Protein AF-A0A8S3Q0N3-F1 (afdb_monomer)

Organism: Mytilus edulis (NCBI:txid6550)

Sequence (420 aa):
MLESLEEEIVAEDSGRYVPSRSTPRDDMESSIERVEVTQVVRRPQQISPRDKKEIPDETDDEPLIQFDKSKGDNQEEDMGSEISEEPILPDSAPPRQLSASTFDFDAGLDFKPDFVEEDEDYDRSSSLQDREDSGSGRSTPDELMQTRALADTLANLKSVSTYESGELPVSAEVVKQKDSKIKDLEEEIKKLTQRLQDQIEEERLILMRREKESQEDQNLELMLKSDLERVNNDRESVQKTNEQLLQLLSDSVKTYLNVEDSINKKLVKMVTEGDKSTGSKGRSPPRDQQRSPPLGAEGGADGDGDSLQETSILSNVTDEGLDLSQRISESIFQGPELDKEGEELLRDASHRLQNSVSRLLKMIEETTNQLLEARNTQHQLVDHINIKKGLNQMNNQVQDLQEQLRQEIKNKEYLSCRTS

Foldseek 3Di:
DDDDDDDDDDDDDDDDDDDDDDDPDDDPPDDPDPPPPPPPPPDPPPDDDDDDDDDDDDDDDDDDDDDDDDDDDDDDDDDDDDDDDDDDDDDDDDDDDDDDDDDDDDDDDPDDDPDDDDDDDDDDDDPPPDDPPPDDPDDDVVVVVVVVVVVVVVVVVVVVPPDDDPDDPPDVVVVVVVVVVVVVVVVVVVVVVVVVVVVVVVVVVVVVVVVVVVVVVVVVVVVVVVVVVVVVVVVVVVVVVVVVVVVVVVVVVVVVVVVVVVVVVVVVVCVVVVVPDDDDPPDDDDDDDDDDDDDDDDDDDPDPPPPPCVVVVVVVVVPVVVVLVVVLVVQVPPDPDRDPVNVVSVVVVVVVVVVVVVVVVVVVVVVVVVVVVVVVVVVVVVVVVVVVVVVVVVVVVVVVVVVVVVVVVVVVVVVVVVVD

Solvent-accessible surface area (backbone atoms only — not comparable to full-atom values): 27798 Å² total; per-residue (Å²): 139,81,87,87,87,80,88,87,83,80,76,90,80,81,84,83,85,75,82,80,80,75,73,93,70,90,88,84,89,84,82,83,77,83,73,82,74,80,76,80,78,76,70,82,79,80,80,74,91,76,76,92,72,87,76,82,90,76,88,81,88,83,84,85,81,82,83,83,89,77,88,81,91,80,83,90,80,88,81,89,84,80,94,77,88,77,86,81,77,83,79,86,75,78,89,77,84,82,72,92,75,82,89,80,89,84,86,86,82,93,75,80,78,88,74,82,84,75,90,73,93,72,94,69,94,73,88,78,74,87,72,90,74,76,88,71,96,64,75,50,72,67,58,57,48,53,54,50,55,53,51,56,52,54,54,56,57,61,69,65,72,75,75,74,93,74,85,66,88,73,55,70,66,60,53,53,53,48,51,53,51,50,52,52,50,52,54,48,51,51,50,52,52,50,52,51,52,54,50,54,53,51,52,50,51,52,50,54,50,52,52,50,51,53,51,53,51,52,52,50,51,53,50,53,50,51,51,50,52,51,53,50,53,52,49,52,51,50,50,54,52,50,54,51,50,54,49,52,51,50,54,49,51,52,50,51,52,55,49,51,52,52,50,51,53,50,52,54,47,51,65,67,53,62,77,74,76,76,85,77,97,70,89,76,79,92,76,80,85,81,83,88,88,82,86,90,76,89,78,89,73,93,68,94,66,94,84,63,68,82,69,54,63,65,67,64,55,55,57,62,52,49,57,48,51,50,52,50,53,63,44,66,71,73,47,97,70,67,49,75,66,48,52,50,51,52,51,50,51,50,51,51,48,52,52,52,52,52,53,50,53,50,50,52,51,54,52,51,50,52,50,52,52,52,51,50,53,50,50,54,52,52,51,51,50,52,52,51,53,52,52,50,53,53,49,49,52,51,51,52,54,51,50,52,50,52,51,51,50,54,52,51,52,55,52,55,65,72,76,105

pLDDT: mean 70.14, std 21.84, range [39.06, 98.44]

Radius of gyration: 51.55 Å; Cα contacts (8 Å, |Δi|>4): 11; chains: 1; bounding box: 160×72×163 Å

InterPro domains:
  IPR028745 A-kinase anchor protein 9/Pericentrin [PTHR44981] (175-416)

Mean predicted aligned error: 22.82 Å

Secondary structure (DSSP, 8-state):
-----------------------------S------------PPP-------PPPP--------------------------------PPP-PPPPP-------------------------------------------HHHHHHHHHHHHHHHHHHHHTTS--------HHHHHHHHHHHHHHHHHHHHHHHHHHHHHHHHHHHHHHHHHHHHHHHHHHHHHHHHHHHHHHHHHHHHHHHHHHHHHHHHHHHHHHHHHHHHHHHHHHHHHHHTTSS---------------------------TTSSTTTTTTSHHHHHHHHHHHHHHHHTT-SS--HHHHHHHHHHHHHHHHHHHHHHHHHHHHHHHHHHHHHHHHHHHHHHHHHHHHHHHHHHHHHHHHHHHHHHHHHHHHHHHH-

Structure (mmCIF, N/CA/C/O backbone):
data_AF-A0A8S3Q0N3-F1
#
_entry.id   AF-A0A8S3Q0N3-F1
#
loop_
_atom_site.group_PDB
_atom_site.id
_atom_site.type_symbol
_atom_site.label_atom_id
_atom_site.label_alt_id
_atom_site.label_comp_id
_atom_site.label_asym_id
_atom_site.label_entity_id
_atom_site.label_seq_id
_atom_site.pdbx_PDB_ins_code
_atom_site.Cartn_x
_atom_site.Cartn_y
_atom_site.Cartn_z
_atom_site.occupancy
_atom_site.B_iso_or_equiv
_atom_site.auth_seq_id
_atom_site.auth_comp_id
_atom_site.auth_asym_id
_atom_site.auth_atom_id
_atom_site.pdbx_PDB_model_num
ATOM 1 N N . MET A 1 1 ? -72.661 -7.763 50.663 1.00 48.62 1 MET A N 1
ATOM 2 C CA . MET A 1 1 ? -72.823 -6.550 49.828 1.00 48.62 1 MET A CA 1
ATOM 3 C C . MET A 1 1 ? -71.481 -5.830 49.836 1.00 48.62 1 MET A C 1
ATOM 5 O O . MET A 1 1 ? -71.215 -5.132 50.797 1.00 48.62 1 MET A O 1
ATOM 9 N N . LEU A 1 2 ? -70.537 -6.038 48.925 1.00 43.34 2 LEU A N 1
ATOM 10 C CA . LEU A 1 2 ? -70.559 -6.580 47.568 1.00 43.34 2 LEU A CA 1
ATOM 11 C C . LEU A 1 2 ? -69.386 -7.561 47.407 1.00 43.34 2 LEU A C 1
ATOM 13 O O . LEU A 1 2 ? -68.241 -7.199 47.656 1.00 43.34 2 LEU A O 1
ATOM 17 N N . GLU A 1 3 ? -69.713 -8.790 47.019 1.00 47.25 3 GLU A N 1
ATOM 18 C CA . GLU A 1 3 ? -68.839 -9.681 46.254 1.00 47.25 3 GLU A CA 1
ATOM 19 C C . GLU A 1 3 ? -68.742 -9.115 44.832 1.00 47.25 3 GLU A C 1
ATOM 21 O O . GLU A 1 3 ? -69.766 -8.644 44.330 1.00 47.25 3 GLU A O 1
ATOM 26 N N . SER A 1 4 ? -67.555 -9.149 44.218 1.00 54.50 4 SER A N 1
ATOM 27 C CA . SER A 1 4 ? -67.275 -9.220 42.765 1.00 54.50 4 SER A CA 1
A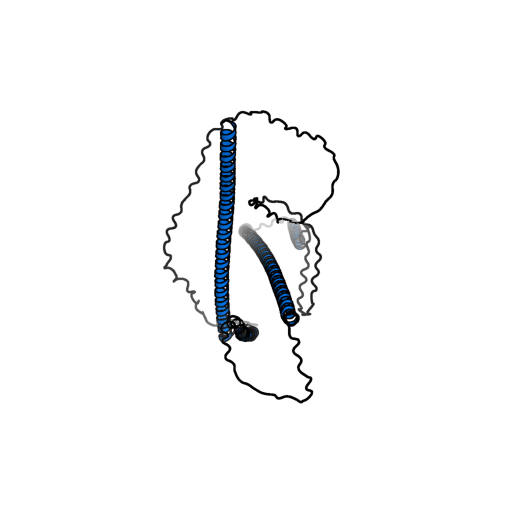TOM 28 C C . SER A 1 4 ? -65.949 -8.522 42.466 1.00 54.50 4 SER A C 1
ATOM 30 O O . SER A 1 4 ? -65.901 -7.295 42.475 1.00 54.50 4 SER A O 1
ATOM 32 N N . LEU A 1 5 ? -64.898 -9.313 42.235 1.00 54.12 5 LEU A N 1
ATOM 33 C CA . LEU A 1 5 ? -63.824 -9.109 41.246 1.00 54.12 5 LEU A CA 1
ATOM 34 C C . LEU A 1 5 ? -62.832 -10.278 41.397 1.00 54.12 5 LEU A C 1
ATOM 36 O O . LEU A 1 5 ? -61.701 -10.133 41.854 1.00 54.12 5 LEU A O 1
ATOM 40 N N . GLU A 1 6 ? -63.339 -11.467 41.077 1.00 51.03 6 GLU A N 1
ATOM 41 C CA . GLU A 1 6 ? -62.545 -12.584 40.562 1.00 51.03 6 GLU A CA 1
ATOM 42 C C . GLU A 1 6 ? -62.552 -12.488 39.024 1.00 51.03 6 GLU A C 1
ATOM 44 O O . GLU A 1 6 ? -63.434 -11.839 38.464 1.00 51.03 6 GLU A O 1
ATOM 49 N N . GLU A 1 7 ? -61.599 -13.174 38.386 1.00 50.25 7 GLU A N 1
ATOM 50 C CA . GLU A 1 7 ? -61.392 -13.347 36.934 1.00 50.25 7 GLU A CA 1
ATOM 51 C C . GLU A 1 7 ? -60.567 -12.272 36.211 1.00 50.25 7 GLU A C 1
ATOM 53 O O . GLU A 1 7 ? -61.108 -11.338 35.637 1.00 50.25 7 GLU A O 1
ATOM 58 N N . GLU A 1 8 ? -59.246 -12.489 36.140 1.00 50.59 8 GLU A N 1
ATOM 59 C CA . GLU A 1 8 ? -58.537 -12.574 34.849 1.00 50.59 8 GLU A CA 1
ATOM 60 C C . GLU A 1 8 ? -57.185 -13.294 35.045 1.00 50.59 8 GLU A C 1
ATOM 62 O O . GLU A 1 8 ? -56.122 -12.690 35.174 1.00 50.59 8 GLU A O 1
ATOM 67 N N . ILE A 1 9 ? -57.240 -14.627 35.133 1.00 44.12 9 ILE A N 1
ATOM 68 C CA . ILE A 1 9 ? -56.074 -15.504 34.963 1.00 44.12 9 ILE A CA 1
ATOM 69 C C . ILE A 1 9 ? -56.086 -15.927 33.495 1.00 44.12 9 ILE A C 1
ATOM 71 O O . ILE A 1 9 ? -56.895 -16.763 33.095 1.00 44.12 9 ILE A O 1
ATOM 75 N N . VAL A 1 10 ? -55.207 -15.336 32.687 1.00 54.81 10 VAL A N 1
ATOM 76 C CA . VAL A 1 10 ? -54.965 -15.792 31.314 1.00 54.81 10 VAL A CA 1
ATOM 77 C C . VAL A 1 10 ? -53.998 -16.973 31.364 1.00 54.81 10 VAL A C 1
ATOM 79 O O . VAL A 1 10 ? -52.830 -16.829 31.725 1.00 54.81 10 VAL A O 1
ATOM 82 N N . ALA A 1 11 ? -54.542 -18.140 31.015 1.00 49.31 11 ALA A N 1
ATOM 83 C CA . ALA A 1 11 ? -53.842 -19.373 30.674 1.00 49.31 11 ALA A CA 1
ATOM 84 C C . ALA A 1 11 ? -52.728 -19.092 29.648 1.00 49.31 11 ALA A C 1
ATOM 86 O O . ALA A 1 11 ? -52.933 -18.384 28.666 1.00 49.31 11 ALA A O 1
ATOM 87 N N . GLU A 1 12 ? -51.494 -19.513 29.916 1.00 46.44 12 GLU A N 1
ATOM 88 C CA . GLU A 1 12 ? -50.967 -20.787 29.405 1.00 46.44 12 GLU A CA 1
ATOM 89 C C . GLU A 1 12 ? -51.409 -21.060 27.960 1.00 46.44 12 GLU A C 1
ATOM 91 O O . GLU A 1 12 ? -52.370 -21.791 27.725 1.00 46.44 12 GLU A O 1
ATOM 96 N N . ASP A 1 13 ? -50.667 -20.505 26.993 1.00 48.66 13 ASP A N 1
ATOM 97 C CA . ASP A 1 13 ? -50.566 -21.129 25.679 1.00 48.66 13 ASP A CA 1
ATOM 98 C C . ASP A 1 13 ? -49.173 -21.724 25.463 1.00 48.66 13 ASP A C 1
ATOM 100 O O . ASP A 1 13 ? -48.108 -21.175 25.750 1.00 48.66 13 ASP A O 1
ATOM 104 N N . SER A 1 14 ? -49.290 -22.945 25.001 1.00 44.59 14 SER A N 1
ATOM 105 C CA . SER A 1 14 ? -48.366 -24.018 24.798 1.00 44.59 14 SER A CA 1
ATOM 106 C C . SER A 1 14 ? -47.314 -23.751 23.718 1.00 44.59 14 SER A C 1
ATOM 108 O O . SER A 1 14 ? -47.592 -23.402 22.578 1.00 44.59 14 SER A O 1
ATOM 110 N N . GLY A 1 15 ? -46.066 -24.023 24.093 1.00 45.72 15 GLY A N 1
ATOM 111 C CA . GLY A 1 15 ? -45.117 -24.816 23.315 1.00 45.72 15 GLY A CA 1
ATOM 112 C C . GLY A 1 15 ? -44.993 -24.573 21.808 1.00 45.72 15 GLY A C 1
ATOM 113 O O . GLY A 1 15 ? -45.646 -25.237 21.010 1.00 45.72 15 GLY A O 1
ATOM 114 N N . ARG A 1 16 ? -43.927 -23.862 21.421 1.00 42.28 16 ARG A N 1
ATOM 115 C CA . ARG A 1 16 ? -43.013 -24.350 20.372 1.00 42.28 16 ARG A CA 1
ATOM 116 C C . ARG A 1 16 ? -41.565 -24.150 20.794 1.00 42.28 16 ARG A C 1
ATOM 118 O O . ARG A 1 16 ? -40.933 -23.137 20.525 1.00 42.28 16 ARG A O 1
ATOM 125 N N . TYR A 1 17 ? -41.060 -25.181 21.457 1.00 47.84 17 TYR A N 1
ATOM 126 C CA . TYR A 1 17 ? -39.641 -25.461 21.602 1.00 47.84 17 TYR A CA 1
ATOM 127 C C . TYR A 1 17 ? -39.085 -25.749 20.196 1.00 47.84 17 TYR A C 1
ATOM 129 O O . TYR A 1 17 ? -39.418 -26.773 19.597 1.00 47.84 17 TYR A O 1
ATOM 137 N N . VAL A 1 18 ? -38.298 -24.834 19.631 1.00 50.38 18 VAL A N 1
ATOM 138 C CA . VAL A 1 18 ? -37.510 -25.113 18.423 1.00 50.38 18 VAL A CA 1
ATOM 139 C C . VAL A 1 18 ? -36.169 -25.675 18.897 1.00 50.38 18 VAL A C 1
ATOM 141 O O . VAL A 1 18 ? -35.480 -24.998 19.660 1.00 50.38 18 VAL A O 1
ATOM 144 N N . PRO A 1 19 ? -35.792 -26.907 18.515 1.00 50.41 19 PRO A N 1
ATOM 145 C CA . PRO A 1 19 ? -34.530 -27.485 18.937 1.00 50.41 19 PRO A CA 1
ATOM 146 C C . PRO A 1 19 ? -33.370 -26.722 18.298 1.00 50.41 19 PRO A C 1
ATOM 148 O O . PRO A 1 19 ? -33.339 -26.487 17.088 1.00 50.41 19 PRO A O 1
ATOM 151 N N . SER A 1 20 ? -32.410 -26.366 19.146 1.00 41.59 20 SER A N 1
ATOM 152 C CA . SER A 1 20 ? -31.094 -25.853 18.804 1.00 41.59 20 SER A CA 1
ATOM 153 C C . SER A 1 20 ? -30.499 -26.638 17.636 1.00 41.59 20 SER A C 1
ATOM 155 O O . SER A 1 20 ? -30.206 -27.829 17.763 1.00 41.59 20 SER A O 1
ATOM 157 N N . ARG A 1 21 ? -30.296 -25.974 16.492 1.00 40.69 21 ARG A N 1
ATOM 158 C CA . ARG A 1 21 ? -29.388 -26.485 15.466 1.00 40.69 21 ARG A CA 1
ATOM 159 C C . ARG A 1 21 ? -27.979 -26.433 16.043 1.00 40.69 21 ARG A C 1
ATOM 161 O O . ARG A 1 21 ? -27.362 -25.377 16.127 1.00 40.69 21 ARG A O 1
ATOM 168 N N . SER A 1 22 ? -27.530 -27.607 16.462 1.00 41.50 22 SER A N 1
ATOM 169 C CA . SER A 1 22 ? -26.138 -28.001 16.604 1.00 41.50 22 SER A CA 1
ATOM 170 C C . SER A 1 22 ? -25.284 -27.374 15.504 1.00 41.50 22 SER A C 1
ATOM 172 O O . SER A 1 22 ? -25.467 -27.649 14.317 1.00 41.50 22 SER A O 1
ATOM 174 N N . THR A 1 23 ? -24.344 -26.536 15.917 1.00 50.44 23 THR A N 1
ATOM 175 C CA . THR A 1 23 ? -23.159 -26.197 15.137 1.00 50.44 23 THR A CA 1
ATOM 176 C C . THR A 1 23 ? -22.410 -27.486 14.791 1.00 50.44 23 THR A C 1
ATOM 178 O O . THR A 1 23 ? -22.126 -28.250 15.715 1.00 50.44 23 THR A O 1
ATOM 181 N N . PRO A 1 24 ? -22.029 -27.742 13.529 1.00 47.53 24 PRO A N 1
ATOM 182 C CA . PRO A 1 24 ? -21.010 -28.734 13.231 1.00 47.53 24 PRO A CA 1
ATOM 183 C C . PRO A 1 24 ? -19.648 -28.107 13.562 1.00 47.53 24 PRO A C 1
ATOM 185 O O . PRO A 1 24 ? -18.970 -27.538 12.710 1.00 47.53 24 PRO A O 1
ATOM 188 N N . ARG A 1 25 ? -19.297 -28.126 14.848 1.00 52.84 25 ARG A N 1
ATOM 189 C CA . ARG A 1 25 ? -17.904 -28.179 15.296 1.00 52.84 25 ARG A CA 1
ATOM 190 C C . ARG A 1 25 ? -17.645 -29.648 15.614 1.00 52.84 25 ARG A C 1
ATOM 192 O O . ARG A 1 25 ? -18.518 -30.273 16.203 1.00 52.84 25 ARG A O 1
ATOM 199 N N . ASP A 1 26 ? -16.476 -30.126 15.211 1.00 53.53 26 ASP A N 1
ATOM 200 C CA . ASP A 1 26 ? -15.956 -31.495 15.355 1.00 53.53 26 ASP A CA 1
ATOM 201 C C . ASP A 1 26 ? -16.194 -32.376 14.120 1.00 53.53 26 ASP A C 1
ATOM 203 O O . ASP A 1 26 ? -17.173 -33.103 14.033 1.00 53.53 26 ASP A O 1
ATOM 207 N N . ASP A 1 27 ? -15.300 -32.222 13.130 1.00 52.56 27 ASP A N 1
ATOM 208 C CA . ASP A 1 27 ? -14.706 -33.320 12.334 1.00 52.56 27 ASP A CA 1
ATOM 209 C C . ASP A 1 27 ? -13.603 -32.784 11.386 1.00 52.56 27 ASP A C 1
ATOM 211 O O . ASP A 1 27 ? -13.576 -33.035 10.184 1.00 52.56 27 ASP A O 1
ATOM 215 N N . MET A 1 28 ? -12.655 -32.014 11.935 1.00 50.56 28 MET A N 1
ATOM 216 C CA . MET A 1 28 ? -11.392 -31.644 11.262 1.00 50.56 28 MET A CA 1
ATOM 217 C C . MET A 1 28 ? -10.183 -31.933 12.173 1.00 50.56 28 MET A C 1
ATOM 219 O O . MET A 1 28 ? -9.180 -31.225 12.157 1.00 50.56 28 MET A O 1
ATOM 223 N N . GLU A 1 29 ? -10.259 -33.005 12.964 1.00 53.28 29 GLU A N 1
ATOM 224 C CA . GLU A 1 29 ? -9.078 -33.662 13.525 1.00 53.28 29 GLU A CA 1
ATOM 225 C C . GLU A 1 29 ? -8.710 -34.862 12.644 1.00 53.28 29 GLU A C 1
ATOM 227 O O . GLU A 1 29 ? -9.221 -35.962 12.817 1.00 53.28 29 GLU A O 1
ATOM 232 N N . SER A 1 30 ? -7.842 -34.647 11.654 1.00 55.78 30 SER A N 1
ATOM 233 C CA . SER A 1 30 ? -6.784 -35.595 11.251 1.00 55.78 30 SER A CA 1
ATOM 234 C C . SER A 1 30 ? -6.152 -35.168 9.930 1.00 55.78 30 SER A C 1
ATOM 236 O O . SER A 1 30 ? -6.577 -35.575 8.856 1.00 55.78 30 SER A O 1
ATOM 238 N N . SER A 1 31 ? -5.111 -34.341 10.019 1.00 50.59 31 SER A N 1
ATOM 239 C CA . SER A 1 31 ? -3.885 -34.411 9.200 1.00 50.59 31 SER A CA 1
ATOM 240 C C . SER A 1 31 ? -3.011 -33.198 9.516 1.00 50.59 31 SER A C 1
ATOM 242 O O . SER A 1 31 ? -2.775 -32.340 8.675 1.00 50.59 31 SER A O 1
ATOM 244 N N . ILE A 1 32 ? -2.536 -33.110 10.763 1.00 46.59 32 ILE A N 1
ATOM 245 C CA . ILE A 1 32 ? -1.324 -32.337 11.044 1.00 46.59 32 ILE A CA 1
ATOM 246 C C . ILE A 1 32 ? -0.175 -33.325 10.914 1.00 46.59 32 ILE A C 1
ATOM 248 O O . ILE A 1 32 ? 0.114 -34.122 11.808 1.00 46.59 32 ILE A O 1
ATOM 252 N N . GLU A 1 33 ? 0.423 -33.298 9.733 1.00 48.03 33 GLU A N 1
ATOM 253 C CA . GLU A 1 33 ? 1.731 -33.856 9.457 1.00 48.03 33 GLU A CA 1
ATOM 254 C C . GLU A 1 33 ? 2.710 -33.292 10.498 1.00 48.03 33 GLU A C 1
ATOM 256 O O . GLU A 1 33 ? 2.900 -32.080 10.623 1.00 48.03 33 GLU A O 1
ATOM 261 N N . ARG A 1 34 ? 3.272 -34.177 11.327 1.00 45.97 34 ARG A N 1
ATOM 262 C CA . ARG A 1 34 ? 4.322 -33.829 12.286 1.00 45.97 34 ARG A CA 1
ATOM 263 C C . ARG A 1 34 ? 5.567 -33.412 11.508 1.00 45.97 34 ARG A C 1
ATOM 265 O O . ARG A 1 34 ? 6.417 -34.243 11.207 1.00 45.97 34 ARG A O 1
ATOM 272 N N . VAL A 1 35 ? 5.692 -32.123 11.222 1.00 44.31 35 VAL A N 1
ATOM 273 C CA . VAL A 1 35 ? 6.986 -31.516 10.918 1.00 44.31 35 VAL A CA 1
ATOM 274 C C . VAL A 1 35 ? 7.733 -31.407 12.243 1.00 44.31 35 VAL A C 1
ATOM 276 O O . VAL A 1 35 ? 7.389 -30.603 13.110 1.00 44.31 35 VAL A O 1
ATOM 279 N N . GLU A 1 36 ? 8.736 -32.262 12.425 1.00 47.97 36 GLU A N 1
ATOM 280 C CA . GLU A 1 36 ? 9.719 -32.136 13.497 1.00 47.97 36 GLU A CA 1
ATOM 281 C C . GLU A 1 36 ? 10.496 -30.828 13.304 1.00 47.97 36 GLU A C 1
ATOM 283 O O . GLU A 1 36 ? 11.524 -30.767 12.631 1.00 47.97 36 GLU A O 1
ATOM 288 N N . VAL A 1 37 ? 10.001 -29.742 13.898 1.00 41.88 37 VAL A N 1
ATOM 289 C CA . VAL A 1 37 ? 10.797 -28.533 14.087 1.00 41.88 37 VAL A CA 1
ATOM 290 C C . VAL A 1 37 ? 11.768 -28.821 15.223 1.00 41.88 37 VAL A C 1
ATOM 292 O O . VAL A 1 37 ? 11.453 -28.667 16.403 1.00 41.88 37 VAL A O 1
ATOM 295 N N . THR A 1 38 ? 12.972 -29.256 14.860 1.00 46.81 38 THR A 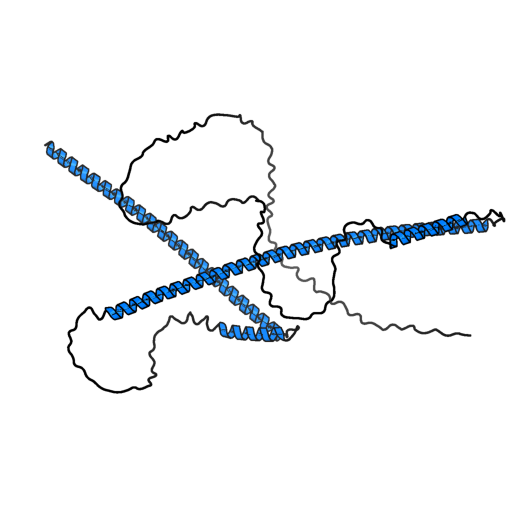N 1
ATOM 296 C CA . THR A 1 38 ? 14.151 -29.213 15.727 1.00 46.81 38 THR A CA 1
ATOM 297 C C . THR A 1 38 ? 14.341 -27.779 16.226 1.00 46.81 38 THR A C 1
ATOM 299 O O . THR A 1 38 ? 14.938 -26.938 15.556 1.00 46.81 38 THR A O 1
ATOM 302 N N . GLN A 1 39 ? 13.818 -27.480 17.417 1.00 40.66 39 GLN A N 1
ATOM 303 C CA . GLN A 1 39 ? 14.176 -26.275 18.150 1.00 40.66 39 GLN A CA 1
ATOM 304 C C . GLN A 1 39 ? 15.653 -26.377 18.527 1.00 40.66 39 GLN A C 1
ATOM 306 O O . GLN A 1 39 ? 16.040 -27.057 19.478 1.00 40.66 39 GLN A O 1
ATOM 311 N N . VAL A 1 40 ? 16.496 -25.669 17.781 1.00 45.56 40 VAL A N 1
ATOM 312 C CA . VAL A 1 40 ? 17.845 -25.336 18.229 1.00 45.56 40 VAL A CA 1
ATOM 313 C C . VAL A 1 40 ? 17.693 -24.326 19.364 1.00 45.56 40 VAL A C 1
ATOM 315 O O . VAL A 1 40 ? 17.674 -23.114 19.155 1.00 45.56 40 VAL A O 1
ATOM 318 N N . VAL A 1 41 ? 17.569 -24.838 20.589 1.00 42.91 41 VAL A N 1
ATOM 319 C CA . VAL A 1 41 ? 17.724 -24.064 21.822 1.00 42.91 41 VAL A CA 1
ATOM 320 C C . VAL A 1 41 ? 19.171 -23.573 21.865 1.00 42.91 41 VAL A C 1
ATOM 322 O O . VAL A 1 41 ? 20.070 -24.241 22.379 1.00 42.91 41 VAL A O 1
ATOM 325 N N . ARG A 1 42 ? 19.425 -22.392 21.295 1.00 46.88 42 ARG A N 1
ATOM 326 C CA . ARG A 1 42 ? 20.657 -21.650 21.563 1.00 46.88 42 ARG A CA 1
ATOM 327 C C . ARG A 1 42 ? 20.593 -21.184 23.012 1.00 46.88 42 ARG A C 1
ATOM 329 O O . ARG A 1 42 ? 19.982 -20.169 23.327 1.00 46.88 42 ARG A O 1
ATOM 336 N N . ARG A 1 43 ? 21.220 -21.961 23.901 1.00 42.38 43 ARG A N 1
ATOM 337 C CA . ARG A 1 43 ? 21.574 -21.502 25.246 1.00 42.38 43 ARG A CA 1
ATOM 338 C C . ARG A 1 43 ? 22.297 -20.154 25.119 1.00 42.38 43 ARG A C 1
ATOM 340 O O . ARG A 1 43 ? 23.253 -20.084 24.342 1.00 42.38 43 ARG A O 1
ATOM 347 N N . PRO A 1 44 ? 21.913 -19.117 25.880 1.00 40.16 44 PRO A N 1
ATOM 348 C CA . PRO A 1 44 ? 22.761 -17.948 26.028 1.00 40.16 44 PRO A CA 1
ATOM 349 C C . PRO A 1 44 ? 24.079 -18.418 26.648 1.00 40.16 44 PRO A C 1
ATOM 351 O O . PRO A 1 44 ? 24.100 -18.983 27.745 1.00 40.16 44 PRO A O 1
ATOM 354 N N . GLN A 1 45 ? 25.178 -18.265 25.907 1.00 41.78 45 GLN A N 1
ATOM 355 C CA . GLN A 1 45 ? 26.505 -18.474 26.464 1.00 41.78 45 GLN A CA 1
ATOM 356 C C . GLN A 1 45 ? 26.693 -17.452 27.581 1.00 41.78 45 GLN A C 1
ATOM 358 O O . GLN A 1 45 ? 26.678 -16.245 27.349 1.00 41.78 45 GLN A O 1
ATOM 363 N N . GLN A 1 46 ? 26.847 -17.954 28.803 1.00 39.22 46 GLN A N 1
ATOM 364 C CA . GLN A 1 46 ? 27.336 -17.155 29.908 1.00 39.22 46 GLN A CA 1
ATOM 365 C C . GLN A 1 46 ? 28.767 -16.730 29.586 1.00 39.22 46 GLN A C 1
ATOM 367 O O . GLN A 1 46 ? 29.690 -17.546 29.586 1.00 39.22 46 GLN A O 1
ATOM 372 N N . ILE A 1 47 ? 28.936 -15.447 29.284 1.00 40.91 47 ILE A N 1
ATOM 373 C CA . ILE A 1 47 ? 30.243 -14.810 29.217 1.00 40.91 47 ILE A CA 1
ATOM 374 C C . ILE A 1 47 ? 30.691 -14.617 30.664 1.00 40.91 47 ILE A C 1
ATOM 376 O O . ILE A 1 47 ? 30.163 -13.788 31.402 1.00 40.91 47 ILE A O 1
ATOM 380 N N . SER A 1 48 ? 31.636 -15.455 31.075 1.00 43.75 48 SER A N 1
ATOM 381 C CA . SER A 1 48 ? 32.340 -15.333 32.347 1.00 43.75 48 SER A CA 1
ATOM 382 C C . SER A 1 48 ? 33.177 -14.041 32.347 1.00 43.75 48 SER A C 1
ATOM 384 O O . SER A 1 48 ? 33.831 -13.760 31.337 1.00 43.75 48 SER A O 1
ATOM 386 N N . PRO A 1 49 ? 33.204 -13.255 33.438 1.00 48.22 49 PRO A N 1
ATOM 387 C CA . PRO A 1 49 ? 34.017 -12.050 33.517 1.00 48.22 49 PRO A CA 1
ATOM 388 C C . PRO A 1 49 ? 35.484 -12.454 33.700 1.00 48.22 49 PRO A C 1
ATOM 390 O O . PRO A 1 49 ? 35.906 -12.826 34.793 1.00 48.22 49 PRO A O 1
ATOM 393 N N . ARG A 1 50 ? 36.265 -12.414 32.618 1.00 41.50 50 ARG A N 1
ATOM 394 C CA . ARG A 1 50 ? 37.725 -12.545 32.677 1.00 41.50 50 ARG A CA 1
ATOM 395 C C . ARG A 1 50 ? 38.364 -11.164 32.764 1.00 41.50 50 ARG A C 1
ATOM 397 O O . ARG A 1 50 ? 38.256 -10.370 31.840 1.00 41.50 50 ARG A O 1
ATOM 404 N N . ASP A 1 51 ? 39.008 -10.944 33.903 1.00 43.62 51 ASP A N 1
ATOM 405 C CA . ASP A 1 51 ? 40.243 -10.190 34.108 1.00 43.62 51 ASP A CA 1
ATOM 406 C C . ASP A 1 51 ? 40.368 -8.840 33.393 1.00 43.62 51 ASP A C 1
ATOM 408 O O . ASP A 1 51 ? 40.853 -8.723 32.268 1.00 43.62 51 ASP A O 1
ATOM 412 N N . LYS A 1 52 ? 40.034 -7.790 34.150 1.00 49.78 52 LYS A N 1
ATOM 413 C CA . LYS A 1 52 ? 40.565 -6.442 33.953 1.00 49.78 52 LYS A CA 1
ATOM 414 C C . LYS A 1 52 ? 42.095 -6.512 34.009 1.00 49.78 52 LYS A C 1
ATOM 416 O O . LYS A 1 52 ? 42.665 -6.607 35.093 1.00 49.78 52 LYS A O 1
ATOM 421 N N . LYS A 1 53 ? 42.751 -6.469 32.851 1.00 49.00 53 LYS A N 1
ATOM 422 C CA . LYS A 1 53 ? 44.147 -6.042 32.752 1.00 49.00 53 LYS A CA 1
ATOM 423 C C . LYS A 1 53 ? 44.161 -4.573 32.364 1.00 49.00 53 LYS A C 1
ATOM 425 O O . LYS A 1 53 ? 43.620 -4.193 31.331 1.00 49.00 53 LYS A O 1
ATOM 430 N N . GLU A 1 54 ? 44.741 -3.791 33.261 1.00 48.72 54 GLU A N 1
ATOM 431 C CA . GLU A 1 54 ? 45.159 -2.409 33.073 1.00 48.72 54 GLU A CA 1
ATOM 432 C C . GLU A 1 54 ? 45.938 -2.278 31.758 1.00 48.72 54 GLU A C 1
ATOM 434 O O . GLU A 1 54 ? 46.898 -3.015 31.522 1.00 48.72 54 GLU A O 1
ATOM 439 N N . ILE A 1 55 ? 45.501 -1.357 30.903 1.00 47.38 55 ILE A N 1
ATOM 440 C CA . ILE A 1 55 ? 46.293 -0.849 29.783 1.00 47.38 55 ILE A CA 1
ATOM 441 C C . ILE A 1 55 ? 46.860 0.493 30.261 1.00 47.38 55 ILE A C 1
ATOM 443 O O . ILE A 1 55 ? 46.078 1.309 30.758 1.00 47.38 55 ILE A O 1
ATOM 447 N N . PRO A 1 56 ? 48.186 0.705 30.189 1.00 51.69 56 PRO A N 1
ATOM 448 C CA . PRO A 1 56 ? 48.798 1.959 30.582 1.00 51.69 56 PRO A CA 1
ATOM 449 C C . PRO A 1 56 ? 48.516 3.045 29.542 1.00 51.69 56 PRO A C 1
ATOM 451 O O . PRO A 1 56 ? 48.442 2.791 28.342 1.00 51.69 56 PRO A O 1
ATOM 454 N N . ASP A 1 57 ? 48.351 4.247 30.072 1.00 54.28 57 ASP A N 1
ATOM 455 C CA . ASP A 1 57 ? 48.235 5.519 29.377 1.00 54.28 57 ASP A CA 1
ATOM 456 C C . ASP A 1 57 ? 49.599 5.856 28.745 1.00 54.28 57 ASP A C 1
ATOM 458 O O . ASP A 1 57 ? 50.550 6.180 29.459 1.00 54.28 57 ASP A O 1
ATOM 462 N N . GLU A 1 58 ? 49.719 5.701 27.425 1.00 51.72 58 GLU A N 1
ATOM 463 C CA . GLU A 1 58 ? 50.834 6.232 26.634 1.00 51.72 58 GLU A CA 1
ATOM 464 C C . GLU A 1 58 ? 50.306 7.403 25.801 1.00 51.72 58 GLU A C 1
ATOM 466 O O . GLU A 1 58 ? 49.710 7.252 24.734 1.00 51.72 58 GLU A O 1
ATOM 471 N N . THR A 1 59 ? 50.518 8.595 26.354 1.00 53.94 59 THR A N 1
ATOM 472 C CA . THR A 1 59 ? 50.836 9.800 25.594 1.00 53.94 59 THR A CA 1
ATOM 473 C C . THR A 1 59 ? 51.980 9.502 24.626 1.00 53.94 59 THR A C 1
ATOM 475 O O . THR A 1 59 ? 52.931 8.856 25.051 1.00 53.94 59 THR A O 1
ATOM 478 N N . ASP A 1 60 ? 51.891 9.959 23.373 1.00 42.75 60 ASP A N 1
ATOM 479 C CA . ASP A 1 60 ? 52.963 10.704 22.687 1.00 42.75 60 ASP A CA 1
ATOM 480 C C . ASP A 1 60 ? 52.588 11.030 21.221 1.00 42.75 60 ASP A C 1
ATOM 482 O O . ASP A 1 60 ? 52.262 10.164 20.413 1.00 42.75 60 ASP A O 1
ATOM 486 N N . ASP A 1 61 ? 52.650 12.332 20.926 1.00 47.53 61 ASP A N 1
ATOM 487 C CA . ASP A 1 61 ? 53.234 12.963 19.736 1.00 47.53 61 ASP A CA 1
ATOM 488 C C . ASP A 1 61 ? 52.805 12.545 18.313 1.00 47.53 61 ASP A C 1
ATOM 490 O O . ASP A 1 61 ? 53.443 11.727 17.649 1.00 47.53 61 ASP A O 1
ATOM 494 N N . GLU A 1 62 ? 51.854 13.299 17.742 1.00 52.12 62 GLU A N 1
ATOM 495 C CA . GLU A 1 62 ? 51.786 13.514 16.287 1.00 52.12 62 GLU A CA 1
ATOM 496 C C . GLU A 1 62 ? 52.418 14.869 15.896 1.00 52.12 62 GLU A C 1
ATOM 498 O O . GLU A 1 62 ? 52.051 15.910 16.455 1.00 52.12 62 GLU A O 1
ATOM 503 N N . PRO A 1 63 ? 53.346 14.915 14.916 1.00 56.22 63 PRO A N 1
ATOM 504 C CA . PRO A 1 63 ? 53.923 16.167 14.447 1.00 56.22 63 PRO A CA 1
ATOM 505 C C . PRO A 1 63 ? 52.997 16.888 13.455 1.00 56.22 63 PRO A C 1
ATOM 507 O O . PRO A 1 63 ? 52.567 16.333 12.443 1.00 56.22 63 PRO A O 1
ATOM 510 N N . LEU A 1 64 ? 52.770 18.181 13.711 1.00 46.59 64 LEU A N 1
ATOM 511 C CA . LEU A 1 64 ? 52.159 19.128 12.776 1.00 46.59 64 LEU A CA 1
ATOM 512 C C . LEU A 1 64 ? 52.945 19.180 11.453 1.00 46.59 64 LEU A C 1
ATOM 514 O O . LEU A 1 64 ? 54.065 19.694 11.401 1.00 46.59 64 LEU A O 1
ATOM 518 N N . ILE A 1 65 ? 52.314 18.753 10.361 1.00 48.00 65 ILE A N 1
ATOM 519 C CA . ILE A 1 65 ? 52.764 19.055 8.999 1.00 48.00 65 ILE A CA 1
ATOM 520 C C . ILE A 1 65 ? 52.340 20.492 8.671 1.00 48.00 65 ILE A C 1
ATOM 522 O O . ILE A 1 65 ? 51.165 20.786 8.452 1.00 48.00 65 ILE A O 1
ATOM 526 N N . GLN A 1 66 ? 53.313 21.405 8.656 1.00 44.06 66 GLN A N 1
ATOM 527 C CA . GLN A 1 66 ? 53.149 22.765 8.148 1.00 44.06 66 GLN A CA 1
ATOM 528 C C . GLN A 1 66 ? 53.100 22.731 6.616 1.00 44.06 66 GLN A C 1
ATOM 530 O O . GLN A 1 66 ? 54.086 22.387 5.968 1.00 44.06 66 GLN A O 1
ATOM 535 N N . PHE A 1 67 ? 51.959 23.104 6.031 1.00 45.06 67 PHE A N 1
ATOM 536 C CA . PHE A 1 67 ? 51.874 23.405 4.604 1.00 45.06 67 PHE A CA 1
ATOM 537 C C . PHE A 1 67 ? 52.286 24.855 4.353 1.00 45.06 67 PHE A C 1
ATOM 539 O O . PHE A 1 67 ? 51.626 25.806 4.778 1.00 45.06 67 PHE A O 1
ATOM 546 N N . ASP A 1 68 ? 53.401 24.979 3.647 1.00 44.38 68 ASP A N 1
ATOM 547 C CA . ASP A 1 68 ? 54.034 26.209 3.205 1.00 44.38 68 ASP A CA 1
ATOM 548 C C . ASP A 1 68 ? 53.180 26.868 2.104 1.00 44.38 68 ASP A C 1
ATOM 550 O O . ASP A 1 68 ? 52.998 26.318 1.016 1.00 44.38 68 ASP A O 1
ATOM 554 N N . LYS A 1 69 ? 52.616 28.047 2.385 1.00 49.56 69 LYS A N 1
ATOM 555 C CA . LYS A 1 69 ? 51.979 28.906 1.375 1.00 49.56 69 LYS A CA 1
ATOM 556 C C . LYS A 1 69 ? 53.008 29.922 0.902 1.00 49.56 69 LYS A C 1
ATOM 558 O O . LYS A 1 69 ? 53.113 31.010 1.469 1.00 49.56 69 LYS A O 1
ATOM 563 N N . SER A 1 70 ? 53.737 29.584 -0.157 1.00 49.53 70 SER A N 1
ATOM 564 C CA . SER A 1 70 ? 54.536 30.552 -0.906 1.00 49.53 70 SER A CA 1
ATOM 565 C C . SER A 1 70 ? 53.889 30.879 -2.254 1.00 49.53 70 SER A C 1
ATOM 567 O O . SER A 1 70 ? 53.265 30.053 -2.913 1.00 49.53 70 SER A O 1
ATOM 569 N N . LYS A 1 71 ? 53.977 32.171 -2.566 1.00 50.59 71 LYS A N 1
ATOM 570 C CA . LYS A 1 71 ? 53.391 32.906 -3.685 1.00 50.59 71 LYS A CA 1
ATOM 571 C C . LYS A 1 71 ? 53.885 32.427 -5.051 1.00 50.59 71 LYS A C 1
ATOM 573 O O . LYS A 1 71 ? 55.054 32.083 -5.197 1.00 50.59 71 LYS A O 1
ATOM 578 N N . GLY A 1 72 ? 53.041 32.622 -6.059 1.00 40.75 72 GLY A N 1
ATOM 579 C CA . GLY A 1 72 ? 53.439 32.677 -7.462 1.00 40.75 72 GLY A CA 1
ATOM 580 C C . GLY A 1 72 ? 52.373 33.372 -8.302 1.00 40.75 72 GLY A C 1
ATOM 581 O O . GLY A 1 72 ? 51.495 32.709 -8.838 1.00 40.75 72 GLY A O 1
ATOM 582 N N . ASP A 1 73 ? 52.449 34.702 -8.376 1.00 50.97 73 ASP A N 1
ATOM 583 C CA . ASP A 1 73 ? 51.830 35.504 -9.435 1.00 50.97 73 ASP A CA 1
ATOM 584 C C . ASP A 1 73 ? 52.543 35.225 -10.772 1.00 50.97 73 ASP A C 1
ATOM 586 O O . ASP A 1 73 ? 53.771 35.139 -10.779 1.00 50.97 73 ASP A O 1
ATOM 590 N N . ASN A 1 74 ? 51.779 35.092 -11.867 1.00 44.97 74 ASN A N 1
ATOM 591 C CA . ASN A 1 74 ? 52.078 35.472 -13.268 1.00 44.97 74 ASN A CA 1
ATOM 592 C C . ASN A 1 74 ? 50.911 34.966 -14.146 1.00 44.97 74 ASN A C 1
ATOM 594 O O . ASN A 1 74 ? 50.634 33.773 -14.175 1.00 44.97 74 ASN A O 1
ATOM 598 N N . GLN A 1 75 ? 50.023 35.856 -14.593 1.00 39.16 75 GLN A N 1
ATOM 599 C CA . GLN A 1 75 ? 50.010 36.522 -15.910 1.00 39.16 75 GLN A CA 1
ATOM 600 C C . GLN A 1 75 ? 49.619 35.618 -17.096 1.00 39.16 75 GLN A C 1
ATOM 602 O O . GLN A 1 75 ? 50.363 34.728 -17.483 1.00 39.16 75 GLN A O 1
ATOM 607 N N . GLU A 1 76 ? 48.413 35.918 -17.600 1.00 48.53 76 GLU A N 1
ATOM 608 C CA . GLU A 1 76 ? 47.941 35.997 -18.996 1.00 48.53 76 GLU A CA 1
ATOM 609 C C . GLU A 1 76 ? 48.591 35.118 -20.078 1.00 48.53 76 GLU A C 1
ATOM 611 O O . GLU A 1 76 ? 49.764 35.273 -20.384 1.00 48.53 76 GLU A O 1
ATOM 616 N N . GLU A 1 77 ? 47.755 34.292 -20.719 1.00 50.28 77 GLU A N 1
ATOM 617 C CA . GLU A 1 77 ? 47.529 34.154 -22.178 1.00 50.28 77 GLU A CA 1
ATOM 618 C C . GLU A 1 77 ? 46.408 33.097 -22.326 1.00 50.28 77 GLU A C 1
ATOM 620 O O . GLU A 1 77 ? 46.523 31.982 -21.827 1.00 50.28 77 GLU A O 1
ATOM 625 N N . ASP A 1 78 ? 45.160 33.491 -22.588 1.00 54.97 78 ASP A N 1
ATOM 626 C CA . ASP A 1 78 ? 44.503 33.577 -23.906 1.00 54.97 78 ASP A CA 1
ATOM 627 C C . ASP A 1 78 ? 44.722 32.367 -24.839 1.00 54.97 78 ASP A C 1
ATOM 629 O O . ASP A 1 78 ? 45.820 31.834 -24.956 1.00 54.97 78 ASP A O 1
ATOM 633 N N . MET A 1 79 ? 43.653 32.035 -25.573 1.00 46.22 79 MET A N 1
ATOM 634 C CA . MET A 1 79 ? 43.498 31.020 -26.628 1.00 46.22 79 MET A CA 1
ATOM 635 C C . MET A 1 79 ? 42.892 29.675 -26.192 1.00 46.22 79 MET A C 1
ATOM 637 O O . MET A 1 79 ? 43.581 28.683 -26.006 1.00 46.22 79 MET A O 1
ATOM 641 N N . GLY A 1 80 ? 41.555 29.656 -26.148 1.00 43.09 80 GLY A N 1
ATOM 642 C CA . GLY A 1 80 ? 40.730 28.834 -27.045 1.00 43.09 80 GLY A CA 1
ATOM 643 C C . GLY A 1 80 ? 40.794 27.300 -26.966 1.00 43.09 80 GLY A C 1
ATOM 644 O O . GLY A 1 80 ? 41.859 26.696 -26.953 1.00 43.09 80 GLY A O 1
ATOM 645 N N . SER A 1 81 ? 39.608 26.701 -27.139 1.00 40.91 81 SER A N 1
ATOM 646 C CA . SER A 1 81 ? 39.297 25.342 -27.643 1.00 40.91 81 SER A CA 1
ATOM 647 C C . SER A 1 81 ? 38.610 24.401 -26.641 1.00 40.91 81 SER A C 1
ATOM 649 O O . SER A 1 81 ? 39.205 23.918 -25.689 1.00 40.91 81 SER A O 1
ATOM 651 N N . GLU A 1 82 ? 37.351 24.101 -26.976 1.00 43.31 82 GLU A N 1
ATOM 652 C CA . GLU A 1 82 ? 36.760 22.752 -26.989 1.00 43.31 82 GLU A CA 1
ATOM 653 C C . GLU A 1 82 ? 36.477 22.033 -25.657 1.00 43.31 82 GLU A C 1
ATOM 655 O O . GLU A 1 82 ? 37.166 21.129 -25.205 1.00 43.31 82 GLU A O 1
ATOM 660 N N . ILE A 1 83 ? 35.323 22.409 -25.103 1.00 51.25 83 ILE A N 1
ATOM 661 C CA . ILE A 1 83 ? 34.202 21.551 -24.678 1.00 51.25 83 ILE A CA 1
ATOM 662 C C . ILE A 1 83 ? 34.423 20.036 -24.890 1.00 51.25 83 ILE A C 1
ATOM 664 O O . ILE A 1 83 ? 34.345 19.533 -26.011 1.00 51.25 83 ILE A O 1
ATOM 668 N N . SER A 1 84 ? 34.576 19.297 -23.792 1.00 43.84 84 SER A N 1
ATOM 669 C CA . SER A 1 84 ? 34.217 17.877 -23.655 1.00 43.84 84 SER A CA 1
ATOM 670 C C . SER A 1 84 ? 34.053 17.570 -22.164 1.00 43.84 84 SER A C 1
ATOM 672 O O . SER A 1 84 ? 34.991 17.137 -21.504 1.00 43.84 84 SER A O 1
ATOM 674 N N . GLU A 1 85 ? 32.872 17.864 -21.614 1.00 46.50 85 GLU A N 1
ATOM 675 C CA . GLU A 1 85 ? 32.517 17.475 -20.246 1.00 46.50 85 GLU A CA 1
ATOM 676 C C . GLU A 1 85 ? 32.101 15.998 -20.211 1.00 46.50 85 GLU A C 1
ATOM 678 O O . GLU A 1 85 ? 31.097 15.573 -20.782 1.00 46.50 85 GLU A O 1
ATOM 683 N N . GLU A 1 86 ? 32.945 15.224 -19.543 1.00 49.12 86 GLU A N 1
ATOM 684 C CA . GLU A 1 86 ? 32.769 13.842 -19.111 1.00 49.12 86 GLU A CA 1
ATOM 685 C C . GLU A 1 86 ? 31.757 13.802 -17.942 1.00 49.12 86 GLU A C 1
ATOM 687 O O . GLU A 1 86 ? 31.919 14.564 -16.984 1.00 49.12 86 GLU A O 1
ATOM 692 N N . PRO A 1 87 ? 30.716 12.946 -17.942 1.00 54.69 87 PRO A N 1
ATOM 693 C CA . PRO A 1 87 ? 29.846 12.826 -16.780 1.00 54.69 87 PRO A CA 1
ATOM 694 C C . PRO A 1 87 ? 30.524 11.971 -15.701 1.00 54.69 87 PRO A C 1
ATOM 696 O O . PRO A 1 87 ? 30.645 10.751 -15.822 1.00 54.69 87 PRO A O 1
ATOM 699 N N . ILE A 1 88 ? 30.941 12.631 -14.622 1.00 48.81 88 ILE A N 1
ATOM 700 C CA . ILE A 1 88 ? 31.386 12.012 -13.371 1.00 48.81 88 ILE A CA 1
ATOM 701 C C . ILE A 1 88 ? 30.175 11.322 -12.720 1.00 48.81 88 ILE A C 1
ATOM 703 O O . ILE A 1 88 ? 29.218 11.979 -12.309 1.00 48.81 88 ILE A O 1
ATOM 707 N N . LEU A 1 89 ? 30.210 9.991 -12.629 1.00 56.28 89 LEU A N 1
ATOM 708 C CA . LEU A 1 89 ? 29.277 9.206 -11.817 1.00 56.28 89 LEU A CA 1
ATOM 709 C C . LEU A 1 89 ? 29.585 9.427 -10.325 1.00 56.28 89 LEU A C 1
ATOM 711 O O . LEU A 1 89 ? 30.751 9.307 -9.941 1.00 56.28 89 LEU A O 1
ATOM 715 N N . PRO A 1 90 ? 28.589 9.710 -9.465 1.00 53.97 90 PRO A N 1
ATOM 716 C CA . PRO A 1 90 ? 28.819 9.760 -8.032 1.00 53.97 90 PRO A CA 1
ATOM 717 C C . PRO A 1 90 ? 29.006 8.352 -7.457 1.00 53.97 90 PRO A C 1
ATOM 719 O O . PRO A 1 90 ? 28.244 7.423 -7.725 1.00 53.97 90 PRO A O 1
ATOM 722 N N . ASP A 1 91 ? 30.059 8.258 -6.656 1.00 42.97 91 ASP A N 1
ATOM 723 C CA . ASP A 1 91 ? 30.515 7.107 -5.894 1.00 42.97 91 ASP A CA 1
ATOM 724 C C . ASP A 1 91 ? 29.444 6.619 -4.903 1.00 42.97 91 ASP A C 1
ATOM 726 O O . ASP A 1 91 ? 28.769 7.396 -4.220 1.00 42.97 91 ASP A O 1
ATOM 730 N N . SER A 1 92 ? 29.277 5.302 -4.852 1.00 47.66 92 SER A N 1
ATOM 731 C CA . SER A 1 92 ? 28.217 4.613 -4.126 1.00 47.66 92 SER A CA 1
ATOM 732 C C . SER A 1 92 ? 28.618 4.463 -2.656 1.00 47.66 92 SER A C 1
ATOM 734 O O . SER A 1 92 ? 29.314 3.522 -2.279 1.00 47.66 92 SER A O 1
ATOM 736 N N . ALA A 1 93 ? 28.175 5.390 -1.805 1.00 52.00 93 ALA A N 1
ATOM 737 C CA . ALA A 1 93 ? 28.376 5.307 -0.358 1.00 52.00 93 ALA A CA 1
ATOM 738 C C . ALA A 1 93 ? 27.520 4.185 0.286 1.00 52.00 93 ALA A C 1
ATOM 740 O O . ALA A 1 93 ? 26.380 3.963 -0.131 1.00 52.00 93 ALA A O 1
ATOM 741 N N . PRO A 1 94 ? 28.022 3.487 1.326 1.00 56.59 94 PRO A N 1
ATOM 742 C CA . PRO A 1 94 ? 27.276 2.448 2.039 1.00 56.59 94 PRO A CA 1
ATOM 743 C C . PRO A 1 94 ? 26.190 3.040 2.965 1.00 56.59 94 PRO A C 1
ATOM 745 O O . PRO A 1 94 ? 26.295 4.199 3.383 1.00 56.59 94 PRO A O 1
ATOM 748 N N . PRO A 1 95 ? 25.153 2.259 3.331 1.00 48.47 95 PRO A N 1
ATOM 749 C CA . PRO A 1 95 ? 24.002 2.764 4.071 1.00 48.47 95 PRO A CA 1
ATOM 750 C C . PRO A 1 95 ? 24.391 3.158 5.501 1.00 48.47 95 PRO A C 1
ATOM 752 O O . PRO A 1 95 ? 24.831 2.330 6.301 1.00 48.47 95 PRO A O 1
ATOM 755 N N . ARG A 1 96 ? 24.204 4.440 5.833 1.00 44.81 96 ARG A N 1
ATOM 756 C CA . ARG A 1 96 ? 24.275 4.940 7.210 1.00 44.81 96 ARG A CA 1
ATOM 757 C C . ARG A 1 96 ? 23.025 4.502 7.972 1.00 44.81 96 ARG A C 1
ATOM 759 O O . ARG A 1 96 ? 21.907 4.765 7.543 1.00 44.81 96 ARG A O 1
ATOM 766 N N . GLN A 1 97 ? 23.234 3.863 9.119 1.00 43.03 97 GLN A N 1
ATOM 767 C CA . GLN A 1 97 ? 22.192 3.623 10.113 1.00 43.03 97 GLN A CA 1
ATOM 768 C C . GLN A 1 97 ? 21.715 4.973 10.665 1.00 43.03 97 GLN A C 1
ATOM 770 O O . GLN A 1 97 ? 22.508 5.735 11.218 1.00 43.03 97 GLN A O 1
ATOM 775 N N . LEU A 1 98 ? 20.431 5.282 10.474 1.00 41.53 98 LEU A N 1
ATOM 776 C CA . LEU A 1 98 ? 19.790 6.479 11.009 1.00 41.53 98 LEU A CA 1
ATOM 777 C C . LEU A 1 98 ? 19.461 6.251 12.487 1.00 41.53 98 LEU A C 1
ATOM 779 O O . LEU A 1 98 ? 18.550 5.501 12.830 1.00 41.53 98 LEU A O 1
ATOM 783 N N . SER A 1 99 ? 20.221 6.900 13.365 1.00 44.53 99 SER A N 1
ATOM 784 C CA . SER A 1 99 ? 19.806 7.165 14.738 1.00 44.53 99 SER A CA 1
ATOM 785 C C . SER A 1 99 ? 18.752 8.273 14.750 1.00 44.53 99 SER A C 1
ATOM 787 O O . SER A 1 99 ? 18.879 9.253 14.016 1.00 44.53 99 SER A O 1
ATOM 789 N N . ALA A 1 100 ? 17.742 8.095 15.602 1.00 46.94 100 ALA A N 1
ATOM 790 C CA . ALA A 1 100 ? 16.641 9.011 15.873 1.00 46.94 100 ALA A CA 1
ATOM 791 C C . ALA A 1 100 ? 17.059 10.493 15.864 1.00 46.94 100 ALA A C 1
ATOM 793 O O . ALA A 1 100 ? 17.947 10.898 16.615 1.00 46.94 100 ALA A O 1
ATOM 794 N N . SER A 1 101 ? 16.384 11.287 15.031 1.00 42.28 101 SER A N 1
ATOM 795 C CA . SER A 1 101 ? 16.483 12.742 15.017 1.00 42.28 101 SER A CA 1
ATOM 796 C C . SER A 1 101 ? 15.086 13.339 15.077 1.00 42.28 101 SER A C 1
ATOM 798 O O . SER A 1 101 ? 14.216 13.032 14.269 1.00 42.28 101 SER A O 1
ATOM 800 N N . THR A 1 102 ? 14.942 14.166 16.098 1.00 39.06 102 THR A N 1
ATOM 801 C CA . THR A 1 102 ? 13.864 15.053 16.506 1.00 39.06 102 THR A CA 1
ATOM 802 C C . THR A 1 102 ? 13.119 15.727 15.351 1.00 39.06 102 THR A C 1
ATOM 804 O O . THR A 1 102 ? 13.724 16.238 14.413 1.00 39.06 102 THR A O 1
ATOM 807 N N . PHE A 1 103 ? 11.793 15.714 15.488 1.00 42.53 103 PHE A N 1
ATOM 808 C CA . PHE A 1 103 ? 10.793 16.489 14.758 1.00 42.53 103 PHE A CA 1
ATOM 809 C C . PHE A 1 103 ? 11.091 17.996 14.807 1.00 42.53 103 PHE A C 1
ATOM 811 O O . PHE A 1 103 ? 11.157 18.550 15.900 1.00 42.53 103 PHE A O 1
ATOM 818 N N . ASP A 1 104 ? 11.131 18.644 13.644 1.00 41.81 104 ASP A N 1
ATOM 819 C CA . ASP A 1 104 ? 10.805 20.064 13.487 1.00 41.81 104 ASP A CA 1
ATOM 820 C C . ASP A 1 104 ? 9.690 20.163 12.436 1.00 41.81 104 ASP A C 1
ATOM 822 O O . ASP A 1 104 ? 9.859 19.792 11.274 1.00 41.81 104 ASP A O 1
ATOM 826 N N . PHE A 1 105 ? 8.513 20.579 12.900 1.00 44.38 105 PHE A N 1
ATOM 827 C CA . PHE A 1 105 ? 7.278 20.724 12.135 1.00 44.38 105 PHE A CA 1
ATOM 828 C C . PHE A 1 105 ? 7.221 22.169 11.626 1.00 44.38 105 PHE A C 1
ATOM 830 O O . PHE A 1 105 ? 6.963 23.078 12.414 1.00 44.38 105 PHE A O 1
ATOM 837 N N . ASP A 1 106 ? 7.502 22.391 10.340 1.00 44.81 106 ASP A N 1
ATOM 838 C CA . ASP A 1 106 ? 7.288 23.692 9.700 1.00 44.81 106 ASP A CA 1
ATOM 839 C C . ASP A 1 106 ? 5.940 23.687 8.972 1.00 44.81 106 ASP A C 1
ATOM 841 O O . ASP A 1 106 ? 5.642 22.817 8.150 1.00 44.81 106 ASP A O 1
ATOM 845 N N . ALA A 1 107 ? 5.100 24.636 9.363 1.00 50.53 107 ALA A N 1
ATOM 846 C CA . ALA A 1 107 ? 3.712 24.764 8.971 1.00 50.53 107 ALA A CA 1
ATOM 847 C C . ALA A 1 107 ? 3.592 25.696 7.764 1.00 50.53 107 ALA A C 1
ATOM 849 O O . ALA A 1 107 ? 4.074 26.826 7.801 1.00 50.53 107 ALA A O 1
ATOM 850 N N . GLY A 1 108 ? 2.847 25.279 6.738 1.00 48.72 108 GLY A N 1
ATOM 851 C CA . GLY A 1 108 ? 2.314 26.237 5.772 1.00 48.72 108 GLY A CA 1
ATOM 852 C C . GLY A 1 108 ? 2.084 25.694 4.376 1.00 48.72 108 GLY A C 1
ATOM 853 O O . GLY A 1 108 ? 2.796 26.084 3.460 1.00 48.72 108 GLY A O 1
ATOM 854 N N . LEU A 1 109 ? 1.034 24.891 4.188 1.00 45.34 109 LEU A N 1
ATOM 855 C CA . LEU A 1 109 ? 0.332 24.835 2.907 1.00 45.34 109 LEU A CA 1
ATOM 856 C C . LEU A 1 109 ? -1.177 24.807 3.157 1.00 45.34 109 LEU A C 1
ATOM 858 O O . LEU A 1 109 ? -1.773 23.790 3.495 1.00 45.34 109 LEU A O 1
ATOM 862 N N . ASP A 1 110 ? -1.751 25.995 3.011 1.00 55.66 110 ASP A N 1
ATOM 863 C CA . ASP A 1 110 ? -3.173 26.304 2.984 1.00 55.66 110 ASP A CA 1
ATOM 864 C C . ASP A 1 110 ? -3.746 25.794 1.647 1.00 55.66 110 ASP A C 1
ATOM 866 O O . ASP A 1 110 ? -3.718 26.493 0.633 1.00 55.66 110 ASP A O 1
ATOM 870 N N . PHE A 1 111 ? -4.179 24.531 1.612 1.00 48.72 111 PHE A N 1
ATOM 871 C CA . PHE A 1 111 ? -4.925 23.961 0.489 1.00 48.72 111 PHE A CA 1
ATOM 872 C C . PHE A 1 111 ? -6.408 23.927 0.851 1.00 48.72 111 PHE A C 1
ATOM 874 O O . PHE A 1 111 ? -6.858 23.098 1.637 1.00 48.72 111 PHE A O 1
ATOM 881 N N . LYS A 1 112 ? -7.171 24.848 0.257 1.00 49.44 112 LYS A N 1
ATOM 882 C CA . LYS A 1 112 ? -8.633 24.797 0.229 1.00 49.44 112 LYS A CA 1
ATOM 883 C C . LYS A 1 112 ? -9.067 23.759 -0.809 1.00 49.44 112 LYS A C 1
ATOM 885 O O . LYS A 1 112 ? -8.747 23.953 -1.982 1.00 49.44 112 LYS A O 1
ATOM 890 N N . PRO A 1 113 ? -9.790 22.692 -0.440 1.00 54.00 113 PRO A N 1
ATOM 891 C CA . PRO A 1 113 ? -10.534 21.926 -1.421 1.00 54.00 113 PRO A CA 1
ATOM 892 C C . PRO A 1 113 ? -11.820 22.687 -1.763 1.00 54.00 113 PRO A C 1
ATOM 894 O O . PRO A 1 113 ? -12.612 23.014 -0.878 1.00 54.00 113 PRO A O 1
ATOM 897 N N . ASP A 1 114 ? -12.013 22.975 -3.050 1.00 47.03 114 ASP A N 1
ATOM 898 C CA . ASP A 1 114 ? -13.305 23.383 -3.599 1.00 47.03 114 ASP A CA 1
ATOM 899 C C . ASP A 1 114 ? -14.280 22.208 -3.434 1.00 47.03 114 ASP A C 1
ATOM 901 O O . ASP A 1 114 ? -14.265 21.236 -4.191 1.00 47.03 114 ASP A O 1
ATOM 905 N N . PHE A 1 115 ? -15.081 22.280 -2.374 1.00 41.25 115 PHE A N 1
ATOM 906 C CA . PHE A 1 115 ? -16.165 21.357 -2.081 1.00 41.25 115 PHE A CA 1
ATOM 907 C C . PHE A 1 115 ? -17.370 21.765 -2.936 1.00 41.25 115 PHE A C 1
ATOM 909 O O . PHE A 1 115 ? -17.905 22.864 -2.790 1.00 41.25 115 PHE A O 1
ATOM 916 N N . VAL A 1 116 ? -17.764 20.897 -3.866 1.00 54.00 116 VAL A N 1
ATOM 917 C CA . VAL A 1 116 ? -19.052 20.990 -4.556 1.00 54.00 116 VAL A CA 1
ATOM 918 C C . VAL A 1 116 ? -20.108 20.535 -3.552 1.00 54.00 116 VAL A C 1
ATOM 920 O O . VAL A 1 116 ? -20.166 19.358 -3.206 1.00 54.00 116 VAL A O 1
ATOM 923 N N . GLU A 1 117 ? -20.879 21.488 -3.033 1.00 44.72 117 GLU A N 1
ATOM 924 C CA . GLU A 1 117 ? -22.077 21.237 -2.232 1.00 44.72 117 GLU A CA 1
ATOM 925 C C . GLU A 1 117 ? -23.146 20.610 -3.142 1.00 44.72 117 GLU A C 1
ATOM 927 O O . GLU A 1 117 ? -23.736 21.288 -3.983 1.00 44.72 117 GLU A O 1
ATOM 932 N N . GLU A 1 118 ? -23.367 19.302 -3.004 1.00 52.78 118 GLU A N 1
ATOM 933 C CA . GLU A 1 118 ? -24.652 18.694 -3.341 1.00 52.78 118 GLU A CA 1
ATOM 934 C C . GLU A 1 118 ? -25.484 18.636 -2.058 1.00 52.78 118 GLU A C 1
ATOM 936 O O . GLU A 1 118 ? -25.128 17.972 -1.083 1.00 52.78 118 GLU A O 1
ATOM 941 N N . ASP A 1 119 ? -26.563 19.414 -2.073 1.00 49.78 119 ASP A N 1
ATOM 942 C CA . ASP A 1 119 ? -27.599 19.479 -1.055 1.00 49.78 119 ASP A CA 1
ATOM 943 C C . ASP A 1 119 ? -28.272 18.106 -0.886 1.00 49.78 119 ASP A C 1
ATOM 945 O O . ASP A 1 119 ? -29.079 17.695 -1.721 1.00 49.78 119 ASP A O 1
ATOM 949 N N . GLU A 1 120 ? -28.006 17.421 0.227 1.00 56.09 120 GLU A N 1
ATOM 950 C CA . GLU A 1 120 ? -28.934 16.425 0.765 1.00 56.09 120 GLU A CA 1
ATOM 951 C C . GLU A 1 120 ? -29.319 16.785 2.203 1.00 56.09 120 GLU A C 1
ATOM 953 O O . GLU A 1 120 ? -28.569 16.609 3.166 1.00 56.09 120 GLU A O 1
ATOM 958 N N . ASP A 1 121 ? -30.544 17.297 2.316 1.00 52.50 121 ASP A N 1
ATOM 959 C CA . ASP A 1 121 ? -31.293 17.490 3.547 1.00 52.50 121 ASP A CA 1
ATOM 960 C C . ASP A 1 121 ? -31.425 16.163 4.315 1.00 52.50 121 ASP A C 1
ATOM 962 O O . ASP A 1 121 ? -32.337 15.369 4.072 1.00 52.50 121 ASP A O 1
ATOM 966 N N . TYR A 1 122 ? -30.557 15.936 5.303 1.00 46.69 122 TYR A N 1
ATOM 967 C CA . TYR A 1 122 ? -30.832 14.988 6.380 1.00 46.69 122 TYR A CA 1
ATOM 968 C C . TYR A 1 122 ? -30.958 15.707 7.720 1.00 46.69 122 TYR A C 1
ATOM 970 O O . TYR A 1 122 ? -29.992 16.000 8.425 1.00 46.69 122 TYR A O 1
ATOM 978 N N . ASP A 1 123 ? -32.221 15.916 8.085 1.00 51.62 123 ASP A N 1
ATOM 979 C CA . ASP A 1 123 ? -32.698 16.056 9.452 1.00 51.62 123 ASP A CA 1
ATOM 980 C C . ASP A 1 123 ? -32.073 14.979 10.355 1.00 51.62 123 ASP A C 1
ATOM 982 O O . ASP A 1 123 ? -32.518 13.827 10.410 1.00 51.62 123 ASP A O 1
ATOM 986 N N . ARG A 1 124 ? -31.071 15.360 11.151 1.00 43.16 124 ARG A N 1
ATOM 987 C CA . ARG A 1 124 ? -30.863 14.723 12.452 1.00 43.16 124 ARG A CA 1
ATOM 988 C C . ARG A 1 124 ? -30.247 15.681 13.452 1.00 43.16 124 ARG A C 1
ATOM 990 O O . ARG A 1 124 ? -29.040 15.792 13.638 1.00 43.16 124 ARG A O 1
ATOM 997 N N . SER A 1 125 ? -31.155 16.340 14.152 1.00 51.06 125 SER A N 1
ATOM 998 C CA . SER A 1 125 ? -30.933 16.950 15.449 1.00 51.06 125 SER A CA 1
ATOM 999 C C . SER A 1 125 ? -30.140 16.001 16.353 1.00 51.06 125 SER A C 1
ATOM 1001 O O . SER A 1 125 ? -30.630 14.928 16.696 1.00 51.06 125 SER A O 1
ATOM 1003 N N . SER A 1 126 ? -28.932 16.399 16.748 1.00 42.59 126 SER A N 1
ATOM 1004 C CA . SER A 1 126 ? -28.267 16.018 18.004 1.00 42.59 126 SER A CA 1
ATOM 1005 C C . SER A 1 126 ? -27.031 16.894 18.171 1.00 42.59 126 SER A C 1
ATOM 1007 O O . SER A 1 126 ? -25.902 16.491 17.916 1.00 42.59 126 SER A O 1
ATOM 1009 N N . SER A 1 127 ? -27.270 18.132 18.590 1.00 44.53 127 SER A N 1
ATOM 1010 C CA . SER A 1 127 ? -26.262 19.011 19.167 1.00 44.53 127 SER A CA 1
ATOM 1011 C C . SER A 1 127 ? -25.721 18.376 20.454 1.00 44.53 127 SER A C 1
ATOM 1013 O O . SER A 1 127 ? -26.254 18.620 21.540 1.00 44.53 127 SER A O 1
ATOM 1015 N N . LEU A 1 128 ? -24.693 17.533 20.339 1.00 46.16 128 LEU A N 1
ATOM 1016 C CA . LEU A 1 128 ? -23.851 17.174 21.474 1.00 46.16 128 LEU A CA 1
ATOM 1017 C C . LEU A 1 128 ? -22.852 18.312 21.656 1.00 46.16 128 LEU A C 1
ATOM 1019 O O . LEU A 1 128 ? -21.863 18.452 20.946 1.00 46.16 128 LEU A O 1
ATOM 1023 N N . GLN A 1 129 ? -23.229 19.206 22.552 1.00 45.22 129 GLN A N 1
ATOM 1024 C CA . GLN A 1 129 ? -22.455 20.357 22.948 1.00 45.22 129 GLN A CA 1
ATOM 1025 C C . GLN A 1 129 ? -21.392 19.866 23.930 1.00 45.22 129 GLN A C 1
ATOM 1027 O O . GLN A 1 129 ? -21.699 19.604 25.095 1.00 45.22 129 GLN A O 1
ATOM 1032 N N . ASP A 1 130 ? -20.166 19.718 23.433 1.00 43.41 130 ASP A N 1
ATOM 1033 C CA . ASP A 1 130 ? -18.980 19.513 24.253 1.00 43.41 130 ASP A CA 1
ATOM 1034 C C . ASP A 1 130 ? -18.895 20.626 25.291 1.00 43.41 130 ASP A C 1
ATOM 1036 O O . ASP A 1 130 ? -18.733 21.815 24.996 1.00 43.41 130 ASP A O 1
ATOM 1040 N N . ARG A 1 131 ? -19.069 20.216 26.542 1.00 42.41 131 ARG A N 1
ATOM 1041 C CA . ARG A 1 131 ? -18.906 21.055 27.713 1.00 42.41 131 ARG A CA 1
ATOM 1042 C C . ARG A 1 131 ? -17.807 20.423 28.545 1.00 42.41 131 ARG A C 1
ATOM 1044 O O . ARG A 1 131 ? -18.067 19.668 29.476 1.00 42.41 131 ARG A O 1
ATOM 1051 N N . GLU A 1 132 ? -16.573 20.743 28.178 1.00 50.91 132 GLU A N 1
ATOM 1052 C CA . GLU A 1 132 ? -15.423 20.597 29.060 1.00 50.91 132 GLU A CA 1
ATOM 1053 C C . GLU A 1 132 ? -15.591 21.578 30.230 1.00 50.91 132 GLU A C 1
ATOM 1055 O O . GLU A 1 132 ? -15.110 22.710 30.203 1.00 50.91 132 GLU A O 1
ATOM 1060 N N . ASP A 1 133 ? -16.348 21.171 31.254 1.00 40.84 133 ASP A N 1
ATOM 1061 C CA . ASP A 1 133 ? -16.372 21.870 32.535 1.00 40.84 133 ASP A CA 1
ATOM 1062 C C . ASP A 1 133 ? -15.297 21.265 33.432 1.00 40.84 133 ASP A C 1
ATOM 1064 O O . ASP A 1 133 ? -15.402 20.173 33.996 1.00 40.84 133 ASP A O 1
ATOM 1068 N N . SER A 1 134 ? -14.205 22.007 33.478 1.00 47.06 134 SER A N 1
ATOM 1069 C CA . SER A 1 134 ? -13.053 21.770 34.317 1.00 47.06 134 SER A CA 1
ATOM 1070 C C . SER A 1 134 ? -13.464 21.835 35.788 1.00 47.06 134 SER A C 1
ATOM 1072 O O . SER A 1 134 ? -13.961 22.854 36.254 1.00 47.06 134 SER A O 1
ATOM 1074 N N . GLY A 1 135 ? -13.194 20.763 36.533 1.00 51.00 135 GLY A N 1
ATOM 1075 C CA . GLY A 1 135 ? -12.902 20.790 37.968 1.00 51.00 135 GLY A CA 1
ATOM 1076 C C . GLY A 1 135 ? -13.686 21.794 38.820 1.00 51.00 135 GLY A C 1
ATOM 1077 O O . GLY A 1 135 ? -13.149 22.815 39.248 1.00 51.00 135 GLY A O 1
ATOM 1078 N N . SER A 1 136 ? -14.918 21.453 39.188 1.00 44.59 136 SER A N 1
ATOM 1079 C CA . SER A 1 136 ? -15.585 22.078 40.327 1.00 44.59 136 SER A CA 1
ATOM 1080 C C . SER A 1 136 ? -16.075 20.987 41.264 1.00 44.59 136 SER A C 1
ATOM 1082 O O . SER A 1 136 ? -17.008 20.259 40.941 1.00 44.59 136 SER A O 1
ATOM 1084 N N . GLY A 1 137 ? -15.447 20.875 42.438 1.00 51.56 137 GLY A N 1
ATOM 1085 C CA . GLY A 1 137 ? -15.903 20.060 43.569 1.00 51.56 137 GLY A CA 1
ATOM 1086 C C . GLY A 1 137 ? -17.202 20.596 44.178 1.00 51.56 137 GLY A C 1
ATOM 1087 O O . GLY A 1 137 ? -17.267 20.898 45.367 1.00 51.56 137 GLY A O 1
ATOM 1088 N N . ARG A 1 138 ? -18.227 20.779 43.349 1.00 47.97 138 ARG A N 1
ATOM 1089 C CA . ARG A 1 138 ? -19.586 21.096 43.757 1.00 47.97 138 ARG A CA 1
ATOM 1090 C C . ARG A 1 138 ? -20.333 19.780 43.854 1.00 47.97 138 ARG A C 1
ATOM 1092 O O . ARG A 1 138 ? -20.773 19.251 42.838 1.00 47.97 138 ARG A O 1
ATOM 1099 N N . SER A 1 139 ? -20.463 19.280 45.083 1.00 51.75 139 SER A N 1
ATOM 1100 C CA . SER A 1 139 ? -21.481 18.290 45.431 1.00 51.75 139 SER A CA 1
ATOM 1101 C C . SER A 1 139 ? -22.776 18.645 44.719 1.00 51.75 139 SER A C 1
ATOM 1103 O O . SER A 1 139 ? -23.247 19.789 44.786 1.00 51.75 139 SER A O 1
ATOM 1105 N N . THR A 1 140 ? -23.294 17.679 43.971 1.00 63.16 140 THR A N 1
ATOM 1106 C CA . THR A 1 140 ? -24.521 17.837 43.203 1.00 63.16 140 THR A CA 1
ATOM 1107 C C . THR A 1 140 ? -25.655 18.251 44.156 1.00 63.16 140 THR A C 1
ATOM 1109 O O . THR A 1 140 ? -25.640 17.892 45.337 1.00 63.16 140 THR A O 1
ATOM 1112 N N . PRO A 1 141 ? -26.647 19.037 43.700 1.00 62.94 141 PRO A N 1
ATOM 1113 C CA . PRO A 1 141 ? -27.766 19.472 44.543 1.00 62.94 141 PRO A CA 1
ATOM 1114 C C . PRO A 1 141 ? -28.476 18.319 45.276 1.00 62.94 141 PRO A C 1
ATOM 1116 O O . PRO A 1 141 ? -28.983 18.523 46.379 1.00 62.94 141 PRO A O 1
ATOM 1119 N N . ASP A 1 142 ? -28.441 17.110 44.709 1.00 60.81 142 ASP A N 1
ATOM 1120 C CA . ASP A 1 142 ? -28.973 15.890 45.320 1.00 60.81 142 ASP A CA 1
ATOM 1121 C C . ASP A 1 142 ? -28.186 15.427 46.559 1.00 60.81 142 ASP A C 1
ATOM 1123 O O . ASP A 1 142 ? -28.804 15.037 47.552 1.00 60.81 142 ASP A O 1
ATOM 1127 N N . GLU A 1 143 ? -26.853 15.552 46.585 1.00 58.50 143 GLU A N 1
ATOM 1128 C CA . GLU A 1 143 ? -26.050 15.252 47.786 1.00 58.50 143 GLU A CA 1
ATOM 1129 C C . GLU A 1 143 ? -26.325 16.254 48.921 1.00 58.50 143 GLU A C 1
ATOM 1131 O O . GLU A 1 143 ? -26.399 15.890 50.101 1.00 58.50 143 GLU A O 1
ATOM 1136 N N . LEU A 1 144 ? -26.535 17.532 48.583 1.00 64.56 144 LEU A N 1
ATOM 1137 C CA . LEU A 1 144 ? -26.892 18.564 49.564 1.00 64.56 144 LEU A CA 1
ATOM 1138 C C . LEU A 1 144 ? -28.327 18.399 50.092 1.00 64.56 144 LEU A C 1
ATOM 1140 O O . LEU A 1 144 ? -28.595 18.701 51.256 1.00 64.56 144 LEU A O 1
ATOM 1144 N N . MET A 1 145 ? -29.247 17.884 49.276 1.00 71.56 145 MET A N 1
ATOM 1145 C CA . MET A 1 145 ? -30.611 17.552 49.702 1.00 71.56 145 MET A CA 1
ATOM 1146 C C . MET A 1 145 ? -30.632 16.317 50.614 1.00 71.56 145 MET A C 1
ATOM 1148 O O . MET A 1 145 ? -31.304 16.340 51.648 1.00 71.56 145 MET A O 1
ATOM 1152 N N . GLN 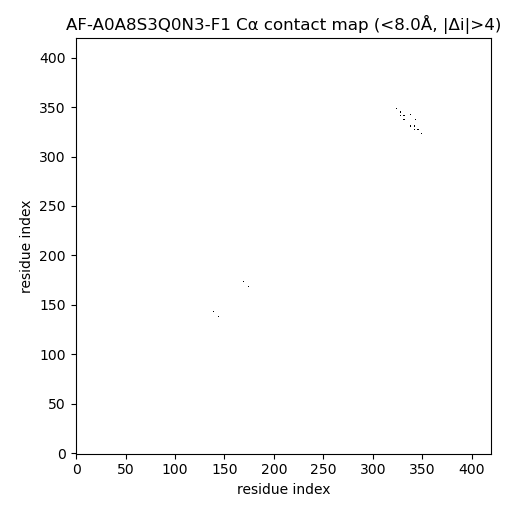A 1 146 ? -29.847 15.278 50.301 1.00 70.12 146 GLN A N 1
ATOM 1153 C CA . GLN A 1 146 ? -29.728 14.088 51.153 1.00 70.12 146 GLN A CA 1
ATOM 1154 C C . GLN A 1 146 ? -29.091 14.403 52.513 1.00 70.12 146 GLN A C 1
ATOM 1156 O O . GLN A 1 146 ? -29.595 13.963 53.549 1.00 70.12 146 GLN A O 1
ATOM 1161 N N . THR A 1 147 ? -28.037 15.224 52.550 1.00 67.38 147 THR A 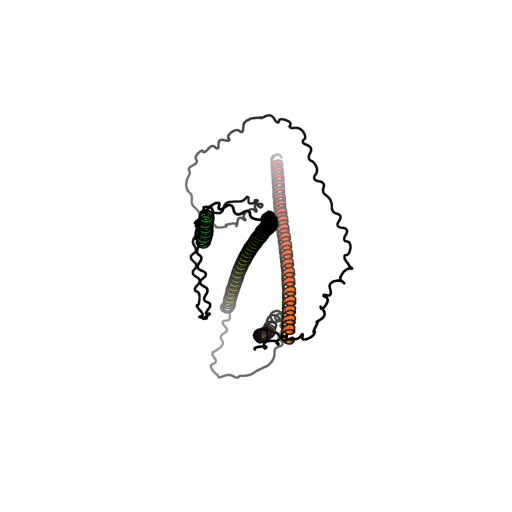N 1
ATOM 1162 C CA . THR A 1 147 ? -27.397 15.622 53.819 1.00 67.38 147 THR A CA 1
ATOM 1163 C C . THR A 1 147 ? -28.296 16.508 54.687 1.00 67.38 147 THR A C 1
ATOM 1165 O O . THR A 1 147 ? -28.299 16.362 55.912 1.00 67.38 147 THR A O 1
ATOM 1168 N N . ARG A 1 148 ? -29.127 17.375 54.090 1.00 69.19 148 ARG A N 1
ATOM 1169 C CA . ARG A 1 148 ? -30.089 18.211 54.832 1.00 69.19 148 ARG A CA 1
ATOM 1170 C C . ARG A 1 148 ? -31.263 17.401 55.391 1.00 69.19 148 ARG A C 1
ATOM 1172 O O . ARG A 1 148 ? -31.637 17.600 56.543 1.00 69.19 148 ARG A O 1
ATOM 1179 N N . ALA A 1 149 ? -31.768 16.424 54.635 1.00 71.00 149 ALA A N 1
ATOM 1180 C CA . ALA A 1 149 ? -32.806 15.505 55.108 1.00 71.00 149 ALA A CA 1
ATOM 1181 C C . ALA A 1 149 ? -32.329 14.627 56.287 1.00 71.00 149 ALA A C 1
ATOM 1183 O O . ALA A 1 149 ? -33.078 14.385 57.239 1.00 71.00 149 ALA A O 1
ATOM 1184 N N . LEU A 1 150 ? -31.062 14.195 56.279 1.00 72.00 150 LEU A N 1
ATOM 1185 C CA . LEU A 1 150 ? -30.460 13.478 57.411 1.00 72.00 150 LEU A CA 1
ATOM 1186 C C . LEU A 1 150 ? -30.257 14.379 58.645 1.00 72.00 150 LEU A C 1
ATOM 1188 O O . LEU A 1 150 ? -30.431 13.926 59.777 1.00 72.00 150 LEU A O 1
ATOM 1192 N N . ALA A 1 151 ? -29.943 15.663 58.455 1.00 73.38 151 ALA A N 1
ATOM 1193 C CA . ALA A 1 151 ? -29.817 16.614 59.561 1.00 73.38 151 ALA A CA 1
ATOM 1194 C C . ALA A 1 151 ? -31.169 16.916 60.240 1.00 73.38 151 ALA A C 1
ATOM 1196 O O . ALA A 1 151 ? -31.244 16.944 61.472 1.00 73.38 151 ALA A O 1
ATOM 1197 N N . ASP A 1 152 ? -32.245 17.071 59.462 1.00 74.38 152 ASP A N 1
ATOM 1198 C CA . ASP A 1 152 ? -33.587 17.360 59.990 1.00 74.38 152 ASP A CA 1
ATOM 1199 C C . ASP A 1 152 ? -34.196 16.154 60.732 1.00 74.38 152 ASP A C 1
ATOM 1201 O O . ASP A 1 152 ? -34.865 16.310 61.760 1.00 74.38 152 ASP A O 1
ATOM 1205 N N . THR A 1 153 ? -33.905 14.927 60.288 1.00 72.44 153 THR A N 1
ATOM 1206 C CA . THR A 1 153 ? -34.320 13.706 61.005 1.00 72.44 153 THR A CA 1
ATOM 1207 C C . THR A 1 153 ? -33.568 13.522 62.330 1.00 72.44 153 THR A C 1
ATOM 1209 O O . THR A 1 153 ? -34.184 13.166 63.339 1.00 72.44 153 THR A O 1
ATOM 1212 N N . LEU A 1 154 ? -32.272 13.856 62.385 1.00 68.38 154 LEU A N 1
ATOM 1213 C CA . LEU A 1 154 ? -31.487 13.869 63.629 1.00 68.38 154 LEU A CA 1
ATOM 1214 C C . LEU A 1 154 ? -31.956 14.943 64.626 1.00 68.38 154 LEU A C 1
ATOM 1216 O O . LEU A 1 154 ? -31.935 14.708 65.838 1.00 68.38 154 LEU A O 1
ATOM 1220 N N . ALA A 1 155 ? -32.397 16.107 64.141 1.00 69.44 155 ALA A N 1
ATOM 1221 C CA . ALA A 1 155 ? -32.958 17.160 64.987 1.00 69.44 155 ALA A CA 1
ATOM 1222 C C . ALA A 1 155 ? -34.294 16.733 65.624 1.00 69.44 155 ALA A C 1
ATOM 1224 O O . ALA A 1 155 ? -34.479 16.914 66.831 1.00 69.44 155 ALA A O 1
ATOM 1225 N N . ASN A 1 156 ? -35.173 16.072 64.861 1.00 65.38 156 ASN A N 1
ATOM 1226 C CA . ASN A 1 156 ? -36.442 15.543 65.373 1.00 65.38 156 ASN A CA 1
ATOM 1227 C C . ASN A 1 156 ? -36.259 14.403 66.395 1.00 65.38 156 ASN A C 1
ATOM 1229 O O . ASN A 1 156 ? -37.016 14.317 67.363 1.00 65.38 156 ASN A O 1
ATOM 1233 N N . LEU A 1 157 ? -35.228 13.564 66.248 1.00 59.62 157 LEU A N 1
ATOM 1234 C CA . LEU A 1 157 ? -34.898 12.521 67.232 1.00 59.62 157 LEU A CA 1
ATOM 1235 C C . LEU A 1 157 ? -34.421 13.099 68.575 1.00 59.62 157 LEU A C 1
ATOM 1237 O O . LEU A 1 157 ? -34.744 12.551 69.630 1.00 59.62 157 LEU A O 1
ATOM 1241 N N . LYS A 1 158 ? -33.713 14.237 68.570 1.00 63.03 158 LYS A N 1
ATOM 1242 C CA . LYS A 1 158 ? -33.289 14.910 69.811 1.00 63.03 158 LYS A CA 1
ATOM 1243 C C . LYS A 1 158 ? -34.450 15.536 70.586 1.00 63.03 158 LYS A C 1
ATOM 1245 O O . LYS A 1 158 ? -34.400 15.536 71.813 1.00 63.03 158 LYS A O 1
ATOM 1250 N N . SER A 1 159 ? -35.503 16.009 69.917 1.00 57.84 159 SER A N 1
ATOM 1251 C CA . SER A 1 159 ? -36.684 16.582 70.590 1.00 57.84 159 SER A CA 1
ATOM 1252 C C . SER A 1 159 ? -37.612 15.552 71.248 1.00 57.84 159 SER A C 1
ATOM 1254 O O . SER A 1 159 ? -38.413 15.920 72.102 1.00 57.84 159 SER A O 1
ATOM 1256 N N . VAL A 1 160 ? -37.504 14.264 70.905 1.00 56.66 160 VAL A N 1
ATOM 1257 C CA . VAL A 1 160 ? -38.321 13.192 71.515 1.00 56.66 160 VAL A CA 1
ATOM 1258 C C . VAL A 1 160 ? -37.721 12.688 72.843 1.00 56.66 160 VAL A C 1
ATOM 1260 O O . VAL A 1 160 ? -38.419 12.083 73.650 1.00 56.66 160 VAL A O 1
ATOM 1263 N N . SER A 1 161 ? -36.453 13.003 73.129 1.00 50.84 161 SER A N 1
ATOM 1264 C CA . SER A 1 161 ? -35.719 12.542 74.323 1.00 50.84 161 SER A CA 1
ATOM 1265 C C . SER A 1 161 ? -36.103 13.257 75.637 1.00 50.84 161 SER A C 1
ATOM 1267 O O . SER A 1 161 ? -35.717 12.822 76.717 1.00 50.84 161 SER A O 1
ATOM 1269 N N . THR A 1 162 ? -36.875 14.349 75.590 1.00 52.59 162 THR A N 1
ATOM 1270 C CA . THR A 1 162 ? -37.150 15.191 76.775 1.00 52.59 162 THR A CA 1
ATOM 1271 C C . THR A 1 162 ? -38.506 14.968 77.457 1.00 52.59 162 THR A C 1
ATOM 1273 O O . THR A 1 162 ? -38.850 15.731 78.357 1.00 52.59 162 THR A O 1
ATOM 1276 N N . TYR A 1 163 ? -39.273 13.935 77.096 1.00 51.75 163 TYR A N 1
ATOM 1277 C CA . TYR A 1 163 ? -40.535 13.628 77.783 1.00 51.75 163 TYR A CA 1
ATOM 1278 C C . TYR A 1 163 ? -40.337 12.692 78.985 1.00 51.75 163 TYR A C 1
ATOM 1280 O O . TYR A 1 163 ? -40.204 11.481 78.851 1.00 51.75 163 TYR A O 1
ATOM 1288 N N . GLU A 1 164 ? -40.309 13.333 80.153 1.00 45.47 164 GLU A N 1
ATOM 1289 C CA . GLU A 1 164 ? -40.880 12.929 81.445 1.00 45.47 164 GLU A CA 1
ATOM 1290 C C . GLU A 1 164 ? -40.980 11.431 81.794 1.00 45.47 164 GLU A C 1
ATOM 1292 O O . GLU A 1 164 ? -41.867 10.686 81.375 1.00 45.47 164 GLU A O 1
ATOM 1297 N N . SER A 1 165 ? -40.117 11.064 82.738 1.00 47.09 165 SER A N 1
ATOM 1298 C CA . SER A 1 165 ? -40.086 9.860 83.562 1.00 47.09 165 SER A CA 1
ATOM 1299 C C . SER A 1 165 ? -41.318 9.736 84.479 1.00 47.09 165 SER A C 1
ATOM 1301 O O . SER A 1 165 ? -41.245 9.950 85.687 1.00 47.09 165 SER A O 1
ATOM 1303 N N . GLY A 1 166 ? -42.470 9.377 83.917 1.00 45.53 166 GLY A N 1
ATOM 1304 C CA . GLY A 1 166 ? -43.593 8.820 84.672 1.00 45.53 166 GLY A CA 1
ATOM 1305 C C . GLY A 1 166 ? -43.442 7.303 84.803 1.00 45.53 166 GLY A C 1
ATOM 1306 O O . GLY A 1 166 ? -43.902 6.566 83.933 1.00 45.53 166 GLY A O 1
ATOM 1307 N N . GLU A 1 167 ? -42.785 6.828 85.866 1.00 49.59 167 GLU A N 1
ATOM 1308 C CA . GLU A 1 167 ? -42.665 5.400 86.196 1.00 49.59 167 GLU A CA 1
ATOM 1309 C C . GLU A 1 167 ? -44.038 4.801 86.547 1.00 49.59 167 GLU A C 1
ATOM 1311 O O . GLU A 1 167 ? -44.464 4.751 87.700 1.00 49.59 167 GLU A O 1
ATOM 1316 N N . LEU A 1 168 ? -44.743 4.311 85.531 1.00 53.66 168 LEU A N 1
ATOM 1317 C CA . LEU A 1 168 ? -45.679 3.207 85.707 1.00 53.66 168 LEU A CA 1
ATOM 1318 C C . LEU A 1 168 ? -44.872 1.899 85.677 1.00 53.66 168 LEU A C 1
ATOM 1320 O O . LEU A 1 168 ? -43.944 1.793 84.873 1.00 53.66 168 LEU A O 1
ATOM 1324 N N . PRO A 1 169 ? -45.204 0.889 86.505 1.00 54.06 169 PRO A N 1
ATOM 1325 C CA . PRO A 1 169 ? -44.555 -0.415 86.465 1.00 54.06 169 PRO A CA 1
ATOM 1326 C C . PRO A 1 169 ? -44.916 -1.104 85.146 1.00 54.06 169 PRO A C 1
ATOM 1328 O O . PRO A 1 169 ? -45.904 -1.830 85.033 1.00 54.06 169 PRO A O 1
ATOM 1331 N N . VAL A 1 170 ? -44.120 -0.830 84.116 1.00 58.19 170 VAL A N 1
ATOM 1332 C CA . VAL A 1 170 ? -44.139 -1.566 82.860 1.00 58.19 170 VAL A CA 1
ATOM 1333 C C . VAL A 1 170 ? -43.788 -3.003 83.227 1.00 58.19 170 VAL A C 1
ATOM 1335 O O . VAL A 1 170 ? -42.682 -3.281 83.683 1.00 58.19 170 VAL A O 1
ATOM 1338 N N . SER A 1 171 ? -44.770 -3.899 83.110 1.00 76.25 171 SER A N 1
ATOM 1339 C CA . SER A 1 171 ? -44.606 -5.328 83.381 1.00 76.25 171 SER A CA 1
ATOM 1340 C C . SER A 1 171 ? -43.312 -5.838 82.737 1.00 76.25 171 SER A C 1
ATOM 1342 O O . SER A 1 171 ? -43.068 -5.569 81.559 1.00 76.25 171 SER A O 1
ATOM 1344 N N . ALA A 1 172 ? -42.485 -6.568 83.494 1.00 83.38 172 ALA A N 1
ATOM 1345 C CA . ALA A 1 172 ? -41.194 -7.100 83.039 1.00 83.38 172 ALA A CA 1
ATOM 1346 C C . ALA A 1 172 ? -41.295 -7.911 81.729 1.00 83.38 172 ALA A C 1
ATOM 1348 O O . ALA A 1 172 ? -40.327 -8.006 80.977 1.00 83.38 172 ALA A O 1
ATOM 1349 N N . GLU A 1 173 ? -42.481 -8.447 81.430 1.00 86.19 173 GLU A N 1
ATOM 1350 C CA . GLU A 1 173 ? -42.816 -9.118 80.171 1.00 86.19 173 GLU A CA 1
ATOM 1351 C C . GLU A 1 173 ? -42.687 -8.184 78.953 1.00 86.19 173 GLU A C 1
ATOM 1353 O O . GLU A 1 173 ? -42.127 -8.557 77.925 1.00 86.19 173 GLU A O 1
ATOM 1358 N N . VAL A 1 174 ? -43.156 -6.938 79.081 1.00 89.25 174 VAL A N 1
ATOM 1359 C CA . VAL A 1 174 ? -43.135 -5.935 78.004 1.00 89.25 174 VAL A CA 1
ATOM 1360 C C . VAL A 1 174 ? -41.708 -5.477 77.722 1.00 89.25 174 VAL A C 1
ATOM 1362 O O . VAL A 1 174 ? -41.364 -5.225 76.570 1.00 89.25 174 VAL A O 1
ATOM 1365 N N . VAL A 1 175 ? -40.867 -5.385 78.755 1.00 88.69 175 VAL A N 1
ATOM 1366 C CA . VAL A 1 175 ? -39.443 -5.054 78.594 1.00 88.69 175 VAL A CA 1
ATOM 1367 C C . VAL A 1 175 ? -38.733 -6.174 77.836 1.00 88.69 175 VAL A C 1
ATOM 1369 O O . VAL A 1 175 ? -38.142 -5.906 76.798 1.00 88.69 175 VAL A O 1
ATOM 1372 N N . LYS A 1 176 ? -38.916 -7.437 78.245 1.00 91.94 176 LYS A N 1
ATOM 1373 C CA . LYS A 1 176 ? -38.343 -8.593 77.532 1.00 91.94 176 LYS A CA 1
ATOM 1374 C C . LYS A 1 176 ? -38.771 -8.666 76.065 1.00 91.94 176 LYS A C 1
ATOM 1376 O O . LYS A 1 176 ? -37.947 -8.963 75.207 1.00 91.94 176 LYS A O 1
ATOM 1381 N N . GLN A 1 177 ? -40.044 -8.394 75.771 1.00 94.38 177 GLN A N 1
ATOM 1382 C CA . GLN A 1 177 ? -40.554 -8.388 74.398 1.00 94.38 177 GLN A CA 1
ATOM 1383 C C . GLN A 1 177 ? -39.963 -7.243 73.560 1.00 94.38 177 GLN A C 1
ATOM 1385 O O . GLN A 1 177 ? -39.713 -7.401 72.364 1.00 94.38 177 GLN A O 1
ATOM 1390 N N . LYS A 1 178 ? -39.748 -6.071 74.168 1.00 94.00 178 LYS A N 1
ATOM 1391 C CA . LYS A 1 178 ? -39.067 -4.957 73.500 1.00 94.00 178 LYS A CA 1
ATOM 1392 C C . LYS A 1 178 ? -37.599 -5.286 73.248 1.00 94.00 178 LYS A C 1
ATOM 1394 O O . LYS A 1 178 ? -37.139 -5.045 72.140 1.00 94.00 178 LYS A O 1
ATOM 1399 N N . ASP A 1 179 ? -36.913 -5.894 74.210 1.00 94.00 179 ASP A N 1
ATOM 1400 C CA . ASP A 1 179 ? -35.505 -6.281 74.078 1.00 94.00 179 ASP A CA 1
ATOM 1401 C C . ASP A 1 179 ? -35.301 -7.330 72.978 1.00 94.00 179 ASP A C 1
ATOM 1403 O O . ASP A 1 179 ? -34.380 -7.202 72.173 1.00 94.00 179 ASP A O 1
ATOM 1407 N N . SER A 1 180 ? -36.186 -8.333 72.876 1.00 95.62 180 SER A N 1
ATOM 1408 C CA . SER A 1 180 ? -36.121 -9.302 71.774 1.00 95.62 180 SER A CA 1
ATOM 1409 C C . SER A 1 180 ? -36.312 -8.621 70.420 1.00 95.62 180 SER A C 1
ATOM 1411 O O . SER A 1 180 ? -35.554 -8.875 69.492 1.00 95.62 180 SER A O 1
ATOM 1413 N N . LYS A 1 181 ? -37.269 -7.689 70.324 1.00 97.06 181 LYS A N 1
ATOM 1414 C CA . LYS A 1 181 ? -37.525 -6.943 69.088 1.00 97.06 181 LYS A CA 1
ATOM 1415 C C . LYS A 1 181 ? -36.373 -6.004 68.716 1.00 97.06 181 LYS A C 1
ATOM 1417 O O . LYS A 1 181 ? -36.080 -5.858 67.537 1.00 97.06 181 LYS A O 1
ATOM 1422 N N . ILE A 1 182 ? -35.733 -5.366 69.698 1.00 95.88 182 ILE A N 1
ATOM 1423 C CA . ILE A 1 182 ? -34.536 -4.541 69.476 1.00 95.88 182 ILE A CA 1
ATOM 1424 C C . ILE A 1 182 ? -33.422 -5.410 68.896 1.00 95.88 182 ILE A C 1
ATOM 1426 O O . ILE A 1 182 ? -32.837 -5.035 67.887 1.00 95.88 182 ILE A O 1
ATOM 1430 N N . LYS A 1 183 ? -33.191 -6.594 69.469 1.00 97.31 183 LYS A N 1
ATOM 1431 C CA . LYS A 1 183 ? -32.165 -7.517 68.982 1.00 97.31 183 LYS A CA 1
ATOM 1432 C C . LYS A 1 183 ? -32.426 -7.986 67.544 1.00 97.31 183 LYS A C 1
ATOM 1434 O O . LYS A 1 183 ? -31.506 -7.974 66.731 1.00 97.31 183 LYS A O 1
ATOM 1439 N N . ASP A 1 184 ? -33.667 -8.345 67.215 1.00 97.19 184 ASP A N 1
ATOM 1440 C CA . ASP A 1 184 ? -34.040 -8.745 65.850 1.00 97.19 184 ASP A CA 1
ATOM 1441 C C . ASP A 1 184 ? -33.803 -7.598 64.845 1.00 97.19 184 ASP A C 1
ATOM 1443 O O . ASP A 1 184 ? -33.259 -7.813 63.762 1.00 97.19 184 ASP A O 1
ATOM 1447 N N . LEU A 1 185 ? -34.149 -6.360 65.228 1.00 97.12 185 LEU A N 1
ATOM 1448 C CA . LEU A 1 185 ? -33.907 -5.166 64.410 1.00 97.12 185 LEU A CA 1
ATOM 1449 C C . LEU A 1 185 ? -32.410 -4.853 64.256 1.00 97.12 185 LEU A C 1
ATOM 1451 O O . LEU A 1 185 ? -31.988 -4.430 63.184 1.00 97.12 185 LEU A O 1
ATOM 1455 N N . GLU A 1 186 ? -31.589 -5.065 65.286 1.00 96.81 186 GLU A N 1
ATOM 1456 C CA . GLU A 1 186 ? -30.131 -4.901 65.204 1.00 96.81 186 GLU A CA 1
ATOM 1457 C C . GLU A 1 186 ? -29.497 -5.906 64.230 1.00 96.81 186 GLU A C 1
ATOM 1459 O O . GLU A 1 186 ? -28.634 -5.537 63.425 1.00 96.81 186 GLU A O 1
ATOM 1464 N N . GLU A 1 187 ? -29.939 -7.167 64.260 1.00 97.56 187 GLU A N 1
ATOM 1465 C CA . GLU A 1 187 ? -29.501 -8.193 63.308 1.00 97.56 187 GLU A CA 1
ATOM 1466 C C . GLU A 1 187 ? -29.935 -7.851 61.872 1.00 97.56 187 GLU A C 1
ATOM 1468 O O . GLU A 1 187 ? -29.139 -7.988 60.936 1.00 97.56 187 GLU A O 1
ATOM 1473 N N . GLU A 1 188 ? -31.155 -7.336 61.690 1.00 98.12 188 GLU A N 1
ATOM 1474 C CA . GLU A 1 188 ? -31.656 -6.865 60.395 1.00 98.12 188 GLU A CA 1
ATOM 1475 C C . GLU A 1 188 ? -30.858 -5.664 59.866 1.00 98.12 188 GLU A C 1
ATOM 1477 O O . GLU A 1 188 ? -30.420 -5.685 58.713 1.00 98.12 188 GLU A O 1
ATOM 1482 N N . ILE A 1 189 ? -30.578 -4.660 60.705 1.00 96.75 189 ILE A N 1
ATOM 1483 C CA . ILE A 1 189 ? -29.743 -3.502 60.347 1.00 96.75 189 ILE A CA 1
ATOM 1484 C C . ILE A 1 189 ? -28.346 -3.960 59.931 1.00 96.75 189 ILE A C 1
ATOM 1486 O O . ILE A 1 189 ? -27.828 -3.504 58.909 1.00 96.75 189 ILE A O 1
ATOM 1490 N N . LYS A 1 190 ? -27.735 -4.888 60.675 1.00 98.06 190 LYS A N 1
ATOM 1491 C CA . LYS A 1 190 ? -26.414 -5.427 60.332 1.00 98.06 190 LYS A CA 1
ATOM 1492 C C . LYS A 1 190 ? -26.436 -6.141 58.981 1.00 98.06 190 LYS A C 1
ATOM 1494 O O . LYS A 1 190 ? -25.537 -5.937 58.168 1.00 98.06 190 LYS A O 1
ATOM 1499 N N . LYS A 1 191 ? -27.472 -6.942 58.721 1.00 98.38 191 LYS A N 1
ATOM 1500 C CA . LYS A 1 191 ? -27.649 -7.650 57.447 1.00 98.38 191 LYS A CA 1
ATOM 1501 C C . LYS A 1 191 ? -27.853 -6.685 56.277 1.00 98.38 191 LYS A C 1
ATOM 1503 O O . LYS A 1 191 ? -27.248 -6.880 55.226 1.00 98.38 191 LYS A O 1
ATOM 1508 N N . LEU A 1 192 ? -28.675 -5.649 56.450 1.00 98.06 192 LEU A N 1
ATOM 1509 C CA . LEU A 1 192 ? -28.895 -4.619 55.431 1.00 98.06 192 LEU A CA 1
ATOM 1510 C C . LEU A 1 192 ? -27.630 -3.794 55.177 1.00 98.06 192 LEU A C 1
ATOM 1512 O O . LEU A 1 192 ? -27.314 -3.524 54.024 1.00 98.06 192 LEU A O 1
ATOM 1516 N N . THR A 1 193 ? -26.875 -3.459 56.225 1.00 97.44 193 THR A N 1
ATOM 1517 C CA . THR A 1 193 ? -25.603 -2.729 56.100 1.00 97.44 193 THR A CA 1
ATOM 1518 C C . THR A 1 193 ? -24.569 -3.544 55.327 1.00 97.44 193 THR A C 1
ATOM 1520 O O . THR A 1 193 ? -23.934 -3.004 54.426 1.00 97.44 193 THR A O 1
ATOM 1523 N N . GLN A 1 194 ? -24.438 -4.843 55.622 1.00 98.31 194 GLN A N 1
ATOM 1524 C CA . GLN A 1 194 ? -23.549 -5.729 54.865 1.00 98.31 194 GLN A CA 1
ATOM 1525 C C . GLN A 1 194 ? -23.977 -5.816 53.398 1.00 98.31 194 GLN A C 1
ATOM 1527 O O . GLN A 1 194 ? -23.155 -5.620 52.514 1.00 98.31 194 GLN A O 1
ATOM 1532 N N . ARG A 1 195 ? -25.273 -6.030 53.130 1.00 98.06 195 ARG A N 1
ATOM 1533 C CA . ARG A 1 195 ? -25.792 -6.085 51.757 1.00 98.06 195 ARG A CA 1
ATOM 1534 C C . ARG A 1 195 ? -25.528 -4.789 50.990 1.00 98.06 195 ARG A C 1
ATOM 1536 O O . ARG A 1 195 ? -25.207 -4.849 49.810 1.00 98.06 195 ARG A O 1
ATOM 1543 N N . LEU A 1 196 ? -25.668 -3.638 51.646 1.00 97.62 196 LEU A N 1
ATOM 1544 C CA . LEU A 1 196 ? -25.372 -2.342 51.044 1.00 97.62 196 LEU A CA 1
ATOM 1545 C C . LEU A 1 196 ? -23.876 -2.205 50.721 1.00 97.62 196 LEU A C 1
ATOM 1547 O O . LEU A 1 196 ? -23.535 -1.717 49.651 1.00 97.62 196 LEU A O 1
ATOM 1551 N N . GLN A 1 197 ? -22.985 -2.655 51.610 1.00 98.12 197 GLN A N 1
ATOM 1552 C CA . GLN A 1 197 ? -21.542 -2.672 51.344 1.00 98.12 197 GLN A CA 1
ATOM 1553 C C . GLN A 1 197 ? -21.187 -3.589 50.171 1.00 98.12 197 GLN A C 1
ATOM 1555 O O . GLN A 1 197 ? -20.467 -3.154 49.276 1.00 98.12 197 GLN A O 1
ATOM 1560 N N . ASP A 1 198 ? -21.748 -4.799 50.132 1.00 97.81 198 ASP A N 1
ATOM 1561 C CA . ASP A 1 198 ? -21.535 -5.746 49.034 1.00 97.81 198 ASP A CA 1
ATOM 1562 C C . ASP A 1 198 ? -22.006 -5.145 47.693 1.00 97.81 198 ASP A C 1
ATOM 1564 O O . ASP A 1 198 ? -21.310 -5.252 46.686 1.00 97.81 198 ASP A O 1
ATOM 1568 N N . GLN A 1 199 ? -23.150 -4.444 47.686 1.00 98.31 199 GLN A N 1
ATOM 1569 C CA . GLN A 1 199 ? -23.659 -3.741 46.500 1.00 98.31 199 GLN A CA 1
ATOM 1570 C C . GLN A 1 199 ? -22.740 -2.598 46.051 1.00 98.31 199 GLN A C 1
ATOM 1572 O O . GLN A 1 199 ? -22.483 -2.458 44.859 1.00 98.31 199 GLN A O 1
ATOM 1577 N N . ILE A 1 200 ? -22.207 -1.804 46.984 1.00 97.31 200 ILE A N 1
ATOM 1578 C CA . ILE A 1 200 ? -21.260 -0.723 46.665 1.00 97.31 200 ILE A CA 1
ATOM 1579 C C . ILE A 1 200 ? -19.967 -1.290 46.059 1.00 97.31 200 ILE A C 1
ATOM 1581 O O . ILE A 1 200 ? -19.416 -0.718 45.116 1.00 97.31 200 ILE A O 1
ATOM 1585 N N . GLU A 1 201 ? -19.462 -2.408 46.586 1.00 98.25 201 GLU A N 1
ATOM 1586 C CA . GLU A 1 201 ? -18.273 -3.073 46.045 1.00 98.25 201 GLU A CA 1
ATOM 1587 C C . GLU A 1 201 ? -18.528 -3.670 44.654 1.00 98.25 201 GLU A C 1
ATOM 1589 O O . GLU A 1 201 ? -17.683 -3.532 43.765 1.00 98.25 201 GLU A O 1
ATOM 1594 N N . GLU A 1 202 ? -19.700 -4.272 44.440 1.00 98.44 202 GLU A N 1
ATOM 1595 C CA . GLU A 1 202 ? -20.127 -4.791 43.139 1.00 98.44 202 GLU A CA 1
ATOM 1596 C C . GLU A 1 202 ? -20.228 -3.672 42.090 1.00 98.44 202 GLU A C 1
ATOM 1598 O O . GLU A 1 202 ? -19.628 -3.774 41.017 1.00 98.44 202 GLU A O 1
ATOM 1603 N N . GLU A 1 203 ? -20.905 -2.566 42.409 1.00 97.75 203 GLU A N 1
ATOM 1604 C CA . GLU A 1 203 ? -21.010 -1.405 41.518 1.00 97.75 203 GLU A CA 1
ATOM 1605 C C . GLU A 1 203 ? -19.635 -0.815 41.191 1.00 97.75 203 GLU A C 1
ATOM 1607 O O . GLU A 1 203 ? -19.345 -0.497 40.034 1.00 97.75 203 GLU A O 1
ATOM 1612 N N . ARG A 1 204 ? -18.741 -0.733 42.183 1.00 98.25 204 ARG A N 1
ATOM 1613 C CA . ARG A 1 204 ? -17.365 -0.275 41.970 1.00 98.25 204 ARG A CA 1
ATOM 1614 C C . ARG A 1 204 ? -16.601 -1.185 41.008 1.00 98.25 204 ARG A C 1
ATOM 1616 O O . ARG A 1 204 ? -15.886 -0.679 40.143 1.00 98.25 204 ARG A O 1
ATOM 1623 N N . LEU A 1 205 ? -16.744 -2.506 41.131 1.00 98.44 205 LEU A N 1
ATOM 1624 C CA . LEU A 1 205 ? -16.111 -3.466 40.224 1.00 98.44 205 LEU A CA 1
ATOM 1625 C C . LEU A 1 205 ? -16.639 -3.310 38.790 1.00 98.44 205 LEU A C 1
ATOM 1627 O O . LEU A 1 205 ? -15.854 -3.314 37.839 1.00 98.44 205 LEU A O 1
ATOM 1631 N N . ILE A 1 206 ? -17.954 -3.136 38.635 1.00 98.31 206 ILE A N 1
ATOM 1632 C CA . ILE A 1 206 ? -18.597 -2.910 37.334 1.00 98.31 206 ILE A CA 1
ATOM 1633 C C . ILE A 1 206 ? -18.069 -1.623 36.690 1.00 98.31 206 ILE A C 1
ATOM 1635 O O . ILE A 1 206 ? -17.726 -1.632 35.508 1.00 98.31 206 ILE A O 1
ATOM 1639 N N . LEU A 1 207 ? -17.945 -0.536 37.457 1.00 98.12 207 LEU A N 1
ATOM 1640 C CA . LEU A 1 207 ? -17.395 0.728 36.960 1.00 98.12 207 LEU A CA 1
ATOM 1641 C C . LEU A 1 207 ? -15.937 0.587 36.514 1.00 98.12 207 LEU A C 1
ATOM 1643 O O . LEU A 1 207 ? -15.606 1.020 35.414 1.00 98.12 207 LEU A O 1
ATOM 1647 N N . MET A 1 208 ? -15.086 -0.076 37.305 1.00 98.00 208 MET A N 1
ATOM 1648 C CA . MET A 1 208 ? -13.687 -0.315 36.919 1.00 98.00 208 MET A CA 1
ATOM 1649 C C . MET A 1 208 ? -13.575 -1.175 35.657 1.00 98.00 208 MET A C 1
ATOM 1651 O O . MET A 1 208 ? -12.723 -0.927 34.806 1.00 98.00 208 MET A O 1
ATOM 1655 N N . ARG A 1 209 ? -14.442 -2.184 35.510 1.00 98.19 209 ARG A N 1
ATOM 1656 C CA . ARG A 1 209 ? -14.497 -2.997 34.293 1.00 98.19 209 ARG A CA 1
ATOM 1657 C C . ARG A 1 209 ? -14.892 -2.153 33.082 1.00 98.19 209 ARG A C 1
ATOM 1659 O O . ARG A 1 209 ? -14.238 -2.252 32.051 1.00 98.19 209 ARG A O 1
ATOM 1666 N N . ARG A 1 210 ? -15.916 -1.310 33.221 1.00 98.12 210 ARG A N 1
ATOM 1667 C CA . ARG A 1 210 ? -16.394 -0.434 32.147 1.00 98.12 210 ARG A CA 1
ATOM 1668 C C . ARG A 1 210 ? -15.353 0.609 31.740 1.00 98.12 210 ARG A C 1
ATOM 1670 O O . ARG A 1 210 ? -15.208 0.889 30.558 1.00 98.12 210 ARG A O 1
ATOM 1677 N N . GLU A 1 211 ? -14.619 1.166 32.700 1.00 98.00 211 GLU A N 1
ATOM 1678 C CA . GLU A 1 211 ? -13.511 2.085 32.426 1.00 98.00 211 GLU A CA 1
ATOM 1679 C C . GLU A 1 211 ? -12.394 1.389 31.642 1.00 98.00 211 GLU A C 1
ATOM 1681 O O . GLU A 1 211 ? -11.905 1.929 30.653 1.00 98.00 211 GLU A O 1
ATOM 1686 N N . LYS A 1 212 ? -12.038 0.160 32.033 1.00 98.25 212 LYS A N 1
ATOM 1687 C CA . LYS A 1 212 ? -11.045 -0.637 31.310 1.00 98.25 212 LYS A CA 1
ATOM 1688 C C . LYS A 1 212 ? -11.493 -0.960 29.880 1.00 98.25 212 LYS A C 1
ATOM 1690 O O . LYS A 1 212 ? -10.707 -0.775 28.959 1.00 98.25 212 LYS A O 1
ATOM 1695 N N . GLU A 1 213 ? -12.732 -1.411 29.695 1.00 97.25 213 GLU A N 1
ATOM 1696 C CA . GLU A 1 213 ? -13.301 -1.675 28.363 1.00 97.25 213 GLU A CA 1
ATOM 1697 C C . GLU A 1 213 ? -13.283 -0.393 27.507 1.00 97.25 213 GLU A C 1
ATOM 1699 O O . GLU A 1 213 ? -12.796 -0.411 26.382 1.00 97.25 213 GLU A O 1
ATOM 1704 N N . SER A 1 214 ? -13.657 0.758 28.080 1.00 98.12 214 SER A N 1
ATOM 1705 C CA . SER A 1 214 ? -13.586 2.051 27.386 1.00 98.12 214 SER A CA 1
ATOM 1706 C C . SER A 1 214 ? -12.161 2.457 26.985 1.00 98.12 214 SER A C 1
ATOM 1708 O O . SER A 1 214 ? -11.989 3.106 25.955 1.00 98.12 214 SER A O 1
ATOM 1710 N N . GLN A 1 215 ? -11.141 2.124 27.781 1.00 97.69 215 GLN A N 1
ATOM 1711 C CA . GLN A 1 215 ? -9.738 2.380 27.429 1.00 97.69 215 GLN A CA 1
ATOM 1712 C C . GLN A 1 215 ? -9.252 1.446 26.314 1.00 97.69 215 GLN A C 1
ATOM 1714 O O . GLN A 1 215 ? -8.498 1.868 25.438 1.00 97.69 215 GLN A O 1
ATOM 1719 N N . GLU A 1 216 ? -9.664 0.178 26.335 1.00 97.25 216 GLU A N 1
ATOM 1720 C CA . GLU A 1 216 ? -9.359 -0.785 25.271 1.00 97.25 216 GLU A CA 1
ATOM 1721 C C . GLU A 1 216 ? -9.990 -0.354 23.938 1.00 97.25 216 GLU A C 1
ATOM 1723 O O . GLU A 1 216 ? -9.298 -0.362 22.918 1.00 97.25 216 GLU A O 1
ATOM 1728 N N . ASP A 1 217 ? -11.235 0.129 23.963 1.00 97.25 217 ASP A N 1
ATOM 1729 C CA . ASP A 1 217 ? -11.926 0.679 22.792 1.00 97.25 217 ASP A CA 1
ATOM 1730 C C . ASP A 1 217 ? -11.200 1.909 22.221 1.00 97.25 217 ASP A C 1
ATOM 1732 O O . ASP A 1 217 ? -10.953 1.979 21.017 1.00 97.25 217 ASP A O 1
ATOM 1736 N N . GLN A 1 218 ? -10.779 2.850 23.075 1.00 97.19 218 GLN A N 1
ATOM 1737 C CA . GLN A 1 218 ? -9.997 4.022 22.650 1.00 97.19 218 GLN A CA 1
ATOM 1738 C C . GLN A 1 218 ? -8.648 3.629 22.032 1.00 97.19 218 GLN A C 1
ATOM 1740 O O . GLN A 1 218 ? -8.227 4.203 21.028 1.00 97.19 218 GLN A O 1
ATOM 1745 N N . ASN A 1 219 ? -7.965 2.634 22.600 1.00 96.88 219 ASN A N 1
ATOM 1746 C CA . ASN A 1 219 ? -6.705 2.136 22.048 1.00 96.88 219 ASN A CA 1
ATOM 1747 C C . ASN A 1 219 ? -6.905 1.477 20.677 1.00 96.88 219 ASN A C 1
ATOM 1749 O O . ASN A 1 219 ? -6.083 1.673 19.778 1.00 96.88 219 ASN A O 1
ATOM 1753 N N . LEU A 1 220 ? -7.989 0.716 20.505 1.00 97.56 220 LEU A N 1
ATOM 1754 C CA . LEU A 1 220 ? -8.352 0.137 19.215 1.00 97.56 220 LEU A CA 1
ATOM 1755 C C . LEU A 1 220 ? -8.661 1.234 18.191 1.00 97.56 220 LEU A C 1
ATOM 1757 O O . LEU A 1 220 ? -8.175 1.169 17.064 1.00 97.56 220 LEU A O 1
ATOM 1761 N N . GLU A 1 221 ? -9.402 2.268 18.585 1.00 97.44 221 GLU A N 1
ATOM 1762 C CA . GLU A 1 221 ? -9.703 3.412 17.724 1.00 97.44 221 GLU A CA 1
ATOM 1763 C C . GLU A 1 221 ? -8.427 4.131 17.258 1.00 97.44 221 GLU A C 1
ATOM 1765 O O . GLU A 1 221 ? -8.280 4.423 16.071 1.00 97.44 221 GLU A O 1
ATOM 1770 N N . LEU A 1 222 ? -7.470 4.372 18.163 1.00 96.12 222 LEU A N 1
ATOM 1771 C CA . LEU A 1 222 ? -6.178 4.978 17.823 1.00 96.12 222 LEU A CA 1
ATOM 1772 C C . LEU A 1 222 ? -5.360 4.108 16.860 1.00 96.12 222 LEU A C 1
ATOM 1774 O O . LEU A 1 222 ? -4.750 4.633 15.927 1.00 96.12 222 LEU A O 1
ATOM 1778 N N . MET A 1 223 ? -5.364 2.787 17.051 1.00 95.31 223 MET A N 1
ATOM 1779 C CA . MET A 1 223 ? -4.688 1.849 16.151 1.00 95.31 223 MET A CA 1
ATOM 1780 C C . MET A 1 223 ? -5.310 1.873 14.751 1.00 95.31 223 MET A C 1
ATOM 1782 O O . MET A 1 223 ? -4.589 2.014 13.767 1.00 95.31 223 MET A O 1
ATOM 1786 N N . LEU A 1 224 ? -6.642 1.823 14.663 1.00 95.62 224 LEU A N 1
ATOM 1787 C CA . LEU A 1 224 ? -7.363 1.880 13.390 1.00 95.62 224 LEU A CA 1
ATOM 1788 C C . LEU A 1 224 ? -7.162 3.219 12.670 1.00 95.62 224 LEU A C 1
ATOM 1790 O O . LEU A 1 224 ? -7.015 3.238 11.451 1.00 95.62 224 LEU A O 1
ATOM 1794 N N . LYS A 1 225 ? -7.108 4.336 13.406 1.00 95.56 225 LYS A N 1
ATOM 1795 C CA . LYS A 1 225 ? -6.773 5.656 12.846 1.00 95.56 225 LYS A CA 1
ATOM 1796 C C . LYS A 1 225 ? -5.360 5.687 12.260 1.00 95.56 225 LYS A C 1
ATOM 1798 O O . LYS A 1 225 ? -5.189 6.168 11.145 1.00 95.56 225 LYS A O 1
ATOM 1803 N N . SER A 1 226 ? -4.379 5.130 12.972 1.00 95.81 226 SER A N 1
ATOM 1804 C CA . SER A 1 226 ? -2.993 5.002 12.496 1.00 95.81 226 SER A CA 1
ATOM 1805 C C . SER A 1 226 ? -2.895 4.130 11.236 1.00 95.81 226 SER A C 1
ATOM 1807 O O . SER A 1 226 ? -2.228 4.497 10.267 1.00 95.81 226 SER A O 1
ATOM 1809 N N . ASP A 1 227 ? -3.610 3.001 11.201 1.00 87.62 227 ASP A N 1
ATOM 1810 C CA . ASP A 1 227 ? -3.663 2.135 10.019 1.00 87.62 227 ASP A CA 1
ATOM 1811 C C . ASP A 1 227 ? -4.318 2.843 8.823 1.00 87.62 227 ASP A C 1
ATOM 1813 O O . ASP A 1 227 ? -3.838 2.721 7.695 1.00 87.62 227 ASP A O 1
ATOM 1817 N N . LEU A 1 228 ? -5.375 3.627 9.059 1.00 94.19 228 LEU A N 1
ATOM 1818 C CA . LEU A 1 228 ? -6.045 4.415 8.024 1.00 94.19 228 LEU A CA 1
ATOM 1819 C C . LEU A 1 228 ? -5.128 5.512 7.464 1.00 94.19 228 LEU A C 1
ATOM 1821 O O . LEU A 1 228 ? -5.047 5.671 6.246 1.00 94.19 228 LEU A O 1
ATOM 1825 N N . GLU A 1 229 ? -4.395 6.220 8.325 1.00 94.69 229 GLU A N 1
ATOM 1826 C CA . GLU A 1 229 ? -3.391 7.209 7.917 1.00 94.69 229 GLU A CA 1
ATOM 1827 C C . GLU A 1 229 ? -2.281 6.561 7.079 1.00 94.69 229 GLU A C 1
ATOM 1829 O O . GLU A 1 229 ? -1.926 7.061 6.010 1.00 94.69 229 GLU A O 1
ATOM 1834 N N . ARG A 1 230 ? -1.780 5.397 7.507 1.00 91.81 230 ARG A N 1
ATOM 1835 C CA . ARG A 1 230 ? -0.782 4.633 6.753 1.00 91.81 230 ARG A CA 1
ATOM 1836 C C . ARG A 1 230 ? -1.291 4.236 5.366 1.00 91.81 230 ARG A C 1
ATOM 1838 O O . ARG A 1 230 ? -0.578 4.435 4.386 1.00 91.81 230 ARG A O 1
ATOM 1845 N N . VAL A 1 231 ? -2.511 3.706 5.270 1.00 87.75 231 VAL A N 1
ATOM 1846 C CA . VAL A 1 231 ? -3.128 3.343 3.982 1.00 87.75 231 VAL A CA 1
ATOM 1847 C C . VAL A 1 231 ? -3.314 4.574 3.092 1.00 87.75 231 VAL A C 1
ATOM 1849 O O . VAL A 1 231 ? -3.105 4.483 1.882 1.00 87.75 231 VAL A O 1
ATOM 1852 N N . ASN A 1 232 ? -3.667 5.727 3.665 1.00 89.81 232 ASN A N 1
ATOM 1853 C CA . ASN A 1 232 ? -3.787 6.968 2.906 1.00 89.81 232 ASN A CA 1
ATOM 1854 C C . ASN A 1 232 ? -2.431 7.420 2.335 1.00 89.81 232 ASN A C 1
ATOM 1856 O O . ASN A 1 232 ? -2.335 7.706 1.143 1.00 89.81 232 ASN A O 1
ATOM 1860 N N . ASN A 1 233 ? -1.367 7.374 3.139 1.00 84.12 233 ASN A N 1
ATOM 1861 C CA . ASN A 1 233 ? -0.007 7.689 2.690 1.00 84.12 233 ASN A CA 1
ATOM 1862 C C . ASN A 1 233 ? 0.471 6.739 1.577 1.00 84.12 233 ASN A C 1
ATOM 1864 O O . ASN A 1 233 ? 1.064 7.176 0.587 1.00 84.12 233 ASN A O 1
ATOM 1868 N N . ASP A 1 234 ? 0.183 5.440 1.703 1.00 82.81 234 ASP A N 1
ATOM 1869 C CA . ASP A 1 234 ? 0.507 4.451 0.672 1.00 82.81 234 ASP A CA 1
ATOM 1870 C C . ASP A 1 234 ? -0.270 4.735 -0.628 1.00 82.81 234 ASP A C 1
ATOM 1872 O O . ASP A 1 234 ? 0.304 4.686 -1.720 1.00 82.81 234 ASP A O 1
ATOM 1876 N N . ARG A 1 235 ? -1.555 5.106 -0.530 1.00 91.00 235 ARG A N 1
ATOM 1877 C CA . ARG A 1 235 ? -2.386 5.501 -1.679 1.00 91.00 235 ARG A CA 1
ATOM 1878 C C . ARG A 1 235 ? -1.831 6.737 -2.387 1.00 91.00 235 ARG A C 1
ATOM 1880 O O . ARG A 1 235 ? -1.722 6.723 -3.613 1.00 91.00 235 ARG A O 1
ATOM 1887 N N . GLU A 1 236 ? -1.465 7.777 -1.643 1.00 87.88 236 GLU A N 1
ATOM 1888 C CA . GLU A 1 236 ? -0.866 9.002 -2.191 1.00 87.88 236 GLU A CA 1
ATOM 1889 C C . GLU A 1 236 ? 0.476 8.721 -2.879 1.00 87.88 236 GLU A C 1
ATOM 1891 O O . GLU A 1 236 ? 0.739 9.211 -3.980 1.00 87.88 236 GLU A O 1
ATOM 1896 N 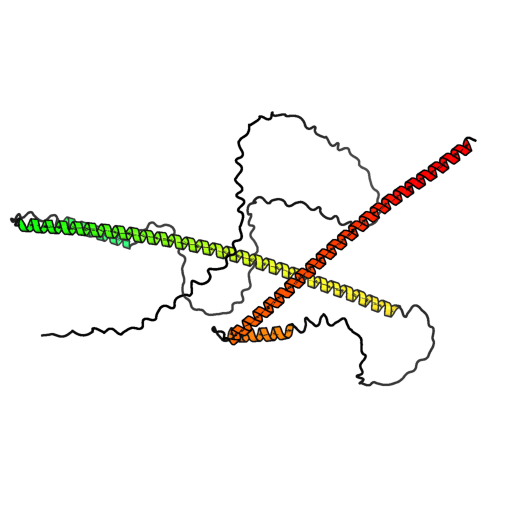N . SER A 1 237 ? 1.310 7.869 -2.276 1.00 87.56 237 SER A N 1
ATOM 1897 C CA . SER A 1 237 ? 2.577 7.425 -2.863 1.00 87.56 237 SER A CA 1
ATOM 1898 C C . SER A 1 237 ? 2.359 6.701 -4.196 1.00 87.56 237 SER A C 1
ATOM 1900 O O . SER A 1 237 ? 2.969 7.057 -5.209 1.00 87.56 237 SER A O 1
ATOM 1902 N N . VAL A 1 238 ? 1.429 5.739 -4.237 1.00 84.25 238 VAL A N 1
ATOM 1903 C CA . VAL A 1 238 ? 1.069 5.021 -5.470 1.00 84.25 238 VAL A CA 1
ATOM 1904 C C . VAL A 1 238 ? 0.542 5.988 -6.527 1.00 84.25 238 VAL A C 1
ATOM 1906 O O . VAL A 1 238 ? 0.985 5.931 -7.676 1.00 84.25 238 VAL A O 1
ATOM 1909 N N . GLN A 1 239 ? -0.341 6.916 -6.154 1.00 88.69 239 GLN A N 1
ATOM 1910 C CA . GLN A 1 239 ? -0.866 7.922 -7.074 1.00 88.69 239 GLN A CA 1
ATOM 1911 C C . GLN A 1 239 ? 0.261 8.766 -7.687 1.00 88.69 239 GLN A C 1
ATOM 1913 O O . GLN A 1 239 ? 0.335 8.891 -8.909 1.00 88.69 239 GLN A O 1
ATOM 1918 N N . LYS A 1 240 ? 1.205 9.243 -6.870 1.00 88.69 240 LYS A N 1
ATOM 1919 C CA . LYS A 1 240 ? 2.368 10.007 -7.336 1.00 88.69 240 LYS A CA 1
ATOM 1920 C C . LYS A 1 240 ? 3.248 9.208 -8.299 1.00 88.69 240 LYS A C 1
ATOM 1922 O O . LYS A 1 240 ? 3.700 9.744 -9.309 1.00 88.69 240 LYS A O 1
ATOM 1927 N N . THR A 1 241 ? 3.493 7.925 -8.021 1.00 86.50 241 THR A N 1
ATOM 1928 C CA . THR A 1 241 ? 4.268 7.070 -8.942 1.00 86.50 241 THR A CA 1
ATOM 1929 C C . THR A 1 241 ? 3.540 6.829 -10.265 1.00 86.50 241 THR A C 1
ATOM 1931 O O . THR A 1 241 ? 4.179 6.797 -11.317 1.00 86.50 241 THR A O 1
ATOM 1934 N N . ASN A 1 242 ? 2.209 6.721 -10.240 1.00 86.62 242 ASN A N 1
ATOM 1935 C CA . ASN A 1 242 ? 1.394 6.574 -11.442 1.00 86.62 242 ASN A CA 1
ATOM 1936 C C . ASN A 1 242 ? 1.433 7.851 -12.298 1.00 86.62 242 ASN A C 1
ATOM 1938 O O . ASN A 1 242 ? 1.704 7.787 -13.495 1.00 86.62 242 ASN A O 1
ATOM 1942 N N . GLU A 1 243 ? 1.279 9.022 -11.678 1.00 91.19 243 GLU A N 1
ATOM 1943 C CA . GLU A 1 243 ? 1.427 10.320 -12.352 1.00 91.19 243 GLU A CA 1
ATOM 1944 C C . GLU A 1 243 ? 2.812 10.471 -13.004 1.00 91.19 243 GLU A C 1
ATOM 1946 O O . GLU A 1 243 ? 2.921 10.893 -14.157 1.00 91.19 243 GLU A O 1
ATOM 1951 N N . GLN A 1 244 ? 3.877 10.052 -12.313 1.00 92.00 244 GLN A N 1
ATOM 1952 C CA . GLN A 1 244 ? 5.235 10.036 -12.868 1.00 92.00 244 GLN A CA 1
ATOM 1953 C C . GLN A 1 244 ? 5.374 9.085 -14.064 1.00 92.00 244 GLN A C 1
ATOM 1955 O O . GLN A 1 244 ? 6.016 9.437 -15.055 1.00 92.00 244 GLN A O 1
ATOM 1960 N N . LEU A 1 245 ? 4.775 7.894 -14.003 1.00 89.25 245 LEU A N 1
ATOM 1961 C CA . LEU A 1 245 ? 4.813 6.932 -15.104 1.00 89.25 245 LEU A CA 1
ATOM 1962 C C . LEU A 1 245 ? 4.053 7.451 -16.332 1.00 89.25 245 LEU A C 1
ATOM 1964 O O . LEU A 1 245 ? 4.556 7.349 -17.451 1.00 89.25 245 LEU A O 1
ATOM 1968 N N . LEU A 1 246 ? 2.881 8.056 -16.126 1.00 90.38 246 LEU A N 1
ATOM 1969 C CA . LEU A 1 246 ? 2.110 8.708 -17.186 1.00 90.38 246 LEU A CA 1
ATOM 1970 C C . LEU A 1 246 ? 2.901 9.851 -17.833 1.00 90.38 246 LEU A C 1
ATOM 1972 O O . LEU A 1 246 ? 2.897 9.988 -19.058 1.00 90.38 246 LEU A O 1
ATOM 1976 N N . GLN A 1 247 ? 3.631 10.632 -17.033 1.00 91.88 247 GLN A N 1
ATOM 1977 C CA . GLN A 1 247 ? 4.514 11.682 -17.534 1.00 91.88 247 GLN A CA 1
ATOM 1978 C C . GLN A 1 247 ? 5.655 11.108 -18.391 1.00 91.88 247 GLN A C 1
ATOM 1980 O O . GLN A 1 247 ? 5.873 11.576 -19.509 1.00 91.88 247 GLN A O 1
ATOM 1985 N N . LEU A 1 248 ? 6.338 10.059 -17.921 1.00 90.69 248 LEU A N 1
ATOM 1986 C CA . LEU A 1 248 ? 7.398 9.387 -18.683 1.00 90.69 248 LEU A CA 1
ATOM 1987 C C . LEU A 1 248 ? 6.878 8.786 -19.994 1.00 90.69 248 LEU A C 1
ATOM 1989 O O . LEU A 1 248 ? 7.542 8.895 -21.026 1.00 90.69 248 LEU A O 1
ATOM 1993 N N . LEU A 1 249 ? 5.685 8.185 -19.978 1.00 89.94 249 LEU A N 1
ATOM 1994 C CA . LEU A 1 249 ? 5.045 7.652 -21.179 1.00 89.94 249 LEU A CA 1
ATOM 1995 C C . LEU A 1 249 ? 4.719 8.774 -22.173 1.00 89.94 249 LEU A C 1
ATOM 1997 O O . LEU A 1 249 ? 5.018 8.650 -23.360 1.00 89.94 249 LEU A O 1
ATOM 2001 N N . SER A 1 250 ? 4.174 9.893 -21.688 1.00 96.12 250 SER A N 1
ATOM 2002 C CA . SER A 1 250 ? 3.910 11.091 -22.495 1.00 96.12 250 SER A CA 1
ATOM 2003 C C . SER A 1 250 ? 5.184 11.621 -23.156 1.00 96.12 250 SER A C 1
ATOM 2005 O O . SER A 1 250 ? 5.201 11.890 -24.359 1.00 96.12 250 SER A O 1
ATOM 2007 N N . ASP A 1 251 ? 6.282 11.720 -22.408 1.00 92.38 251 ASP A N 1
ATOM 2008 C CA . ASP A 1 251 ? 7.556 12.221 -22.927 1.00 92.38 251 ASP A CA 1
ATOM 2009 C C . ASP A 1 251 ? 8.227 11.232 -23.892 1.00 92.38 251 ASP A C 1
ATOM 2011 O O . ASP A 1 251 ? 8.819 11.648 -24.895 1.00 92.38 251 ASP A O 1
ATOM 2015 N N . SER A 1 252 ? 8.062 9.925 -23.666 1.00 92.62 252 SER A N 1
ATOM 2016 C CA . SER A 1 252 ? 8.470 8.885 -24.611 1.00 92.62 252 SER A CA 1
ATOM 2017 C C . SER A 1 252 ? 7.720 9.023 -25.938 1.00 92.62 252 SER A C 1
ATOM 2019 O O . SER A 1 252 ? 8.356 9.139 -26.986 1.00 92.62 252 SER A O 1
ATOM 2021 N N . VAL A 1 253 ? 6.385 9.129 -25.907 1.00 94.75 253 VAL A N 1
ATOM 2022 C CA . VAL A 1 253 ? 5.553 9.325 -27.108 1.00 94.75 253 VAL A CA 1
ATOM 2023 C C . VAL A 1 253 ? 5.943 10.604 -27.852 1.00 94.75 253 VAL A C 1
ATOM 2025 O O . VAL A 1 253 ? 6.142 10.563 -29.065 1.00 94.75 253 VAL A O 1
ATOM 2028 N N . LYS A 1 254 ? 6.144 11.732 -27.153 1.00 94.06 254 LYS A N 1
ATOM 2029 C CA . LYS A 1 254 ? 6.637 12.978 -27.778 1.00 94.06 254 LYS A CA 1
ATOM 2030 C C . LYS A 1 254 ? 7.995 12.783 -28.451 1.00 94.06 254 LYS A C 1
ATOM 2032 O O . LYS A 1 254 ? 8.224 13.304 -29.540 1.00 94.06 254 LYS A O 1
ATOM 2037 N N . THR A 1 255 ? 8.902 12.046 -27.812 1.00 94.75 255 THR A N 1
ATOM 2038 C CA . THR A 1 255 ? 10.225 11.745 -28.373 1.00 94.75 255 THR A CA 1
ATOM 2039 C C . THR A 1 255 ? 10.099 10.904 -29.642 1.00 94.75 255 THR A C 1
ATOM 2041 O O . THR A 1 255 ? 10.726 11.243 -30.644 1.00 94.75 255 THR A O 1
ATOM 2044 N N . TYR A 1 256 ? 9.249 9.873 -29.641 1.00 95.19 256 TYR A N 1
ATOM 2045 C CA . TYR A 1 256 ? 8.970 9.066 -30.830 1.00 95.19 256 TYR A CA 1
ATOM 2046 C C . TYR A 1 256 ? 8.386 9.902 -31.972 1.00 95.19 256 TYR A C 1
ATOM 2048 O O . TYR A 1 256 ? 8.917 9.836 -33.078 1.00 95.19 256 TYR A O 1
ATOM 2056 N N . LEU A 1 257 ? 7.389 10.751 -31.700 1.00 95.31 257 LEU A N 1
ATOM 2057 C CA . LEU A 1 257 ? 6.809 11.655 -32.702 1.00 95.31 257 LEU A CA 1
ATOM 2058 C C . LEU A 1 257 ? 7.861 12.611 -33.289 1.00 95.31 257 LEU A C 1
ATOM 2060 O O . LEU A 1 257 ? 7.945 12.779 -34.502 1.00 95.31 257 LEU A O 1
ATOM 2064 N N . ASN A 1 258 ? 8.732 13.186 -32.453 1.00 95.44 258 ASN A N 1
ATOM 2065 C CA . ASN A 1 258 ? 9.816 14.060 -32.916 1.00 95.44 258 ASN A CA 1
ATOM 2066 C C . ASN A 1 258 ? 10.836 13.322 -33.804 1.00 95.44 258 ASN A C 1
ATOM 2068 O O . ASN A 1 258 ? 11.359 13.890 -34.771 1.00 95.44 258 ASN A O 1
ATOM 2072 N N . VAL A 1 259 ? 11.150 12.065 -33.473 1.00 95.75 259 VAL A N 1
ATOM 2073 C CA . VAL A 1 259 ? 12.041 11.214 -34.275 1.00 95.75 259 VAL A CA 1
ATOM 2074 C C . VAL A 1 259 ? 11.378 10.848 -35.603 1.00 95.75 259 VAL A C 1
ATOM 2076 O O . VAL A 1 259 ? 12.020 10.984 -36.646 1.00 95.75 259 VAL A O 1
ATOM 2079 N N . GLU A 1 260 ? 10.105 10.453 -35.584 1.00 96.81 260 GLU A N 1
ATOM 2080 C CA . GLU A 1 260 ? 9.308 10.155 -36.776 1.00 96.81 260 GLU A CA 1
ATOM 2081 C C . GLU A 1 260 ? 9.239 11.368 -37.716 1.00 96.81 260 GLU A C 1
ATOM 2083 O O . GLU A 1 260 ? 9.581 11.259 -38.895 1.00 96.81 260 GLU A O 1
ATOM 2088 N N . ASP A 1 261 ? 8.932 12.556 -37.190 1.00 96.94 261 ASP A N 1
ATOM 2089 C CA . ASP A 1 261 ? 8.929 13.814 -37.943 1.00 96.94 261 ASP A CA 1
ATOM 2090 C C . ASP A 1 261 ? 10.293 14.124 -38.575 1.00 96.94 261 ASP A C 1
ATOM 2092 O O . ASP A 1 261 ? 10.377 14.605 -39.711 1.00 96.94 261 ASP A O 1
ATOM 2096 N N . SER A 1 262 ? 11.385 13.862 -37.853 1.00 97.88 262 SER A N 1
ATOM 2097 C CA . SER A 1 262 ? 12.752 14.052 -38.350 1.00 97.88 262 SER A CA 1
ATOM 2098 C C . SER A 1 262 ? 13.082 13.089 -39.494 1.00 97.88 262 SER A C 1
ATOM 2100 O O . SER A 1 262 ? 13.659 13.500 -40.508 1.00 97.88 262 SER A O 1
ATOM 2102 N N . ILE A 1 263 ? 12.678 11.820 -39.371 1.00 95.56 263 ILE A N 1
ATOM 2103 C CA . ILE A 1 263 ? 12.823 10.804 -40.420 1.00 95.56 263 ILE A CA 1
ATOM 2104 C C . ILE A 1 263 ? 12.000 11.200 -41.649 1.00 95.56 263 ILE A C 1
ATOM 2106 O O . ILE A 1 263 ? 12.551 11.263 -42.749 1.00 95.56 263 ILE A O 1
ATOM 2110 N N . ASN A 1 264 ? 10.727 11.558 -41.467 1.00 97.31 264 ASN A N 1
ATOM 2111 C CA . ASN A 1 264 ? 9.832 11.981 -42.544 1.00 97.31 264 ASN A CA 1
ATOM 2112 C C . ASN A 1 264 ? 10.377 13.210 -43.288 1.00 97.31 264 ASN A C 1
ATOM 2114 O O . ASN A 1 264 ? 10.441 13.212 -44.519 1.00 97.31 264 ASN A O 1
ATOM 2118 N N . LYS A 1 265 ? 10.884 14.225 -42.573 1.00 97.69 265 LYS A N 1
ATOM 2119 C CA . LYS A 1 265 ? 11.552 15.393 -43.184 1.00 97.69 265 LYS A CA 1
ATOM 2120 C C . LYS A 1 265 ? 12.783 14.999 -44.006 1.00 97.69 265 LYS A C 1
ATOM 2122 O O . LYS A 1 265 ? 12.974 15.523 -45.105 1.00 97.69 265 LYS A O 1
ATOM 2127 N N . LYS A 1 266 ? 13.618 14.078 -43.508 1.00 96.62 266 LYS A N 1
ATOM 2128 C CA . LYS A 1 266 ? 14.792 13.572 -44.244 1.00 96.62 266 LYS A CA 1
ATOM 2129 C C . LYS A 1 266 ? 14.393 12.778 -45.488 1.00 96.62 266 LYS A C 1
ATOM 2131 O O . LYS A 1 266 ? 15.003 12.981 -46.535 1.00 96.62 266 LYS A O 1
ATOM 2136 N N . LEU A 1 267 ? 13.370 11.926 -45.401 1.00 95.12 267 LEU A N 1
ATOM 2137 C CA . LEU A 1 267 ? 12.835 11.174 -46.540 1.00 95.12 267 LEU A CA 1
ATOM 2138 C C . LEU A 1 267 ? 12.324 12.118 -47.635 1.00 95.12 267 LEU A C 1
ATOM 2140 O O . LEU A 1 267 ? 12.752 12.005 -48.782 1.00 95.12 267 LEU A O 1
ATOM 2144 N N . VAL A 1 268 ? 11.503 13.112 -47.278 1.00 96.00 268 VAL A N 1
ATOM 2145 C CA . VAL A 1 268 ? 11.009 14.132 -48.222 1.00 96.00 268 VAL A CA 1
ATOM 2146 C C . VAL A 1 268 ? 12.168 14.894 -48.873 1.00 96.00 268 VAL A C 1
ATOM 2148 O O . VAL A 1 268 ? 12.160 15.115 -50.086 1.00 96.00 268 VAL A O 1
ATOM 2151 N N . LYS A 1 269 ? 13.203 15.257 -48.105 1.00 95.44 269 LYS A N 1
ATOM 2152 C CA . LYS A 1 269 ? 14.402 15.922 -48.634 1.00 95.44 269 LYS A CA 1
ATOM 2153 C C . LYS A 1 269 ? 15.154 15.043 -49.641 1.00 95.44 269 LYS A C 1
ATOM 2155 O O . LYS A 1 269 ? 15.494 15.520 -50.716 1.00 95.44 269 LYS A O 1
ATOM 2160 N N . MET A 1 270 ? 15.363 13.760 -49.342 1.00 92.81 270 MET A N 1
ATOM 2161 C CA . MET A 1 270 ? 16.035 12.832 -50.264 1.00 92.81 270 MET A CA 1
ATOM 2162 C C . MET A 1 270 ? 15.247 12.624 -51.561 1.00 92.81 270 MET A C 1
ATOM 2164 O O . MET A 1 270 ? 15.844 12.619 -52.635 1.00 92.81 270 MET A O 1
ATOM 2168 N N . VAL A 1 271 ? 13.918 12.512 -51.479 1.00 93.56 271 VAL A N 1
ATOM 2169 C CA . VAL A 1 271 ? 13.046 12.368 -52.658 1.00 93.56 271 VAL A CA 1
ATOM 2170 C C . VAL A 1 271 ? 13.051 13.639 -53.516 1.00 93.56 271 VAL A C 1
ATOM 2172 O O . VAL A 1 271 ? 13.114 13.558 -54.737 1.00 93.56 271 VAL A O 1
ATOM 2175 N N . THR A 1 272 ? 13.029 14.823 -52.899 1.00 91.62 272 THR A N 1
ATOM 2176 C CA . THR A 1 272 ? 12.975 16.105 -53.630 1.00 91.62 272 THR A CA 1
ATOM 2177 C C . THR A 1 272 ? 14.333 16.588 -54.156 1.00 91.62 272 THR A C 1
ATOM 2179 O O . THR A 1 272 ? 14.381 17.289 -55.170 1.00 91.62 272 THR A O 1
ATOM 2182 N N . GLU A 1 273 ? 15.443 16.238 -53.499 1.00 84.19 273 GLU A N 1
ATOM 2183 C CA . GLU A 1 273 ? 16.803 16.611 -53.920 1.00 84.19 273 GLU A CA 1
ATOM 2184 C C . GLU A 1 273 ? 17.467 15.558 -54.823 1.00 84.19 273 GLU A C 1
ATOM 2186 O O . GLU A 1 273 ? 18.280 15.923 -55.677 1.00 84.19 273 GLU A O 1
ATOM 2191 N N . GLY A 1 274 ? 17.098 14.277 -54.694 1.00 66.94 274 GLY A N 1
ATOM 2192 C CA . GLY A 1 274 ? 17.634 13.174 -55.502 1.00 66.94 274 GLY A CA 1
ATOM 2193 C C . GLY A 1 274 ? 17.386 13.323 -57.008 1.00 66.94 274 GLY A C 1
ATOM 2194 O O . GLY A 1 274 ? 18.217 12.900 -57.808 1.00 66.94 274 GLY A O 1
ATOM 2195 N N . ASP A 1 275 ? 16.321 14.024 -57.401 1.00 61.28 275 ASP A N 1
ATOM 2196 C CA . ASP A 1 275 ? 15.973 14.270 -58.809 1.00 61.28 275 ASP A CA 1
ATOM 2197 C C . ASP A 1 275 ? 16.808 15.373 -59.489 1.00 61.28 275 ASP A C 1
ATOM 2199 O O . ASP A 1 275 ? 16.716 15.575 -60.702 1.00 61.28 275 ASP A O 1
ATOM 2203 N N . LYS A 1 276 ? 17.644 16.118 -58.748 1.00 62.38 276 LYS A N 1
ATOM 2204 C CA . LYS A 1 276 ? 18.365 17.281 -59.303 1.00 62.38 276 LYS A CA 1
ATOM 2205 C C . LYS A 1 276 ? 19.816 17.020 -59.714 1.00 62.38 276 LYS A C 1
ATOM 2207 O O . LYS A 1 276 ? 20.405 17.904 -60.337 1.00 62.38 276 LYS A O 1
ATOM 2212 N N . SER A 1 277 ? 20.415 15.862 -59.414 1.00 58.44 277 SER A N 1
ATOM 2213 C CA . SER A 1 277 ? 21.881 15.710 -59.510 1.00 58.44 277 SER A CA 1
ATOM 2214 C C . SER A 1 277 ? 22.431 14.794 -60.611 1.00 58.44 277 SER A C 1
ATOM 2216 O O . SER A 1 277 ? 23.634 14.850 -60.854 1.00 58.44 277 SER A O 1
ATOM 2218 N N . THR A 1 278 ? 21.628 14.033 -61.366 1.00 54.59 278 THR A N 1
ATOM 2219 C CA . THR A 1 278 ? 22.169 13.212 -62.477 1.00 54.59 278 THR A CA 1
ATOM 2220 C C . THR A 1 278 ? 21.305 13.225 -63.745 1.00 54.59 278 THR A C 1
ATOM 2222 O O . THR A 1 278 ? 20.707 12.244 -64.150 1.00 54.59 278 THR A O 1
ATOM 2225 N N . GLY A 1 279 ? 21.312 14.377 -64.421 1.00 52.69 279 GLY A N 1
ATOM 2226 C CA . GLY A 1 279 ? 21.361 14.474 -65.884 1.00 52.69 279 GLY A CA 1
ATOM 2227 C C . GLY A 1 279 ? 20.227 13.874 -66.725 1.00 52.69 279 GLY A C 1
ATOM 2228 O O . GLY A 1 279 ? 20.270 12.712 -67.102 1.00 52.69 279 GLY A O 1
ATOM 2229 N N . SER A 1 280 ? 19.373 14.743 -67.273 1.00 46.06 280 SER A N 1
ATOM 2230 C CA . SER A 1 280 ? 18.949 14.602 -68.672 1.00 46.06 280 SER A CA 1
ATOM 2231 C C . SER A 1 280 ? 18.425 15.923 -69.233 1.00 46.06 280 SER A C 1
ATOM 2233 O O . SER A 1 280 ? 17.297 16.342 -68.987 1.00 46.06 280 SER A O 1
ATOM 2235 N N . LYS A 1 281 ? 19.242 16.561 -70.081 1.00 47.88 281 LYS A N 1
ATOM 2236 C CA . LYS A 1 281 ? 18.756 17.388 -71.193 1.00 47.88 281 LYS A CA 1
ATOM 2237 C C . LYS A 1 281 ? 18.033 16.460 -72.183 1.00 47.88 281 LYS A C 1
ATOM 2239 O O . LYS A 1 281 ? 18.539 16.175 -73.262 1.00 47.88 281 LYS A O 1
ATOM 2244 N N . GLY A 1 282 ? 16.863 15.970 -71.798 1.00 46.59 282 GLY A N 1
ATOM 2245 C CA . GLY A 1 282 ? 15.977 15.148 -72.611 1.00 46.59 282 GLY A CA 1
ATOM 2246 C C . GLY A 1 282 ? 14.807 15.990 -73.087 1.00 46.59 282 GLY A C 1
ATOM 2247 O O . GLY A 1 282 ? 13.745 16.013 -72.483 1.00 46.59 282 GLY A O 1
ATOM 2248 N N . ARG A 1 283 ? 15.034 16.734 -74.166 1.00 50.94 283 ARG A N 1
ATOM 2249 C CA . ARG A 1 283 ? 14.024 17.490 -74.908 1.00 50.94 283 ARG A CA 1
ATOM 2250 C C . ARG A 1 283 ? 12.910 16.540 -75.375 1.00 50.94 283 ARG A C 1
ATOM 2252 O O . ARG A 1 283 ? 13.180 15.641 -76.165 1.00 50.94 283 ARG A O 1
ATOM 2259 N N . SER A 1 284 ? 11.669 16.763 -74.948 1.00 43.62 284 SER A N 1
ATOM 2260 C CA . SER A 1 284 ? 10.447 16.255 -75.596 1.00 43.62 284 SER A CA 1
ATOM 2261 C C . SER A 1 284 ? 9.252 17.161 -75.256 1.00 43.62 284 SER A C 1
ATOM 2263 O O . SER A 1 284 ? 9.259 17.776 -74.194 1.00 43.62 284 SER A O 1
ATOM 2265 N N . PRO A 1 285 ? 8.298 17.333 -76.188 1.00 55.06 285 PRO A N 1
ATOM 2266 C CA . PRO A 1 285 ? 7.502 18.552 -76.354 1.00 55.06 285 PRO A CA 1
ATOM 2267 C C . PRO A 1 285 ? 6.221 18.589 -75.501 1.00 55.06 285 PRO A C 1
ATOM 2269 O O . PRO A 1 285 ? 5.803 17.556 -74.978 1.00 55.06 285 PRO A O 1
ATOM 2272 N N . PRO A 1 286 ? 5.558 19.761 -75.404 1.00 57.62 286 PRO A N 1
ATOM 2273 C CA . PRO A 1 286 ? 4.293 19.889 -74.700 1.00 57.62 286 PRO A CA 1
ATOM 2274 C C . PRO A 1 286 ? 3.195 19.214 -75.521 1.00 57.62 286 PRO A C 1
ATOM 2276 O O . PRO A 1 286 ? 3.038 19.486 -76.715 1.00 57.62 286 PRO A O 1
ATOM 2279 N N . ARG A 1 287 ? 2.419 18.340 -74.882 1.00 48.62 287 ARG A N 1
ATOM 2280 C CA . ARG A 1 287 ? 1.137 17.906 -75.425 1.00 48.62 287 ARG A CA 1
ATOM 2281 C C . ARG A 1 287 ? 0.054 18.179 -74.396 1.00 48.62 287 ARG A C 1
ATOM 2283 O O . ARG 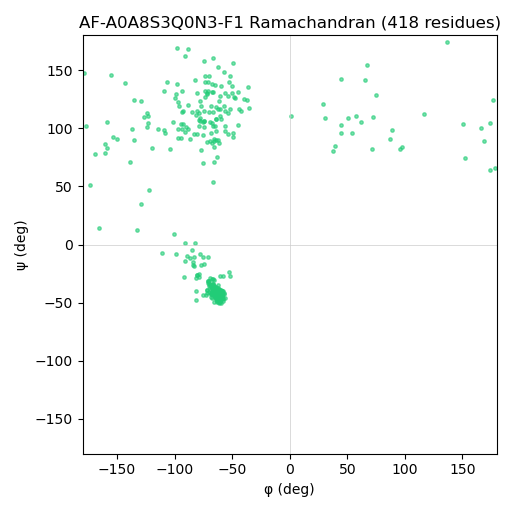A 1 287 ? -0.091 17.476 -73.404 1.00 48.62 287 ARG A O 1
ATOM 2290 N N . ASP A 1 288 ? -0.639 19.271 -74.679 1.00 53.41 288 ASP A N 1
ATOM 2291 C CA . ASP A 1 288 ? -1.959 19.614 -74.186 1.00 53.41 288 ASP A CA 1
ATOM 2292 C C . ASP A 1 288 ? -2.965 18.468 -74.355 1.00 53.41 288 ASP A C 1
ATOM 2294 O O . ASP A 1 288 ? -2.872 17.695 -75.312 1.00 53.41 288 ASP A O 1
ATOM 2298 N N . GLN A 1 289 ? -4.003 18.523 -73.505 1.00 53.09 289 GLN A N 1
ATOM 2299 C CA . GLN A 1 289 ? -5.314 17.859 -73.624 1.00 53.09 289 GLN A CA 1
ATOM 2300 C C . GLN A 1 289 ? -5.294 16.341 -73.340 1.00 53.09 289 GLN A C 1
ATOM 2302 O O . GLN A 1 289 ? -4.528 15.600 -73.930 1.00 53.09 289 GLN A O 1
ATOM 2307 N N . GLN A 1 290 ? -6.136 15.758 -72.480 1.00 46.56 290 GLN A N 1
ATOM 2308 C CA . GLN A 1 290 ? -7.556 16.016 -72.238 1.00 46.56 290 GLN A CA 1
ATOM 2309 C C . GLN A 1 290 ? -8.062 15.089 -71.100 1.00 46.56 290 GLN A C 1
ATOM 2311 O O . GLN A 1 290 ? -7.655 13.938 -71.027 1.00 46.56 290 GLN A O 1
ATOM 2316 N N . ARG A 1 291 ? -9.030 15.598 -70.322 1.00 41.56 291 ARG A N 1
ATOM 2317 C CA . ARG A 1 291 ? -10.213 14.911 -69.742 1.00 41.56 291 ARG A CA 1
ATOM 2318 C C . ARG A 1 291 ? -10.063 13.668 -68.827 1.00 41.56 291 ARG A C 1
ATOM 2320 O O . ARG A 1 291 ? -9.929 12.559 -69.315 1.00 41.56 291 ARG A O 1
ATOM 2327 N N . SER A 1 292 ? -10.382 13.904 -67.545 1.00 54.06 292 SER A N 1
ATOM 2328 C CA . SER A 1 292 ? -11.466 13.269 -66.742 1.00 54.06 292 SER A CA 1
ATOM 2329 C C . SER A 1 292 ? -11.417 11.761 -66.352 1.00 54.06 292 SER A C 1
ATOM 2331 O O . SER A 1 292 ? -10.812 10.967 -67.057 1.00 54.06 292 SER A O 1
ATOM 2333 N N . PRO A 1 293 ? -12.088 11.357 -65.237 1.00 69.06 293 PRO A N 1
ATOM 2334 C CA . PRO A 1 293 ? -11.824 10.138 -64.442 1.00 69.06 293 PRO A CA 1
ATOM 2335 C C . PRO A 1 293 ? -12.741 8.934 -64.775 1.00 69.06 293 PRO A C 1
ATOM 2337 O O . PRO A 1 293 ? -13.753 9.111 -65.456 1.00 69.06 293 PRO A O 1
ATOM 2340 N N . PRO A 1 294 ? -12.429 7.720 -64.266 1.00 53.25 294 PRO A N 1
ATOM 2341 C CA . PRO A 1 294 ? -13.367 7.008 -63.365 1.00 53.25 294 PRO A CA 1
ATOM 2342 C C . PRO A 1 294 ? -12.635 6.227 -62.237 1.00 53.25 294 PRO A C 1
ATOM 2344 O O . PRO A 1 294 ? -11.517 5.765 -62.418 1.00 53.25 294 PRO A O 1
ATOM 2347 N N . LEU A 1 295 ? -13.101 6.216 -60.981 1.00 51.22 295 LEU A N 1
ATOM 2348 C CA . LEU A 1 295 ? -14.148 5.342 -60.418 1.00 51.22 295 LEU A CA 1
ATOM 2349 C C . LEU A 1 295 ? -13.937 3.838 -60.687 1.00 51.22 295 LEU A C 1
ATOM 2351 O O . LEU A 1 295 ? -14.196 3.366 -61.787 1.00 51.22 295 LEU A O 1
ATOM 2355 N N . GLY A 1 296 ? -13.581 3.109 -59.620 1.00 48.94 296 GLY A N 1
ATOM 2356 C CA . GLY A 1 296 ? -13.911 1.693 -59.427 1.00 48.94 296 GLY A CA 1
ATOM 2357 C C . GLY A 1 296 ? -12.921 0.668 -59.984 1.00 48.94 296 GLY A C 1
ATOM 2358 O O . GLY A 1 296 ? -13.011 0.287 -61.145 1.00 48.94 296 GLY A O 1
ATOM 2359 N N . ALA A 1 297 ? -12.062 0.139 -59.112 1.00 45.41 297 ALA A N 1
ATOM 2360 C CA . ALA A 1 297 ? -11.536 -1.218 -59.230 1.00 45.41 297 ALA A CA 1
ATOM 2361 C C . ALA A 1 297 ? -11.158 -1.727 -57.833 1.00 45.41 297 ALA A C 1
ATOM 2363 O O . ALA A 1 297 ? -10.063 -1.484 -57.330 1.00 45.41 297 ALA A O 1
ATOM 2364 N N . GLU A 1 298 ? -12.119 -2.402 -57.206 1.00 51.22 298 GLU A N 1
ATOM 2365 C CA . GLU A 1 298 ? -11.840 -3.500 -56.288 1.00 51.22 298 GLU A CA 1
ATOM 2366 C C . GLU A 1 298 ? -10.926 -4.511 -56.996 1.00 51.22 298 GLU A C 1
ATOM 2368 O O . GLU A 1 298 ? -11.112 -4.799 -58.181 1.00 51.22 298 GLU A O 1
ATOM 2373 N N . GLY A 1 299 ? -9.944 -5.060 -56.289 1.00 42.00 299 GLY A N 1
ATOM 2374 C CA . GLY A 1 299 ? -9.087 -6.103 -56.843 1.00 42.00 299 GLY A CA 1
ATOM 2375 C C . GLY A 1 299 ? -7.853 -6.310 -55.990 1.00 42.00 299 GLY A C 1
ATOM 2376 O O . GLY A 1 299 ? -6.920 -5.518 -56.053 1.00 42.00 299 GLY A O 1
ATOM 2377 N N . GLY A 1 300 ? -7.903 -7.356 -55.168 1.00 51.06 300 GLY A N 1
ATOM 2378 C CA . GLY A 1 300 ? -6.904 -7.699 -54.173 1.00 51.06 300 GLY A CA 1
ATOM 2379 C C . GLY A 1 300 ? -5.476 -7.784 -54.702 1.00 51.06 300 GLY A C 1
ATOM 2380 O O . GLY A 1 300 ? -5.207 -8.243 -55.811 1.00 51.06 300 GLY A O 1
ATOM 2381 N N . ALA A 1 301 ? -4.564 -7.377 -53.832 1.00 44.50 301 ALA A N 1
ATOM 2382 C CA . ALA A 1 301 ? -3.198 -7.842 -53.841 1.00 44.50 301 ALA A CA 1
ATOM 2383 C C . ALA A 1 301 ? -2.949 -8.436 -52.458 1.00 44.50 301 ALA A C 1
ATOM 2385 O O . ALA A 1 301 ? -2.949 -7.715 -51.460 1.00 44.50 301 ALA A O 1
ATOM 2386 N N . ASP A 1 302 ? -2.808 -9.759 -52.442 1.00 51.59 302 ASP A N 1
ATOM 2387 C CA . ASP A 1 302 ? -2.231 -10.550 -51.368 1.00 51.59 302 ASP A CA 1
ATOM 2388 C C . ASP A 1 302 ? -0.890 -9.927 -50.960 1.00 51.59 302 ASP A C 1
ATOM 2390 O O . ASP A 1 302 ? 0.143 -10.113 -51.605 1.00 51.59 302 ASP A O 1
ATOM 2394 N N . GLY A 1 303 ? -0.945 -9.100 -49.922 1.00 44.81 303 GLY A N 1
ATOM 2395 C CA . GLY A 1 303 ? 0.208 -8.586 -49.211 1.00 44.81 303 GLY A CA 1
ATOM 2396 C C . GLY A 1 303 ? 0.414 -9.455 -47.989 1.00 44.81 303 GLY A C 1
ATOM 2397 O O . GLY A 1 303 ? -0.286 -9.291 -46.994 1.00 44.81 303 GLY A O 1
ATOM 2398 N N . ASP A 1 304 ? 1.356 -10.381 -48.117 1.00 49.34 304 ASP A N 1
ATOM 2399 C CA . ASP A 1 304 ? 1.988 -11.154 -47.054 1.00 49.34 304 ASP A CA 1
ATOM 2400 C C . ASP A 1 304 ? 2.451 -10.188 -45.943 1.00 49.34 304 ASP A C 1
ATOM 2402 O O . ASP A 1 304 ? 3.489 -9.531 -46.033 1.00 49.34 304 ASP A O 1
ATOM 2406 N N . GLY A 1 305 ? 1.568 -9.989 -44.966 1.00 44.56 305 GLY A N 1
ATOM 2407 C CA . GLY A 1 305 ? 1.657 -9.007 -43.888 1.00 44.56 305 GLY A CA 1
ATOM 2408 C C . GLY A 1 305 ? 1.606 -9.698 -42.534 1.00 44.56 305 GLY A C 1
ATOM 2409 O O . GLY A 1 305 ? 0.849 -9.300 -41.651 1.00 44.56 305 GLY A O 1
ATOM 2410 N N . ASP A 1 306 ? 2.389 -10.761 -42.392 1.00 49.72 306 ASP A N 1
ATOM 2411 C CA . ASP A 1 306 ? 2.588 -11.506 -41.153 1.00 49.72 306 ASP A CA 1
ATOM 2412 C C . ASP A 1 306 ? 3.511 -10.713 -40.205 1.00 49.72 306 ASP A C 1
ATOM 2414 O O . ASP A 1 306 ? 4.688 -11.022 -40.060 1.00 49.72 306 ASP A O 1
ATOM 2418 N N . SER A 1 307 ? 3.030 -9.589 -39.650 1.00 49.16 307 SER A N 1
ATOM 2419 C CA . SER A 1 307 ? 3.745 -8.855 -38.579 1.00 49.16 307 SER A CA 1
ATOM 2420 C C . SER A 1 307 ? 2.911 -7.801 -37.817 1.00 49.16 307 SER A C 1
ATOM 2422 O O . SER A 1 307 ? 3.485 -6.956 -37.129 1.00 49.16 307 SER A O 1
ATOM 2424 N N . LEU A 1 308 ? 1.575 -7.785 -37.918 1.00 50.12 308 LEU A N 1
ATOM 2425 C CA . LEU A 1 308 ? 0.744 -6.774 -37.226 1.00 50.12 308 LEU A CA 1
ATOM 2426 C C . LEU A 1 308 ? -0.466 -7.342 -36.465 1.00 50.12 308 LEU A C 1
ATOM 2428 O O . LEU A 1 308 ? -1.319 -6.579 -36.021 1.00 50.12 308 LEU A O 1
ATOM 2432 N N . GLN A 1 309 ? -0.544 -8.660 -36.256 1.00 48.44 309 GLN A N 1
ATOM 2433 C CA . GLN A 1 309 ? -1.625 -9.246 -35.449 1.00 48.44 309 GLN A CA 1
ATOM 2434 C C . GLN A 1 309 ? -1.373 -9.218 -33.932 1.00 48.44 309 GLN A C 1
ATOM 2436 O O . GLN A 1 309 ? -2.316 -9.409 -33.167 1.00 48.44 309 GLN A O 1
ATOM 2441 N N . GLU A 1 310 ? -0.165 -8.893 -33.459 1.00 50.00 310 GLU A N 1
ATOM 2442 C CA . GLU A 1 310 ? 0.111 -8.857 -32.012 1.00 50.00 310 GLU A CA 1
ATOM 2443 C C . GLU A 1 310 ? -0.432 -7.605 -31.299 1.00 50.00 310 GLU A C 1
ATOM 2445 O O . GLU A 1 310 ? -0.653 -7.637 -30.091 1.00 50.00 310 GLU A O 1
ATOM 2450 N N . THR A 1 311 ? -0.766 -6.528 -32.018 1.00 49.56 311 THR A N 1
ATOM 2451 C CA . THR A 1 311 ? -1.461 -5.367 -31.423 1.00 49.56 311 THR A CA 1
ATOM 2452 C C . THR A 1 311 ? -2.986 -5.527 -31.410 1.00 49.56 311 THR A C 1
ATOM 2454 O O . THR A 1 311 ? -3.680 -4.793 -30.706 1.00 49.56 311 THR A O 1
ATOM 2457 N N . SER A 1 312 ? -3.522 -6.532 -32.115 1.00 43.75 312 SER A N 1
ATOM 2458 C CA . SER A 1 312 ? -4.963 -6.813 -32.200 1.00 43.75 312 SER A CA 1
ATOM 2459 C C . SER A 1 312 ? -5.503 -7.666 -31.043 1.00 43.75 312 SER A C 1
ATOM 2461 O O . SER A 1 312 ? -6.711 -7.878 -30.960 1.00 43.75 312 SER A O 1
ATOM 2463 N N . ILE A 1 313 ? -4.648 -8.147 -30.135 1.00 51.19 313 ILE A N 1
ATOM 2464 C CA . ILE A 1 313 ? -5.086 -8.900 -28.945 1.00 51.19 313 ILE A CA 1
ATOM 2465 C C . ILE A 1 313 ? -5.613 -7.946 -27.859 1.00 51.19 313 ILE A C 1
ATOM 2467 O O . ILE A 1 313 ? -6.475 -8.323 -27.072 1.00 51.19 313 ILE A O 1
ATOM 2471 N N . LEU A 1 314 ? -5.174 -6.682 -27.852 1.00 50.41 314 LEU A N 1
ATOM 2472 C CA . LEU A 1 314 ? -5.650 -5.678 -26.893 1.00 50.41 314 LEU A CA 1
ATOM 2473 C C . LEU A 1 314 ? -7.007 -5.067 -27.283 1.00 50.41 314 LEU A C 1
ATOM 2475 O O . LEU A 1 314 ? -7.757 -4.664 -26.401 1.00 50.41 314 LEU A O 1
ATOM 2479 N N . SER A 1 315 ? -7.355 -5.045 -28.576 1.00 45.78 315 SER A N 1
ATOM 2480 C CA . SER A 1 315 ? -8.604 -4.426 -29.057 1.00 45.78 315 SER A CA 1
ATOM 2481 C C . SER A 1 315 ? -9.839 -5.330 -28.950 1.00 45.78 315 SER A C 1
ATOM 2483 O O . SER A 1 315 ? -10.953 -4.817 -28.981 1.00 45.78 315 SER A O 1
ATOM 2485 N N . ASN A 1 316 ? -9.669 -6.649 -28.807 1.00 48.91 316 ASN A N 1
ATOM 2486 C CA . ASN A 1 316 ? -10.792 -7.578 -28.602 1.00 48.91 316 ASN A CA 1
ATOM 2487 C C . ASN A 1 316 ? -11.116 -7.802 -27.113 1.00 48.91 316 ASN A C 1
ATOM 2489 O O . ASN A 1 316 ? -12.174 -8.326 -26.789 1.00 48.91 316 ASN A O 1
ATOM 2493 N N . VAL A 1 317 ? -10.224 -7.401 -26.199 1.00 53.78 317 VAL A N 1
ATOM 2494 C CA . VAL A 1 317 ? -10.411 -7.547 -24.740 1.00 53.78 317 VAL A CA 1
ATOM 2495 C C . VAL A 1 317 ? -11.238 -6.398 -24.148 1.00 53.78 317 VAL A C 1
ATOM 2497 O O . VAL A 1 317 ? -11.783 -6.527 -23.053 1.00 53.78 317 VAL A O 1
ATOM 2500 N N . THR A 1 318 ? -11.383 -5.282 -24.863 1.00 56.12 318 THR A N 1
ATOM 2501 C CA . THR A 1 318 ? -12.118 -4.112 -24.363 1.00 56.12 318 THR A CA 1
ATOM 2502 C C . THR A 1 318 ? -13.634 -4.228 -24.494 1.00 56.12 318 THR A C 1
ATOM 2504 O O . THR A 1 318 ? -14.330 -3.616 -23.693 1.00 56.12 318 THR A O 1
ATOM 2507 N N . ASP A 1 319 ? -14.157 -5.011 -25.443 1.00 57.91 319 ASP A N 1
ATOM 2508 C CA . ASP A 1 319 ? -15.603 -5.038 -25.724 1.00 57.91 319 ASP A CA 1
ATOM 2509 C C . ASP A 1 319 ? -16.367 -5.948 -24.742 1.00 57.91 319 ASP A C 1
ATOM 2511 O O . ASP A 1 319 ? -17.307 -5.516 -24.080 1.00 57.91 319 ASP A O 1
ATOM 2515 N N . GLU A 1 320 ? -15.881 -7.174 -24.503 1.00 66.75 320 GLU A N 1
ATOM 2516 C CA . GLU A 1 320 ? -16.487 -8.081 -23.509 1.00 66.75 320 GLU A CA 1
ATOM 2517 C C . GLU A 1 320 ? -16.364 -7.558 -22.065 1.00 66.75 320 GLU A C 1
ATOM 2519 O O . GLU A 1 320 ? -17.229 -7.820 -21.228 1.00 66.75 320 GLU A O 1
ATOM 2524 N N . GLY A 1 321 ? -15.298 -6.810 -21.755 1.00 66.81 321 GLY A N 1
ATOM 2525 C CA . GLY A 1 321 ? -15.093 -6.212 -20.432 1.00 66.81 321 GLY A CA 1
ATOM 2526 C C . GLY A 1 321 ? -16.052 -5.055 -20.136 1.00 66.81 321 GLY A C 1
ATOM 2527 O O . GLY A 1 321 ? -16.448 -4.865 -18.980 1.00 66.81 321 GLY A O 1
ATOM 2528 N N . LEU A 1 322 ? -16.452 -4.312 -21.171 1.00 76.69 322 LEU A N 1
ATOM 2529 C CA . LEU A 1 322 ? -17.405 -3.210 -21.057 1.00 76.69 322 LEU A CA 1
ATOM 2530 C C . LEU A 1 322 ? -18.832 -3.744 -20.879 1.00 76.69 322 LEU A C 1
ATOM 2532 O O . LEU A 1 322 ? -19.534 -3.308 -19.970 1.00 76.69 322 LEU A O 1
ATOM 2536 N N . ASP A 1 323 ? -19.201 -4.767 -21.653 1.00 78.12 323 ASP A N 1
ATOM 2537 C CA . ASP A 1 323 ? -20.493 -5.461 -21.564 1.00 78.12 323 ASP A CA 1
ATOM 2538 C C . ASP A 1 323 ? -20.675 -6.156 -20.199 1.00 78.12 323 ASP A C 1
ATOM 2540 O O . ASP A 1 323 ? -21.743 -6.105 -19.583 1.00 78.12 323 ASP A O 1
ATOM 2544 N N . LEU A 1 324 ? -19.606 -6.766 -19.669 1.00 75.44 324 LEU A N 1
ATOM 2545 C CA . LEU A 1 324 ? -19.607 -7.365 -18.334 1.00 75.44 324 LEU A CA 1
ATOM 2546 C C . LEU A 1 324 ? -19.697 -6.300 -17.233 1.00 75.44 324 LEU A C 1
ATOM 2548 O O . LEU A 1 324 ? -20.466 -6.469 -16.289 1.00 75.44 324 LEU A O 1
ATOM 2552 N N . SER A 1 325 ? -18.953 -5.194 -17.358 1.00 75.88 325 SER A N 1
ATOM 2553 C CA . SER A 1 325 ? -19.028 -4.075 -16.405 1.00 75.88 325 SER A CA 1
ATOM 2554 C C . SER A 1 325 ? -20.427 -3.470 -16.370 1.00 75.88 325 SER A C 1
ATOM 2556 O O . SER A 1 325 ? -20.940 -3.176 -15.291 1.00 75.88 325 SER A O 1
ATOM 2558 N N . GLN A 1 326 ? -21.072 -3.354 -17.532 1.00 81.38 326 GLN A N 1
ATOM 2559 C CA . GLN A 1 326 ? -22.447 -2.892 -17.628 1.00 81.38 326 GLN A CA 1
ATOM 2560 C C . 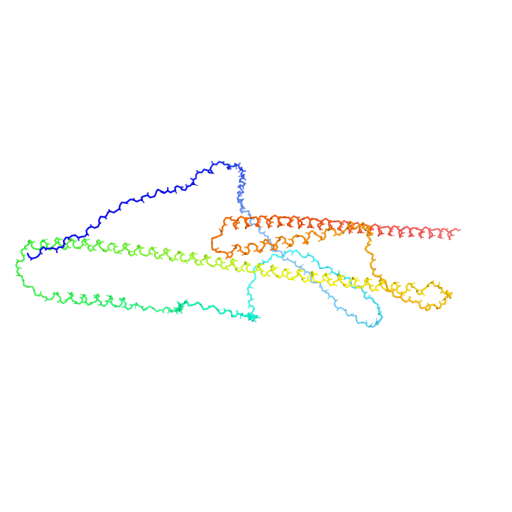GLN A 1 326 ? -23.407 -3.858 -16.917 1.00 81.38 326 GLN A C 1
ATOM 2562 O O . GLN A 1 326 ? -24.157 -3.424 -16.045 1.00 81.38 326 GLN A O 1
ATOM 2567 N N . ARG A 1 327 ? -23.321 -5.171 -17.172 1.00 78.12 327 ARG A N 1
ATOM 2568 C CA . ARG A 1 327 ? -24.171 -6.170 -16.490 1.00 78.12 327 ARG A CA 1
ATOM 2569 C C . ARG A 1 327 ? -23.965 -6.216 -14.978 1.00 78.12 327 ARG A C 1
ATOM 2571 O O . ARG A 1 327 ? -24.933 -6.340 -14.235 1.00 78.12 327 ARG A O 1
ATOM 2578 N N . ILE A 1 328 ? -22.723 -6.094 -14.510 1.00 75.81 328 ILE A N 1
ATOM 2579 C CA . ILE A 1 328 ? -22.414 -6.033 -13.075 1.00 75.81 328 ILE A CA 1
ATOM 2580 C C . ILE A 1 328 ? -23.020 -4.769 -12.464 1.00 75.81 328 ILE A C 1
ATOM 2582 O O . ILE A 1 328 ? -23.637 -4.845 -11.405 1.00 75.81 328 ILE A O 1
ATOM 2586 N N . SER A 1 329 ? -22.895 -3.621 -13.136 1.00 79.62 329 SER A N 1
ATOM 2587 C CA . SER A 1 329 ? -23.505 -2.380 -12.658 1.00 79.62 329 SER A CA 1
ATOM 2588 C C . SER A 1 329 ? -25.032 -2.495 -12.587 1.00 79.62 329 SER A C 1
ATOM 2590 O O . SER A 1 329 ? -25.621 -2.172 -11.563 1.00 79.62 329 SER A O 1
ATOM 2592 N N . GLU A 1 330 ? -25.682 -3.074 -13.596 1.00 77.81 330 GLU A N 1
ATOM 2593 C CA . GLU A 1 330 ? -27.136 -3.268 -13.606 1.00 77.81 330 GLU A CA 1
ATOM 2594 C C . GLU A 1 330 ? -27.615 -4.268 -12.535 1.00 77.81 330 GLU A C 1
ATOM 2596 O O . GLU A 1 330 ? -28.725 -4.120 -12.022 1.00 77.81 330 GLU A O 1
ATOM 2601 N N . SER A 1 331 ? -26.779 -5.246 -12.162 1.00 69.06 331 SER A N 1
ATOM 2602 C CA . SER A 1 331 ? -27.073 -6.259 -11.137 1.00 69.06 331 SER A CA 1
ATOM 2603 C C . SER A 1 331 ? -26.854 -5.753 -9.701 1.00 69.06 331 SER A C 1
ATOM 2605 O O . SER A 1 331 ? -27.691 -6.000 -8.835 1.00 69.06 331 SER A O 1
ATOM 2607 N N . ILE A 1 332 ? -25.794 -4.977 -9.434 1.00 69.69 332 ILE A N 1
ATOM 2608 C CA . ILE A 1 332 ? -25.487 -4.448 -8.086 1.00 69.69 332 ILE A CA 1
ATOM 2609 C C . ILE A 1 332 ? -26.531 -3.415 -7.617 1.00 69.69 332 ILE A C 1
ATOM 2611 O O . ILE A 1 332 ? -26.787 -3.296 -6.420 1.00 69.69 332 ILE A O 1
ATOM 2615 N N . PHE A 1 333 ? -27.164 -2.680 -8.538 1.00 70.19 333 PHE A N 1
ATOM 2616 C CA . PHE A 1 333 ? -28.131 -1.626 -8.202 1.00 70.19 333 PHE A CA 1
ATOM 2617 C C . PHE A 1 333 ? -29.599 -2.094 -8.116 1.00 70.19 333 PHE A C 1
ATOM 2619 O O . PHE A 1 333 ? -30.472 -1.274 -7.832 1.00 70.19 333 PHE A O 1
ATOM 2626 N N . GLN A 1 334 ? -29.905 -3.385 -8.308 1.00 67.69 334 GLN A N 1
ATOM 2627 C CA . GLN A 1 334 ? -31.288 -3.902 -8.236 1.00 67.69 334 GLN A CA 1
ATOM 2628 C C . GLN A 1 334 ? -31.804 -4.200 -6.815 1.00 67.69 334 GLN A C 1
ATOM 2630 O O . GLN A 1 334 ? -32.968 -4.564 -6.651 1.00 67.69 334 GLN A O 1
ATOM 2635 N N . GLY A 1 335 ? -31.000 -3.957 -5.776 1.00 55.53 335 GLY A N 1
ATOM 2636 C CA . GLY A 1 335 ? -31.422 -4.024 -4.376 1.00 55.53 335 GLY A CA 1
ATOM 2637 C C . GLY A 1 335 ? -30.405 -4.732 -3.474 1.00 55.53 335 GLY A C 1
ATOM 2638 O O . GLY A 1 335 ? -29.414 -5.264 -3.960 1.00 55.53 335 GLY A O 1
ATOM 2639 N N . PRO A 1 336 ? -30.630 -4.745 -2.147 1.00 63.28 336 PRO A N 1
ATOM 2640 C CA . PRO A 1 336 ? -29.691 -5.309 -1.171 1.00 63.28 336 PRO A CA 1
ATOM 2641 C C . PRO A 1 336 ? -29.593 -6.845 -1.196 1.00 63.28 336 PRO A C 1
ATOM 2643 O O . PRO A 1 336 ? -28.698 -7.402 -0.565 1.00 63.28 336 PRO A O 1
ATOM 2646 N N . GLU A 1 337 ? -30.489 -7.531 -1.908 1.00 67.62 337 GLU A N 1
ATOM 2647 C CA . GLU A 1 337 ? -30.432 -8.977 -2.125 1.00 67.62 337 GLU A CA 1
ATOM 2648 C C . GLU A 1 337 ? -30.069 -9.242 -3.589 1.00 67.62 337 GLU A C 1
ATOM 2650 O O . GLU A 1 337 ? -30.925 -9.181 -4.471 1.00 67.62 337 GLU A O 1
ATOM 2655 N N . LEU A 1 338 ? -28.785 -9.512 -3.840 1.00 71.44 338 LEU A N 1
ATOM 2656 C CA . LEU A 1 338 ? -28.327 -10.059 -5.114 1.00 71.44 338 LEU A CA 1
ATOM 2657 C C . LEU A 1 338 ? -29.005 -11.413 -5.330 1.00 71.44 338 LEU A C 1
ATOM 2659 O O . LEU A 1 338 ? -28.984 -12.291 -4.465 1.00 71.44 338 LEU A O 1
ATOM 2663 N N . ASP A 1 339 ? -29.629 -11.583 -6.488 1.00 80.06 339 ASP A N 1
ATOM 2664 C CA . ASP A 1 339 ? -30.133 -12.878 -6.897 1.00 80.06 339 ASP A CA 1
ATOM 2665 C C . ASP A 1 339 ? -28.967 -13.848 -7.154 1.00 80.06 339 ASP A C 1
ATOM 2667 O O . ASP A 1 339 ? -27.810 -13.468 -7.347 1.00 80.06 339 ASP A O 1
ATOM 2671 N N . LYS A 1 340 ? -29.261 -15.152 -7.146 1.00 84.62 340 LYS A N 1
ATOM 2672 C CA . LYS A 1 340 ? -28.231 -16.189 -7.347 1.00 84.62 340 LYS A CA 1
ATOM 2673 C C . LYS A 1 340 ? -27.481 -16.034 -8.677 1.00 84.62 340 LYS A C 1
ATOM 2675 O O . LYS A 1 340 ? -26.339 -16.470 -8.774 1.00 84.62 340 LYS A O 1
ATOM 2680 N N . GLU A 1 341 ? -28.126 -15.446 -9.683 1.00 82.25 341 GLU A N 1
ATOM 2681 C CA . GLU A 1 341 ? -27.533 -15.162 -10.992 1.00 82.25 341 GLU A CA 1
ATOM 2682 C C . GLU A 1 341 ? -26.533 -13.997 -10.916 1.00 82.25 341 GLU A C 1
ATOM 2684 O O . GLU A 1 341 ? -25.413 -14.122 -11.416 1.00 82.25 341 GLU A O 1
ATOM 2689 N N . GLY A 1 342 ? -26.873 -12.914 -10.209 1.00 79.81 342 GLY A N 1
ATOM 2690 C CA . GLY A 1 342 ? -25.953 -11.818 -9.913 1.00 79.81 342 GLY A CA 1
ATOM 2691 C C . GLY A 1 342 ? -24.736 -12.261 -9.097 1.00 79.81 342 GLY A C 1
ATOM 2692 O O . GLY A 1 342 ? -23.608 -11.871 -9.406 1.00 79.81 342 GLY A O 1
ATOM 2693 N N . GLU A 1 343 ? -24.925 -13.140 -8.104 1.00 84.62 343 GLU A N 1
ATOM 2694 C CA . GLU A 1 343 ? -23.811 -13.730 -7.345 1.00 84.62 343 GLU A CA 1
ATOM 2695 C C . GLU A 1 343 ? -22.870 -14.564 -8.235 1.00 84.62 343 GLU A C 1
ATOM 2697 O O . GLU A 1 343 ? -21.646 -14.486 -8.086 1.00 84.62 343 GLU A O 1
ATOM 2702 N N . GLU A 1 344 ? -23.407 -15.352 -9.175 1.00 87.50 344 GLU A N 1
ATOM 2703 C CA . GLU A 1 344 ? -22.608 -16.152 -10.113 1.00 87.50 344 GLU A CA 1
ATOM 2704 C C . GLU A 1 344 ? -21.832 -15.267 -11.099 1.00 87.50 344 GLU A C 1
ATOM 2706 O O . GLU A 1 344 ? -20.637 -15.493 -11.310 1.00 87.50 344 GLU A O 1
ATOM 2711 N N . LEU A 1 345 ? -22.462 -14.210 -11.626 1.00 82.81 345 LEU A N 1
ATOM 2712 C CA . LEU A 1 345 ? -21.816 -13.213 -12.487 1.00 82.81 345 LEU A CA 1
ATOM 2713 C C . LEU A 1 345 ? -20.663 -12.497 -11.776 1.00 82.81 345 LEU A C 1
ATOM 2715 O O . LEU A 1 345 ? -19.574 -12.377 -12.339 1.00 82.81 345 LEU A O 1
ATOM 2719 N N . LEU A 1 346 ? -20.864 -12.068 -10.526 1.00 82.19 346 LEU A N 1
ATOM 2720 C CA . LEU A 1 346 ? -19.812 -11.465 -9.699 1.00 82.19 346 LEU A CA 1
ATOM 2721 C C . LEU A 1 346 ? -18.656 -12.437 -9.457 1.00 82.19 346 LEU A C 1
ATOM 2723 O O . LEU A 1 346 ? -17.487 -12.046 -9.514 1.00 82.19 346 LEU A O 1
ATOM 2727 N N . ARG A 1 347 ? -18.964 -13.714 -9.214 1.00 87.50 347 ARG A N 1
ATOM 2728 C CA . ARG A 1 347 ? -17.950 -14.746 -8.989 1.00 87.50 347 ARG A CA 1
ATOM 2729 C C . ARG A 1 347 ? -17.145 -15.047 -10.252 1.00 87.50 347 ARG A C 1
ATOM 2731 O O . ARG A 1 347 ? -15.923 -15.151 -10.159 1.00 87.50 347 ARG A O 1
ATOM 2738 N N . ASP A 1 348 ? -17.792 -15.143 -11.416 1.00 89.50 348 ASP A N 1
ATOM 2739 C CA . ASP A 1 348 ? -17.110 -15.322 -12.705 1.00 89.50 348 ASP A CA 1
ATOM 2740 C C . ASP A 1 348 ? -16.248 -14.099 -13.042 1.00 89.50 348 ASP A C 1
ATOM 2742 O O . ASP A 1 348 ? -15.068 -14.239 -13.363 1.00 89.50 348 ASP A O 1
ATOM 2746 N N . ALA A 1 349 ? -16.781 -12.887 -12.870 1.00 81.94 349 ALA A N 1
ATOM 2747 C CA . ALA A 1 349 ? -16.034 -11.650 -13.079 1.00 81.94 349 ALA A CA 1
ATOM 2748 C C . ALA A 1 349 ? -14.802 -11.556 -12.168 1.00 81.94 349 ALA A C 1
ATOM 2750 O O . ALA A 1 349 ? -13.702 -11.256 -12.638 1.00 81.94 349 ALA A O 1
ATOM 2751 N N . SER A 1 350 ? -14.961 -11.884 -10.883 1.00 85.69 350 SER A N 1
ATOM 2752 C CA . SER A 1 350 ? -13.857 -11.954 -9.924 1.00 85.69 350 SER A CA 1
ATOM 2753 C C . SER A 1 350 ? -12.807 -12.981 -10.354 1.00 85.69 350 SER A C 1
ATOM 2755 O O . SER A 1 350 ? -11.614 -12.678 -10.356 1.00 85.69 350 SER A O 1
ATOM 2757 N N . HIS A 1 351 ? -13.230 -14.167 -10.801 1.00 91.62 351 HIS A N 1
ATOM 2758 C CA . HIS A 1 351 ? -12.309 -15.208 -11.244 1.00 91.62 351 HIS A CA 1
ATOM 2759 C C . HIS A 1 351 ? -11.567 -14.830 -12.536 1.00 91.62 351 HIS A C 1
ATOM 2761 O O . HIS A 1 351 ? -10.355 -15.029 -12.641 1.00 91.62 351 HIS A O 1
ATOM 2767 N N . ARG A 1 352 ? -12.255 -14.220 -13.509 1.00 88.56 352 ARG A N 1
ATOM 2768 C CA . ARG A 1 352 ? -11.639 -13.678 -14.730 1.00 88.56 352 ARG A CA 1
ATOM 2769 C C . ARG A 1 352 ? -10.629 -12.588 -14.406 1.00 88.56 352 ARG A C 1
ATOM 2771 O O . ARG A 1 352 ? -9.519 -12.625 -14.935 1.00 88.56 352 ARG A O 1
ATOM 2778 N N . LEU A 1 353 ? -10.977 -11.663 -13.513 1.00 86.44 353 LEU A N 1
ATOM 2779 C CA . LEU A 1 353 ? -10.067 -10.615 -13.062 1.00 86.44 353 LEU A CA 1
ATOM 2780 C C . LEU A 1 353 ? -8.837 -11.221 -12.379 1.00 86.44 353 LEU A C 1
ATOM 2782 O O . LEU A 1 353 ? -7.712 -10.882 -12.735 1.00 86.44 353 LEU A O 1
ATOM 2786 N N . GLN A 1 354 ? -9.032 -12.176 -11.469 1.00 90.94 354 GLN A N 1
ATOM 2787 C CA . GLN A 1 354 ? -7.948 -12.871 -10.776 1.00 90.94 354 GLN A CA 1
ATOM 2788 C C . GLN A 1 354 ? -7.000 -13.587 -11.754 1.00 90.94 354 GLN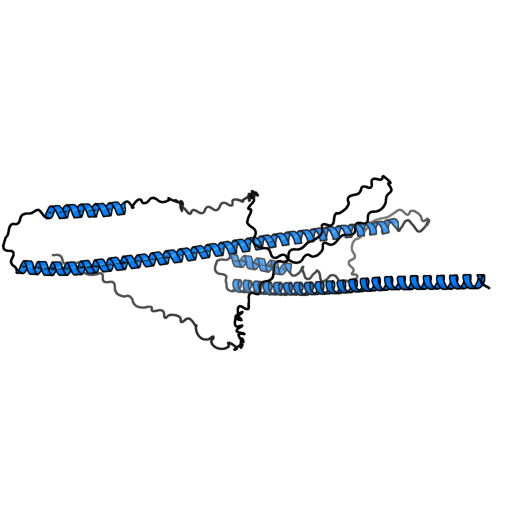 A C 1
ATOM 2790 O O . GLN A 1 354 ? -5.775 -13.498 -11.619 1.00 90.94 354 GLN A O 1
ATOM 2795 N N . ASN A 1 355 ? -7.553 -14.255 -12.770 1.00 91.06 355 ASN A N 1
ATOM 2796 C CA . ASN A 1 355 ? -6.785 -14.929 -13.816 1.00 91.06 355 ASN A CA 1
ATOM 2797 C C . ASN A 1 355 ? -6.005 -13.934 -14.688 1.00 91.06 355 ASN A C 1
ATOM 2799 O O . ASN A 1 355 ? -4.830 -14.164 -14.981 1.00 91.06 355 ASN A O 1
ATOM 2803 N N . SER A 1 356 ? -6.624 -12.817 -15.073 1.00 87.25 356 SER A N 1
ATOM 2804 C CA . SER A 1 356 ? -5.968 -11.747 -15.834 1.00 87.25 356 SER A CA 1
ATOM 2805 C C . SER A 1 356 ? -4.837 -11.092 -15.040 1.00 87.25 356 SER A C 1
ATOM 2807 O O . SER A 1 356 ? -3.741 -10.927 -15.572 1.00 87.25 356 SER A O 1
ATOM 2809 N N . VAL A 1 357 ? -5.049 -10.808 -13.751 1.00 88.50 357 VAL A N 1
ATOM 2810 C CA . VAL A 1 357 ? -4.014 -10.274 -12.849 1.00 88.50 357 VAL A CA 1
ATOM 2811 C C . VAL A 1 357 ? -2.861 -11.265 -12.696 1.00 88.50 357 VAL A C 1
ATOM 2813 O O . VAL A 1 357 ? -1.702 -10.874 -12.792 1.00 88.50 357 VAL A O 1
ATOM 2816 N N . SER A 1 358 ? -3.149 -12.559 -12.546 1.00 91.00 358 SER A N 1
ATOM 2817 C CA . SER A 1 358 ? -2.112 -13.596 -12.453 1.00 91.00 358 SER A CA 1
ATOM 2818 C C . SER A 1 358 ? -1.277 -13.706 -13.735 1.00 91.00 358 SER A C 1
ATOM 2820 O O . SER A 1 358 ? -0.056 -13.836 -13.668 1.00 91.00 358 SER A O 1
ATOM 2822 N N . ARG A 1 359 ? -1.903 -13.596 -14.916 1.00 89.88 359 ARG A N 1
ATOM 2823 C CA . ARG A 1 359 ? -1.178 -13.539 -16.199 1.00 89.88 359 ARG A CA 1
ATOM 2824 C C . ARG A 1 359 ? -0.325 -12.280 -16.317 1.00 89.88 359 ARG A C 1
ATOM 2826 O O . ARG A 1 359 ? 0.812 -12.374 -16.766 1.00 89.88 359 ARG A O 1
ATOM 2833 N N . LEU A 1 360 ? -0.846 -11.128 -15.894 1.00 89.56 360 LEU A N 1
ATOM 2834 C CA . LEU A 1 360 ? -0.103 -9.870 -15.904 1.00 89.56 360 LEU A CA 1
ATOM 2835 C C . LEU A 1 360 ? 1.130 -9.941 -14.999 1.00 89.56 360 LEU A C 1
ATOM 2837 O O . LEU A 1 360 ? 2.221 -9.594 -15.439 1.00 89.56 360 LEU A O 1
ATOM 2841 N N . LEU A 1 361 ? 0.981 -10.452 -13.774 1.00 90.94 361 LEU A N 1
ATOM 2842 C CA . LEU A 1 361 ? 2.101 -10.647 -12.852 1.00 90.94 361 LEU A CA 1
ATOM 2843 C C . LEU A 1 361 ? 3.166 -11.578 -13.441 1.00 90.94 361 LEU A C 1
ATOM 2845 O O . LEU A 1 361 ? 4.351 -11.275 -13.346 1.00 90.94 361 LEU A O 1
ATOM 2849 N N . LYS A 1 362 ? 2.754 -12.652 -14.125 1.00 91.12 362 LYS A N 1
ATOM 2850 C CA . LYS A 1 362 ? 3.681 -13.552 -14.820 1.00 91.12 362 LYS A CA 1
ATOM 2851 C C . LYS A 1 362 ? 4.441 -12.849 -15.953 1.00 91.12 362 LYS A C 1
ATOM 2853 O O . LYS A 1 362 ? 5.647 -13.022 -16.070 1.00 91.12 362 LYS A O 1
ATOM 2858 N N . MET A 1 363 ? 3.771 -12.021 -16.756 1.00 89.00 363 MET A N 1
ATOM 2859 C CA . MET A 1 363 ? 4.445 -11.230 -17.798 1.00 89.00 363 MET A CA 1
ATOM 2860 C C . MET A 1 363 ? 5.409 -10.193 -17.201 1.00 89.00 363 MET A C 1
ATOM 2862 O O . MET A 1 363 ? 6.487 -9.964 -17.748 1.00 89.00 363 MET A O 1
ATOM 2866 N N . ILE A 1 364 ? 5.061 -9.577 -16.066 1.00 85.50 364 ILE A N 1
ATOM 2867 C CA . ILE A 1 364 ? 5.959 -8.663 -15.340 1.00 85.50 364 ILE A CA 1
ATOM 2868 C C . ILE A 1 364 ? 7.197 -9.415 -14.833 1.00 85.50 364 ILE A C 1
ATOM 2870 O O . ILE A 1 364 ? 8.317 -8.922 -14.958 1.00 85.50 364 ILE A O 1
ATOM 2874 N N . GLU A 1 365 ? 7.025 -10.624 -14.302 1.00 94.38 365 GLU A N 1
ATOM 2875 C CA . GLU A 1 365 ? 8.136 -11.483 -13.884 1.00 94.38 365 GLU A CA 1
ATOM 2876 C C . GLU A 1 365 ? 9.038 -11.861 -15.074 1.00 94.38 365 GLU A C 1
ATOM 2878 O O . GLU A 1 365 ? 10.255 -11.688 -15.011 1.00 94.38 365 GLU A O 1
ATOM 2883 N N . GLU A 1 366 ? 8.451 -12.299 -16.192 1.00 92.06 366 GLU A N 1
ATOM 2884 C CA . GLU A 1 366 ? 9.178 -12.641 -17.421 1.00 92.06 366 GLU A CA 1
ATOM 2885 C C . GLU A 1 366 ? 9.959 -11.439 -17.979 1.00 92.06 366 GLU A C 1
ATOM 2887 O O . GLU A 1 366 ? 11.144 -11.563 -18.290 1.00 92.06 366 GLU A O 1
ATOM 2892 N N . THR A 1 367 ? 9.345 -10.256 -18.044 1.00 90.81 367 THR A N 1
ATOM 2893 C CA . THR A 1 367 ? 10.013 -9.025 -18.510 1.00 90.81 367 THR A CA 1
ATOM 2894 C C . THR A 1 367 ? 11.106 -8.547 -17.551 1.00 90.81 367 THR A C 1
ATOM 2896 O O . THR A 1 367 ? 12.159 -8.089 -17.998 1.00 90.81 367 THR A O 1
ATOM 2899 N N . THR A 1 368 ? 10.920 -8.713 -16.239 1.00 88.88 368 THR A N 1
ATOM 2900 C CA . THR A 1 368 ? 11.954 -8.414 -15.232 1.00 88.88 368 THR A CA 1
ATOM 2901 C C . THR A 1 368 ? 13.160 -9.342 -15.388 1.00 88.88 368 THR A C 1
ATOM 2903 O O . THR A 1 368 ? 14.304 -8.883 -15.349 1.00 88.88 368 THR A O 1
ATOM 2906 N N . ASN A 1 369 ? 12.922 -10.632 -15.638 1.00 92.00 369 ASN A N 1
ATOM 2907 C CA . ASN A 1 369 ? 13.983 -11.602 -15.908 1.00 92.00 369 ASN A CA 1
ATOM 2908 C C . ASN A 1 369 ? 14.732 -11.274 -17.208 1.00 92.00 369 ASN A C 1
ATOM 2910 O O . ASN A 1 369 ? 15.962 -11.247 -17.211 1.00 92.00 369 ASN A O 1
ATOM 2914 N N . GLN A 1 370 ? 14.017 -10.922 -18.281 1.00 91.69 370 GLN A N 1
ATOM 2915 C CA . GLN A 1 370 ? 14.636 -10.476 -19.537 1.00 91.69 370 GLN A CA 1
ATOM 2916 C C . GLN A 1 370 ? 15.505 -9.224 -19.340 1.00 91.69 370 GLN A C 1
ATOM 2918 O O . GLN A 1 370 ? 16.608 -9.138 -19.883 1.00 91.69 370 GLN A O 1
ATOM 2923 N N . LEU A 1 371 ? 15.055 -8.262 -18.527 1.00 91.44 371 LEU A N 1
ATOM 2924 C CA . LEU A 1 371 ? 15.837 -7.067 -18.201 1.00 91.44 371 LEU A CA 1
ATOM 2925 C C . LEU A 1 371 ? 17.111 -7.414 -17.415 1.00 91.44 371 LEU A C 1
ATOM 2927 O O . LEU A 1 371 ? 18.174 -6.845 -17.678 1.00 91.44 371 LEU A O 1
ATOM 2931 N N . LEU A 1 372 ? 17.024 -8.353 -16.470 1.00 91.50 372 LEU A N 1
ATOM 2932 C CA . LEU A 1 372 ? 18.173 -8.833 -15.704 1.00 91.50 372 LEU A CA 1
ATOM 2933 C C . LEU A 1 372 ? 19.204 -9.527 -16.612 1.00 91.50 372 LEU A C 1
ATOM 2935 O O . LEU A 1 372 ? 20.401 -9.251 -16.512 1.00 91.50 372 LEU A O 1
ATOM 2939 N N . GLU A 1 373 ? 18.751 -10.372 -17.541 1.00 94.06 373 GLU A N 1
ATOM 2940 C CA . GLU A 1 373 ? 19.607 -11.019 -18.542 1.00 94.06 373 GLU A CA 1
ATOM 2941 C C . GLU A 1 373 ? 20.271 -9.998 -19.479 1.00 94.06 373 GLU A C 1
ATOM 2943 O O . GLU A 1 373 ? 21.480 -10.066 -19.730 1.00 94.06 373 GLU A O 1
ATOM 2948 N N . ALA A 1 374 ? 19.523 -8.991 -19.939 1.00 88.25 374 ALA A N 1
ATOM 2949 C CA . ALA A 1 374 ? 20.057 -7.897 -20.748 1.00 88.25 374 ALA A CA 1
ATOM 2950 C C . ALA A 1 374 ? 21.130 -7.090 -19.992 1.00 88.25 374 ALA A C 1
ATOM 2952 O O . ALA A 1 374 ? 22.175 -6.747 -20.547 1.00 88.25 374 ALA A O 1
ATOM 2953 N N . ARG A 1 375 ? 20.929 -6.830 -18.694 1.00 87.31 375 ARG A N 1
ATOM 2954 C CA . ARG A 1 375 ? 21.940 -6.175 -17.848 1.00 87.31 375 ARG A CA 1
ATOM 2955 C C . ARG A 1 375 ? 23.191 -7.030 -17.671 1.00 87.31 375 ARG A C 1
ATOM 2957 O O . ARG A 1 375 ? 24.299 -6.501 -17.749 1.00 87.31 375 ARG A O 1
ATOM 2964 N N . ASN A 1 376 ? 23.035 -8.337 -17.480 1.00 92.19 376 ASN A N 1
ATOM 2965 C CA . ASN A 1 376 ? 24.163 -9.257 -17.353 1.00 92.19 376 ASN A CA 1
ATOM 2966 C C . ASN A 1 376 ? 24.988 -9.328 -18.652 1.00 92.19 376 ASN A C 1
ATOM 2968 O O . ASN A 1 376 ? 26.212 -9.223 -18.623 1.00 92.19 376 ASN A O 1
ATOM 2972 N N . THR A 1 377 ? 24.327 -9.426 -19.809 1.00 93.44 377 THR A N 1
ATOM 2973 C CA . THR A 1 377 ? 25.013 -9.411 -21.114 1.00 93.44 377 THR A CA 1
ATOM 2974 C C . THR A 1 377 ? 25.706 -8.073 -21.387 1.00 93.44 377 THR A C 1
ATOM 2976 O O . THR A 1 377 ? 26.841 -8.062 -21.866 1.00 93.44 377 THR A O 1
ATOM 2979 N N . GLN A 1 378 ? 25.096 -6.942 -21.009 1.00 90.88 378 GLN A N 1
ATOM 2980 C CA . GLN A 1 378 ? 25.743 -5.628 -21.064 1.00 90.88 378 GLN A CA 1
ATOM 2981 C C . GLN A 1 378 ? 27.021 -5.591 -20.211 1.00 90.88 378 GLN A C 1
ATOM 2983 O O . GLN A 1 378 ? 28.050 -5.106 -20.681 1.00 90.88 378 GLN A O 1
ATOM 2988 N N . HIS A 1 379 ? 26.976 -6.115 -18.983 1.00 89.56 379 HIS A N 1
ATOM 2989 C CA . HIS A 1 379 ? 28.141 -6.168 -18.097 1.00 89.56 379 HIS A CA 1
ATOM 2990 C C . HIS A 1 379 ? 29.278 -7.002 -18.708 1.00 89.56 379 HIS A C 1
ATOM 2992 O O . HIS A 1 379 ? 30.404 -6.520 -18.815 1.00 89.56 379 HIS A O 1
ATOM 2998 N N . GLN A 1 380 ? 28.962 -8.185 -19.245 1.00 95.12 380 GLN A N 1
ATOM 2999 C CA . GLN A 1 380 ? 29.932 -9.045 -19.935 1.00 95.12 380 GLN A CA 1
ATOM 3000 C C . GLN A 1 380 ? 30.582 -8.361 -21.150 1.00 95.12 380 GLN A C 1
ATOM 3002 O O . GLN A 1 380 ? 31.781 -8.517 -21.388 1.00 95.12 380 GLN A O 1
ATOM 3007 N N . LEU A 1 381 ? 29.816 -7.583 -21.924 1.00 95.06 381 LEU A N 1
ATOM 3008 C CA . LEU A 1 381 ? 30.355 -6.820 -23.054 1.00 95.06 381 LEU A CA 1
ATOM 3009 C C . LEU A 1 381 ? 31.307 -5.709 -22.598 1.00 95.06 381 LEU A C 1
ATOM 3011 O O . LEU A 1 381 ? 32.359 -5.523 -23.212 1.00 95.06 381 LEU A O 1
ATOM 3015 N N . VAL A 1 382 ? 30.965 -4.990 -21.526 1.00 93.75 382 VAL A N 1
ATOM 3016 C CA . VAL A 1 382 ? 31.834 -3.957 -20.939 1.00 93.75 382 VAL A CA 1
ATOM 3017 C C . VAL A 1 382 ? 33.143 -4.573 -20.447 1.00 93.75 382 VAL A C 1
ATOM 3019 O O . VAL A 1 382 ? 34.216 -4.061 -20.775 1.00 93.75 382 VAL A O 1
ATOM 3022 N N . ASP A 1 383 ? 33.082 -5.709 -19.756 1.00 95.69 383 ASP A N 1
ATOM 3023 C CA . ASP A 1 383 ? 34.272 -6.433 -19.306 1.00 95.69 383 ASP A CA 1
ATOM 3024 C C . ASP A 1 383 ? 35.145 -6.871 -20.484 1.00 95.69 383 ASP A C 1
ATOM 3026 O O . ASP A 1 383 ? 36.360 -6.661 -20.479 1.00 95.69 383 ASP A O 1
ATOM 3030 N N . HIS A 1 384 ? 34.537 -7.397 -21.550 1.00 95.06 384 HIS A N 1
ATOM 3031 C CA . HIS A 1 384 ? 35.265 -7.781 -22.756 1.00 95.06 384 HIS A CA 1
ATOM 3032 C C . HIS A 1 384 ? 35.939 -6.577 -23.442 1.00 95.06 384 HIS A C 1
ATOM 3034 O O . HIS A 1 384 ? 37.075 -6.681 -23.915 1.00 95.06 384 HIS A O 1
ATOM 3040 N N . ILE A 1 385 ? 35.281 -5.411 -23.479 1.00 94.88 385 ILE A N 1
ATOM 3041 C CA . ILE A 1 385 ? 35.868 -4.163 -23.993 1.00 94.88 385 ILE A CA 1
ATOM 3042 C C . ILE A 1 385 ? 37.054 -3.726 -23.126 1.00 94.88 385 ILE A C 1
ATOM 3044 O O . ILE A 1 385 ? 38.104 -3.376 -23.671 1.00 94.88 385 ILE A O 1
ATOM 3048 N N . ASN A 1 386 ? 36.921 -3.786 -21.801 1.00 90.56 386 ASN A N 1
ATOM 3049 C CA . ASN A 1 386 ? 37.984 -3.420 -20.866 1.00 90.56 386 ASN A CA 1
ATOM 3050 C C . ASN A 1 386 ? 39.202 -4.344 -20.998 1.00 90.56 386 ASN A C 1
ATOM 3052 O O . ASN A 1 386 ? 40.330 -3.858 -21.107 1.00 90.56 386 ASN A O 1
ATOM 3056 N N . ILE A 1 387 ? 38.984 -5.659 -21.099 1.00 95.88 387 ILE A N 1
ATOM 3057 C CA . ILE A 1 387 ? 40.045 -6.642 -21.363 1.00 95.88 387 ILE A CA 1
ATOM 3058 C C . ILE A 1 387 ? 40.734 -6.334 -22.697 1.00 95.88 387 ILE A C 1
ATOM 3060 O O . ILE A 1 387 ? 41.962 -6.267 -22.762 1.00 95.88 387 ILE A O 1
ATOM 3064 N N . LYS A 1 388 ? 39.966 -6.078 -23.765 1.00 95.62 388 LYS A N 1
ATOM 3065 C CA . LYS A 1 388 ? 40.518 -5.734 -25.085 1.00 95.62 388 LYS A CA 1
ATOM 3066 C C . LYS A 1 388 ? 41.328 -4.434 -25.053 1.00 95.62 388 LYS A C 1
ATOM 3068 O O . LYS A 1 388 ? 42.384 -4.361 -25.680 1.00 95.62 388 LYS A O 1
ATOM 3073 N N . LYS A 1 389 ? 40.869 -3.417 -24.316 1.00 93.62 389 LYS A N 1
ATOM 3074 C CA . LYS A 1 389 ? 41.605 -2.161 -24.107 1.00 93.62 389 LYS A CA 1
ATOM 3075 C C . LYS A 1 389 ? 42.939 -2.423 -23.401 1.00 93.62 389 LYS A C 1
ATOM 3077 O O . LYS A 1 389 ? 43.960 -1.926 -23.872 1.00 93.62 389 LYS A O 1
ATOM 3082 N N . GLY A 1 390 ? 42.946 -3.256 -22.358 1.00 94.44 390 GLY A N 1
ATOM 3083 C CA . GLY A 1 390 ? 44.167 -3.684 -21.667 1.00 94.44 390 GLY A CA 1
ATOM 3084 C C . GLY A 1 390 ? 45.138 -4.447 -22.578 1.00 94.44 390 GLY A C 1
ATOM 3085 O O . GLY A 1 390 ? 46.328 -4.137 -22.611 1.00 94.44 390 GLY A O 1
ATOM 3086 N N . LEU A 1 391 ? 44.636 -5.380 -23.396 1.00 95.75 391 LEU A N 1
ATOM 3087 C CA . LEU A 1 391 ? 45.450 -6.102 -24.384 1.00 95.75 391 LEU A CA 1
ATOM 3088 C C . LEU A 1 391 ? 46.065 -5.163 -25.429 1.00 95.75 391 LEU A C 1
ATOM 3090 O O . LEU A 1 391 ? 47.237 -5.308 -25.764 1.00 95.75 391 LEU A O 1
ATOM 3094 N N . ASN A 1 392 ? 45.307 -4.178 -25.916 1.00 95.69 392 ASN A N 1
ATOM 3095 C CA . ASN A 1 392 ? 45.815 -3.186 -26.865 1.00 95.69 392 ASN A CA 1
ATOM 3096 C C . ASN A 1 392 ? 46.895 -2.292 -26.239 1.00 95.69 392 ASN A C 1
ATOM 3098 O O . ASN A 1 392 ? 47.904 -2.023 -26.885 1.00 95.69 392 ASN A O 1
ATOM 3102 N N . GLN A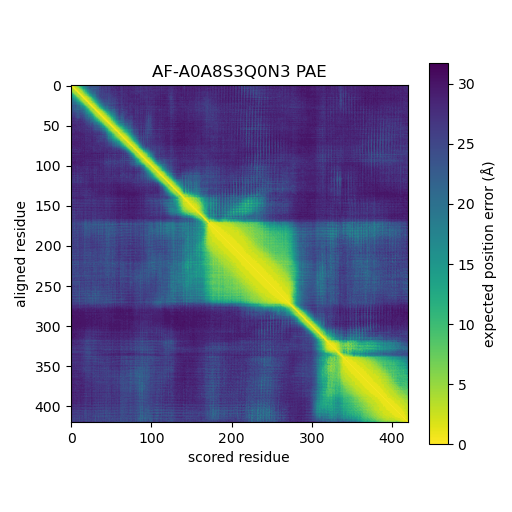 1 393 ? 46.719 -1.864 -24.985 1.00 95.56 393 GLN A N 1
ATOM 3103 C CA . GLN A 1 393 ? 47.737 -1.098 -24.254 1.00 95.56 393 GLN A CA 1
ATOM 3104 C C . GLN A 1 393 ? 49.033 -1.899 -24.096 1.00 95.56 393 GLN A C 1
ATOM 3106 O O . GLN A 1 393 ? 50.109 -1.389 -24.401 1.00 95.56 393 GLN A O 1
ATOM 3111 N N . MET A 1 394 ? 48.930 -3.168 -23.696 1.00 95.25 394 MET A N 1
ATOM 3112 C CA . MET A 1 394 ? 50.079 -4.070 -23.602 1.00 95.25 394 MET A CA 1
ATOM 3113 C C . MET A 1 394 ? 50.740 -4.294 -24.972 1.00 95.25 394 MET A C 1
ATOM 3115 O O . MET A 1 394 ? 51.962 -4.284 -25.076 1.00 95.25 394 MET A O 1
ATOM 3119 N N . ASN A 1 395 ? 49.954 -4.448 -26.041 1.00 96.94 395 ASN A N 1
ATOM 3120 C CA . ASN A 1 395 ? 50.483 -4.595 -27.396 1.00 96.94 395 ASN A CA 1
ATOM 3121 C C . ASN A 1 395 ? 51.242 -3.340 -27.863 1.00 96.94 395 ASN A C 1
ATOM 3123 O O . ASN A 1 395 ? 52.311 -3.466 -28.457 1.00 96.94 395 ASN A O 1
ATOM 3127 N N . ASN A 1 396 ? 50.738 -2.143 -27.549 1.00 96.56 396 ASN A N 1
ATOM 3128 C CA . ASN A 1 396 ? 51.437 -0.888 -27.836 1.00 96.56 396 ASN A CA 1
ATOM 3129 C C . ASN A 1 396 ? 52.766 -0.805 -27.067 1.00 96.56 396 ASN A C 1
ATOM 3131 O O . ASN A 1 396 ? 53.794 -0.524 -27.670 1.00 96.56 396 ASN A O 1
ATOM 3135 N N . GLN A 1 397 ? 52.782 -1.166 -25.777 1.00 97.06 397 GLN A N 1
ATOM 3136 C CA . GLN A 1 397 ? 54.022 -1.231 -24.989 1.00 97.06 397 GLN A CA 1
ATOM 3137 C C . GLN A 1 397 ? 55.044 -2.212 -25.584 1.00 97.06 397 GLN A C 1
ATOM 3139 O O . GLN A 1 397 ? 56.237 -1.919 -25.626 1.00 97.06 397 GLN A O 1
ATOM 3144 N N . VAL A 1 398 ? 54.594 -3.373 -26.071 1.00 97.00 398 VAL A N 1
ATOM 3145 C CA . VAL A 1 398 ? 55.470 -4.339 -26.752 1.00 97.00 398 VAL A CA 1
ATOM 3146 C C . VAL A 1 398 ? 56.042 -3.752 -28.044 1.00 97.00 398 VAL A C 1
ATOM 3148 O O . VAL A 1 398 ? 57.228 -3.944 -28.315 1.00 97.00 398 VAL A O 1
ATOM 3151 N N . GLN A 1 399 ? 55.242 -3.029 -28.834 1.00 97.38 399 GLN A N 1
ATOM 3152 C CA . GLN A 1 399 ? 55.726 -2.355 -30.044 1.00 97.38 399 GLN A CA 1
ATOM 3153 C C . GLN A 1 399 ? 56.752 -1.264 -29.723 1.00 97.38 399 GLN A C 1
ATOM 3155 O O . GLN A 1 399 ? 57.796 -1.216 -30.375 1.00 97.38 399 GLN A O 1
ATOM 3160 N N . ASP A 1 400 ? 56.505 -0.455 -28.693 1.00 97.75 400 ASP A N 1
ATOM 3161 C CA . ASP A 1 400 ? 57.429 0.590 -28.248 1.00 97.75 400 ASP A CA 1
ATOM 3162 C C . ASP A 1 400 ? 58.770 -0.009 -27.798 1.00 97.75 400 ASP A C 1
ATOM 3164 O O . ASP A 1 400 ? 59.832 0.440 -28.233 1.00 97.75 400 ASP A O 1
ATOM 3168 N N . LEU A 1 401 ? 58.740 -1.081 -26.996 1.00 97.81 401 LEU A N 1
ATOM 3169 C CA . LEU A 1 401 ? 59.945 -1.806 -26.575 1.00 97.81 401 LEU A CA 1
ATOM 3170 C C . LEU A 1 401 ? 60.691 -2.437 -27.761 1.00 97.81 401 LEU A C 1
ATOM 3172 O O . LEU A 1 401 ? 61.922 -2.419 -27.802 1.00 97.81 401 LEU A O 1
ATOM 3176 N N . GLN A 1 402 ? 59.973 -2.980 -28.749 1.00 97.56 402 GLN A N 1
ATOM 3177 C CA . GLN A 1 402 ? 60.590 -3.501 -29.973 1.00 97.56 402 GLN A CA 1
ATOM 3178 C C . GLN A 1 402 ? 61.264 -2.398 -30.793 1.00 97.56 402 GLN A C 1
ATOM 3180 O O . GLN A 1 402 ? 62.340 -2.626 -31.349 1.00 97.56 402 GLN A O 1
ATOM 3185 N N . GLU A 1 403 ? 60.657 -1.215 -30.882 1.00 97.75 403 GLU A N 1
ATOM 3186 C CA . GLU A 1 403 ? 61.244 -0.091 -31.606 1.00 97.75 403 GLU A CA 1
ATOM 3187 C C . GLU A 1 403 ? 62.473 0.464 -30.879 1.00 97.75 403 GLU A C 1
ATOM 3189 O O . GLU A 1 403 ? 63.505 0.683 -31.517 1.00 97.75 403 GLU A O 1
ATOM 3194 N N . GLN A 1 404 ? 62.427 0.578 -29.547 1.00 97.69 404 GLN A N 1
ATOM 3195 C CA . GLN A 1 404 ? 63.600 0.907 -28.729 1.00 97.69 404 GLN A CA 1
ATOM 3196 C C . GLN A 1 404 ? 64.742 -0.090 -28.965 1.00 97.69 404 GLN A C 1
ATOM 3198 O O . GLN A 1 404 ? 65.874 0.316 -29.232 1.00 97.69 404 GLN A O 1
ATOM 3203 N N . LEU A 1 405 ? 64.445 -1.395 -28.975 1.00 98.00 405 LEU A N 1
ATOM 3204 C CA . LEU A 1 405 ? 65.437 -2.430 -29.269 1.00 98.00 405 LEU A CA 1
ATOM 3205 C C . LEU A 1 405 ? 66.039 -2.272 -30.677 1.00 98.00 405 LEU A C 1
ATOM 3207 O O . LEU A 1 405 ? 67.255 -2.383 -30.843 1.00 98.00 405 LEU A O 1
ATOM 3211 N N . ARG A 1 406 ? 65.226 -1.980 -31.704 1.00 98.12 406 ARG A N 1
ATOM 3212 C CA . ARG A 1 406 ? 65.733 -1.716 -33.067 1.00 98.12 406 ARG A CA 1
ATOM 3213 C C . ARG A 1 406 ? 66.642 -0.491 -33.114 1.00 98.12 406 ARG A C 1
ATOM 3215 O O . ARG A 1 406 ? 67.655 -0.522 -33.813 1.00 98.12 406 ARG A O 1
ATOM 3222 N N . GLN A 1 407 ? 66.288 0.578 -32.405 1.00 97.69 407 GLN A N 1
ATOM 3223 C CA . GLN A 1 407 ? 67.108 1.786 -32.321 1.00 97.69 407 GLN A CA 1
ATOM 3224 C C . GLN A 1 407 ? 68.443 1.503 -31.629 1.00 97.69 407 GLN A C 1
ATOM 3226 O O . GLN A 1 407 ? 69.485 1.923 -32.130 1.00 97.69 407 GLN A O 1
ATOM 3231 N N . GLU A 1 408 ? 68.447 0.728 -30.543 1.00 97.44 408 GLU A N 1
ATOM 3232 C CA . GLU A 1 408 ? 69.686 0.298 -29.892 1.00 97.44 408 GLU A CA 1
ATOM 3233 C C . GLU A 1 408 ? 70.583 -0.532 -30.814 1.00 97.44 408 GLU A C 1
ATOM 3235 O O . GLU A 1 408 ? 71.794 -0.313 -30.831 1.00 97.44 408 GLU A O 1
ATOM 3240 N N . ILE A 1 409 ? 70.015 -1.466 -31.587 1.00 97.75 409 ILE A N 1
ATOM 3241 C CA . ILE A 1 409 ? 70.774 -2.268 -32.559 1.00 97.75 409 ILE A CA 1
ATOM 3242 C C . ILE A 1 409 ? 71.431 -1.354 -33.598 1.00 97.75 409 ILE A C 1
ATOM 3244 O O . ILE A 1 409 ? 72.646 -1.418 -33.775 1.00 97.75 409 ILE A O 1
ATOM 3248 N N . LYS A 1 410 ? 70.666 -0.443 -34.215 1.00 97.56 410 LYS A N 1
ATOM 3249 C CA . LYS A 1 410 ? 71.198 0.528 -35.190 1.00 97.56 410 LYS A CA 1
ATOM 3250 C C . LYS A 1 410 ? 72.294 1.411 -34.589 1.00 97.56 410 LYS A C 1
ATOM 3252 O O . LYS A 1 410 ? 73.322 1.642 -35.222 1.00 97.56 410 LYS A O 1
ATOM 3257 N N . ASN A 1 411 ? 72.103 1.890 -33.359 1.00 97.00 411 ASN A N 1
ATOM 3258 C CA . ASN A 1 411 ? 73.099 2.697 -32.655 1.00 97.00 411 ASN A CA 1
ATOM 3259 C C . ASN A 1 411 ? 74.386 1.898 -32.391 1.00 97.00 411 ASN A C 1
ATOM 3261 O O . ASN A 1 411 ? 75.484 2.422 -32.582 1.00 97.00 411 ASN A O 1
ATOM 3265 N N . LYS A 1 412 ? 74.268 0.623 -31.993 1.00 96.81 412 LYS A N 1
ATOM 3266 C CA . LYS A 1 412 ? 75.411 -0.286 -31.805 1.00 96.81 412 LYS A CA 1
ATOM 3267 C C . LYS A 1 412 ? 76.152 -0.547 -33.118 1.00 96.81 412 LYS A C 1
ATOM 3269 O O . LYS A 1 412 ? 77.379 -0.479 -33.131 1.00 96.81 412 LYS A O 1
ATOM 3274 N N . GLU A 1 413 ? 75.436 -0.782 -34.216 1.00 96.06 413 GLU A N 1
ATOM 3275 C CA . GLU A 1 413 ? 76.023 -0.936 -35.556 1.00 96.06 413 GLU A CA 1
ATOM 3276 C C . GLU A 1 413 ? 76.790 0.324 -35.983 1.00 96.06 413 GLU A C 1
ATOM 3278 O O . GLU A 1 413 ? 77.948 0.235 -36.392 1.00 96.06 413 GLU A O 1
ATOM 3283 N N . TYR A 1 414 ? 76.194 1.509 -35.805 1.00 95.94 414 TYR A N 1
ATOM 3284 C CA . TYR A 1 414 ? 76.835 2.788 -36.122 1.00 95.94 414 TYR A CA 1
ATOM 3285 C C . TYR A 1 414 ? 78.132 3.007 -35.329 1.00 95.94 414 TYR A C 1
ATOM 3287 O O . TYR A 1 414 ? 79.150 3.423 -35.889 1.00 95.94 414 TYR A O 1
ATOM 3295 N N . LEU A 1 415 ? 78.122 2.697 -34.028 1.00 95.94 415 LEU A N 1
ATOM 3296 C CA . LEU A 1 415 ? 79.321 2.764 -33.192 1.00 95.94 415 LEU A CA 1
ATOM 3297 C C . LEU A 1 415 ? 80.391 1.764 -33.653 1.00 95.94 415 LEU A C 1
ATOM 3299 O O . LEU A 1 415 ? 81.555 2.147 -33.747 1.00 95.94 415 LEU A O 1
ATOM 3303 N N . SER A 1 416 ? 80.006 0.535 -34.014 1.00 95.75 416 SER A N 1
ATOM 3304 C CA . SER A 1 416 ? 80.929 -0.491 -34.523 1.00 95.75 416 SER A CA 1
ATOM 3305 C C . SER A 1 416 ? 81.616 -0.073 -35.830 1.00 95.75 416 SER A C 1
ATOM 3307 O O . SER A 1 416 ? 82.809 -0.335 -36.008 1.00 95.75 416 SER A O 1
ATOM 3309 N N . CYS A 1 417 ? 80.892 0.598 -36.734 1.00 93.25 417 CYS A N 1
ATOM 3310 C CA . CYS A 1 417 ? 81.453 1.147 -37.973 1.00 93.25 417 CYS A CA 1
ATOM 3311 C C . CYS A 1 417 ? 82.407 2.321 -37.733 1.00 93.25 417 CYS A C 1
ATOM 3313 O O . CYS A 1 417 ? 83.308 2.533 -38.532 1.00 93.25 417 CYS A O 1
ATOM 3315 N N . ARG A 1 418 ? 82.218 3.096 -36.660 1.00 91.12 418 ARG A N 1
ATOM 3316 C CA . ARG A 1 418 ? 83.095 4.228 -36.323 1.00 91.12 418 ARG A CA 1
ATOM 3317 C C . ARG A 1 418 ? 84.406 3.790 -35.665 1.00 91.12 418 ARG A C 1
ATOM 3319 O O . ARG A 1 418 ? 85.388 4.524 -35.729 1.00 91.12 418 ARG A O 1
ATOM 3326 N N . THR A 1 419 ? 84.403 2.653 -34.974 1.00 87.44 419 THR A N 1
ATOM 3327 C CA . THR A 1 419 ? 85.582 2.112 -34.277 1.00 87.44 419 THR A CA 1
ATOM 3328 C C . THR A 1 419 ? 86.452 1.199 -35.141 1.00 87.44 419 THR A C 1
ATOM 3330 O O . THR A 1 419 ? 87.530 0.818 -34.689 1.00 87.44 419 THR A O 1
ATOM 3333 N N . SER A 1 420 ? 85.979 0.830 -36.334 1.00 73.81 420 SER A N 1
ATOM 3334 C CA . SER A 1 420 ? 86.730 0.066 -37.342 1.00 73.81 420 SER A CA 1
ATOM 3335 C C . SER A 1 420 ? 87.385 1.019 -38.332 1.00 73.81 420 SER A C 1
ATOM 3337 O O . SER A 1 420 ? 88.522 0.722 -38.758 1.00 73.81 420 SER A O 1
#